Protein 3CG0 (pdb70)

B-factor: mean 53.63, std 16.53, range [14.66, 115.58]

InterPro domains:
  IPR000014 PAS domain [PF13188] (138-175)
  IPR000014 PAS domain [PS50112] (261-298)
  IPR000014 PAS domain [SM00091] (138-204)
  IPR000014 PAS domain [SM00091] (263-334)
  IPR000014 PAS domain [TIGR00229] (259-383)
  IPR000014 PAS domain [cd00130] (272-376)
  IPR000160 GGDEF domain [PF00990] (391-546)
  IPR000160 GGDEF domain [PS50887] (420-554)
  IPR000160 GGDEF domain [SM00267] (379-552)
  IPR000160 GGDEF domain [TIGR00254] (388-550)
  IPR000160 GGDEF domain [cd01949] (391-550)
  IPR000700 PAS-associated, C-terminal [PS50113] (336-388)
  IPR001789 Signal transduction response regulator, receiver domain [PF00072] (10-120)
  IPR001789 Signal transduction response regulator, receiver domain [PS50110] (9-124)
  IPR001789 Signal transduction response regulator, receiver domain [SM00448] (8-120)
  IPR011006 CheY-like superfamily [SSF52172] (10-144)
  IPR013767 PAS fold [PF00989] (264-376)
  IPR029787 Nucleotide cyclase [SSF55073] (395-551)
  IPR035965 PAS domain superfamily [SSF55785] (127-249)
  IPR035965 PAS domain superfamily [SSF55785] (248-377)

Solvent-accessible surface area: 24316 Å² total; per-residue (Å²): 192,111,49,4,0,0,0,0,4,12,5,88,93,14,11,51,58,4,94,104,19,0,100,44,7,40,14,54,16,42,12,44,20,47,20,0,62,87,0,35,196,42,0,75,119,50,184,14,64,0,0,0,0,4,14,38,7,16,46,89,25,51,0,8,65,0,0,33,111,0,34,84,64,26,87,7,19,4,1,0,0,9,19,50,47,83,108,130,28,61,92,88,0,109,198,22,120,24,79,18,89,22,46,23,105,15,48,25,89,50,0,60,122,11,0,75,110,1,15,106,102,58,131,160,104,189,161,55,3,0,0,0,0,2,24,5,122,45,3,7,26,48,6,86,95,41,0,89,90,62,41,13,67,23,57,12,62,21,60,45,1,49,62,0,38,146,40,0,61,120,64,186,14,61,0,0,0,0,6,4,47,2,77,28,29,9,42,0,7,58,0,0,29,66,0,28,91,58,36,80,5,20,3,2,0,0,12,14,46,46,72,114,99,28,56,90,78,0,118,196,24,112,14,66,20,94,13,55,56,131,14,60,9,72,66,0,18,73,18,0,72,109,2,24,102,84,50,144,126,129,138,192,104,35,6,0,0,0,0,5,14,5,142,113,22,7,45,67,8,101,118,35,0,106,93,56,42,6,82,14,52,9,49,18,36,31,0,90,64,0,37,161,37,0,85,125,56,199,14,66,0,0,0,0,7,5,32,8,26,13,31,20,36,0,10,62,0,0,20,68,0,22,13,31,36,80,7,13,3,0,0,2,10,39,23,151,63,110,129,22,56,86,80,0,132,161,19,107,15,73,20,91,18,69,40,129,16,55,38,105,64,0,43,143,14,0,74,104,2,18,84,85,56,136,134,126,157,198,100,21,8,0,0,0,0,2,18,10,161,47,23,13,10,20,4,73,15,26,0,63,96,55,41,7,86,16,50,12,58,13,100,45,1,87,58,0,38,152,43,0,75,127,57,187,11,70,0,0,0,0,4,2,19,4,26,31,76,24,26,0,4,57,0,0,26,118,1,22,95,59,30,108,6,12,2,0,0,2,10,58,15,104,23,91,104,17,37,106,93,0,148,199,21,110,16,67,16,88,14,69,58,137,19,61,38,87,72,0,33,118,10,0,76,112,2,21,104,88,66,143,132,129,173

Foldseek 3Di:
DAAEEEEADQDPVVQVVVVVVQVVVRHHDQYYHLALVVSLVCDQVSLHAAYEFEQAHDDDDGRVSSVVSCCPVRVHDYDYDYDDDDVVVVVVVVVVVDLDDADPPHDPVRVVVSVVVRVVVVVVPD/DAEEEEAAQDDVVLVVVCVVCVVVPYHYQYYHNAQPVSLVCCQVRLGQAYEFAQQADDPARGVRSQVSCCVPSVHDYDYDYDPPDVVVVVVVVVVPALDDADPPGDPVNVVVSVVVRVVVVVVVD/DAFEEEEAAQDPVLQVLVVVLCVVVPYHYQYYHDDLPVSLVCCVVSPGQAYEFALQRDDPAHRLRSLLSCCPVSVHAYEYEYEDDPVVSVVSNVVSPHQYYAYPVGDSVCVVVSSVVRSVVSVVVD/DAWEEEEEDQPVVQQVVVVVLQVVVPYHHQYYHLDLVVCLVCCLVSLGAAYEFELAHDDPDGRLRSLLSCCVPSVHAYEYEYADDDPVSVVSSVVSVHLYYAYPPGDSVNVVVSSVVRNVVSVVVD

Structure (mmCIF, N/CA/C/O backbone):
data_3CG0
#
_entry.id   3CG0
#
_cell.length_a   163.021
_cell.length_b   51.631
_cell.length_c   67.687
_cell.angle_alpha   90.00
_cell.angle_beta   90.00
_cell.angle_gamma   90.00
#
_symmetry.space_group_name_H-M   'P 21 21 2'
#
loop_
_entity.id
_entity.type
_entity.pdbx_description
1 polymer 'Response regulator receiver modulated diguanylate cyclase with PAS/PAC sensor'
2 water water
#
loop_
_atom_site.group_PDB
_atom_site.id
_atom_site.type_symbol
_atom_site.label_atom_id
_atom_site.label_alt_id
_atom_site.label_comp_id
_atom_site.label_asym_id
_atom_site.label_entity_id
_atom_site.label_seq_id
_atom_site.pdbx_PDB_ins_code
_atom_site.Cartn_x
_atom_site.Cartn_y
_atom_site.Cartn_z
_atom_site.occupancy
_atom_site.B_iso_or_equiv
_atom_site.auth_seq_id
_atom_site.auth_comp_id
_atom_site.auth_asym_id
_atom_site.auth_atom_id
_atom_site.pdbx_PDB_model_num
ATOM 1 N N . ASP A 1 8 ? 4.747 13.454 4.269 1.00 90.62 6 ASP A N 1
ATOM 2 C CA . ASP A 1 8 ? 5.076 12.196 5.006 1.00 90.50 6 ASP A CA 1
ATOM 3 C C . ASP A 1 8 ? 6.075 12.485 6.131 1.00 87.36 6 ASP A C 1
ATOM 4 O O . ASP A 1 8 ? 7.124 11.835 6.240 1.00 87.74 6 ASP A O 1
ATOM 9 N N . LEU A 1 9 ? 5.737 13.473 6.958 1.00 81.88 7 LEU A N 1
ATOM 10 C CA . LEU A 1 9 ? 6.575 13.878 8.092 1.00 76.36 7 LEU A CA 1
ATOM 11 C C . LEU A 1 9 ? 6.345 12.938 9.279 1.00 68.61 7 LEU A C 1
ATOM 12 O O . LEU A 1 9 ? 5.189 12.666 9.630 1.00 68.03 7 LEU A O 1
ATOM 17 N N . PRO A 1 10 ? 7.438 12.432 9.896 1.00 61.89 8 PRO A N 1
ATOM 18 C CA . PRO A 1 10 ? 7.285 11.702 11.155 1.00 58.69 8 PRO A CA 1
ATOM 19 C C . PRO A 1 10 ? 6.838 12.683 12.242 1.00 55.38 8 PRO A C 1
ATOM 20 O O . PRO A 1 10 ? 7.345 13.809 12.317 1.00 58.55 8 PRO A O 1
ATOM 24 N N . GLY A 1 11 ? 5.857 12.267 13.034 1.00 49.63 9 GLY A N 1
ATOM 25 C CA . GLY A 1 11 ? 5.215 13.149 13.992 1.00 44.26 9 GLY A CA 1
ATOM 26 C C . GLY A 1 11 ? 5.752 12.988 15.395 1.00 44.78 9 GLY A C 1
ATOM 27 O O . GLY A 1 11 ? 5.747 11.886 15.949 1.00 49.77 9 GLY A O 1
ATOM 28 N N . VAL A 1 12 ? 6.215 14.094 15.968 1.00 38.09 10 VAL A N 1
ATOM 29 C CA . VAL A 1 12 ? 6.844 14.081 17.285 1.00 37.78 10 VAL A CA 1
ATOM 30 C C . VAL A 1 12 ? 5.970 14.766 18.333 1.00 33.53 10 VAL A C 1
ATOM 31 O O . VAL A 1 12 ? 5.456 15.858 18.107 1.00 39.34 10 VAL A O 1
ATOM 35 N N . LEU A 1 13 ? 5.814 14.107 19.477 1.00 34.05 11 LEU A N 1
ATOM 36 C CA . LEU A 1 13 ? 5.194 14.698 20.638 1.00 28.41 11 LEU A CA 1
ATOM 37 C C . LEU A 1 13 ? 6.296 15.035 21.639 1.00 37.35 11 LEU A C 1
ATOM 38 O O . LEU A 1 13 ? 7.216 14.237 21.849 1.00 35.47 11 LEU A O 1
ATOM 43 N N . ILE A 1 14 ? 6.245 16.241 22.215 1.00 37.34 12 ILE A N 1
ATOM 44 C CA . ILE A 1 14 ? 7.261 16.639 23.198 1.00 35.81 12 ILE A CA 1
ATOM 45 C C . ILE A 1 14 ? 6.662 16.995 24.551 1.00 35.60 12 ILE A C 1
ATOM 46 O O . ILE A 1 14 ? 5.779 17.844 24.637 1.00 35.42 12 ILE A O 1
ATOM 51 N N . VAL A 1 15 ? 7.166 16.353 25.604 1.00 28.81 13 VAL A N 1
ATOM 52 C CA . VAL A 1 15 ? 6.793 16.685 26.976 1.00 27.23 13 VAL A CA 1
ATOM 53 C C . VAL A 1 15 ? 8.013 17.335 27.652 1.00 35.25 13 VAL A C 1
ATOM 54 O O . VAL A 1 15 ? 8.984 16.671 28.019 1.00 27.46 13 VAL A O 1
ATOM 58 N N . GLU A 1 16 ? 7.974 18.664 27.753 1.00 32.20 14 GLU A N 1
ATOM 59 C CA . GLU A 1 16 ? 9.121 19.437 28.219 1.00 30.47 14 GLU A CA 1
ATOM 60 C C . GLU A 1 16 ? 8.586 20.706 28.866 1.00 36.67 14 GLU A C 1
ATOM 61 O O . GLU A 1 16 ? 7.860 21.462 28.219 1.00 39.54 14 GLU A O 1
ATOM 67 N N . ASP A 1 17 ? 8.926 20.923 30.137 1.00 38.07 15 ASP A N 1
ATOM 68 C CA . ASP A 1 17 ? 8.496 22.117 30.874 1.00 40.38 15 ASP A CA 1
ATOM 69 C C . ASP A 1 17 ? 9.366 23.367 30.614 1.00 34.56 15 ASP A C 1
ATOM 70 O O . ASP A 1 17 ? 8.887 24.506 30.721 1.00 47.02 15 ASP A O 1
ATOM 75 N N . GLY A 1 18 ? 10.633 23.144 30.269 1.00 41.37 16 GLY A N 1
ATOM 76 C CA . GLY A 1 18 ? 11.597 24.225 30.028 1.00 37.02 16 GLY A CA 1
ATOM 77 C C . GLY A 1 18 ? 11.269 25.058 28.807 1.00 36.34 16 GLY A C 1
ATOM 78 O O . GLY A 1 18 ? 11.157 24.523 27.711 1.00 39.17 16 GLY A O 1
ATOM 79 N N . ARG A 1 19 ? 11.110 26.367 28.992 1.00 38.66 17 ARG A N 1
ATOM 80 C CA . ARG A 1 19 ? 10.723 27.264 27.897 1.00 34.57 17 ARG A CA 1
ATOM 81 C C . ARG A 1 19 ? 11.760 27.323 26.775 1.00 35.20 17 ARG A C 1
ATOM 82 O O . ARG A 1 19 ? 11.408 27.322 25.605 1.00 44.61 17 ARG A O 1
ATOM 90 N N . LEU A 1 20 ? 13.036 27.358 27.134 1.00 40.57 18 LEU A N 1
ATOM 91 C CA . LEU A 1 20 ? 14.105 27.425 26.146 1.00 41.73 18 LEU A CA 1
ATOM 92 C C . LEU A 1 20 ? 14.322 26.104 25.424 1.00 42.91 18 LEU A C 1
ATOM 93 O O . LEU A 1 20 ? 14.507 26.093 24.212 1.00 44.68 18 LEU A O 1
ATOM 98 N N . ALA A 1 21 ? 14.307 25.001 26.169 1.00 40.02 19 ALA A N 1
ATOM 99 C CA . ALA A 1 21 ? 14.434 23.679 25.576 1.00 37.92 19 ALA A CA 1
ATOM 100 C C . ALA A 1 21 ? 13.241 23.362 24.689 1.00 38.89 19 ALA A C 1
ATOM 101 O O . ALA A 1 21 ? 13.418 22.810 23.612 1.00 42.85 19 ALA A O 1
ATOM 103 N N . ALA A 1 22 ? 12.033 23.740 25.111 1.00 37.27 20 ALA A N 1
ATOM 104 C CA . ALA A 1 22 ? 10.853 23.438 24.309 1.00 39.11 20 ALA A CA 1
ATOM 105 C C . ALA A 1 22 ? 10.821 24.252 23.012 1.00 41.78 20 ALA A C 1
ATOM 106 O O . ALA A 1 22 ? 10.387 23.753 21.978 1.00 48.66 20 ALA A O 1
ATOM 108 N N . ALA A 1 23 ? 11.312 25.489 23.071 1.00 42.76 21 ALA A N 1
ATOM 109 C CA . ALA A 1 23 ? 11.402 26.351 21.900 1.00 36.36 21 ALA A CA 1
ATOM 110 C C . ALA A 1 23 ? 12.543 25.920 20.980 1.00 35.01 21 ALA A C 1
ATOM 111 O O . ALA A 1 23 ? 12.373 25.888 19.774 1.00 35.81 21 ALA A O 1
ATOM 113 N N . THR A 1 24 ? 13.692 25.567 21.553 1.00 34.04 22 THR A N 1
ATOM 114 C CA . THR A 1 24 ? 14.846 25.117 20.764 1.00 37.12 22 THR A CA 1
ATOM 115 C C . THR A 1 24 ? 14.535 23.825 20.033 1.00 39.79 22 THR A C 1
ATOM 116 O O . THR A 1 24 ? 14.868 23.679 18.854 1.00 41.71 22 THR A O 1
ATOM 120 N N . LEU A 1 25 ? 13.872 22.902 20.731 1.00 41.11 23 LEU A N 1
ATOM 121 C CA . LEU A 1 25 ? 13.544 21.600 20.160 1.00 36.21 23 LEU A CA 1
ATOM 122 C C . LEU A 1 25 ? 12.485 21.695 19.082 1.00 39.57 23 LEU A C 1
ATOM 123 O O . LEU A 1 25 ? 12.519 20.912 18.151 1.00 44.57 23 LEU A O 1
ATOM 128 N N . ARG A 1 26 ? 11.546 22.640 19.202 1.00 40.16 24 ARG A N 1
ATOM 129 C CA . ARG A 1 26 ? 10.592 22.893 18.129 1.00 37.60 24 ARG A CA 1
ATOM 130 C C . ARG A 1 26 ? 11.346 23.316 16.878 1.00 45.48 24 ARG A C 1
ATOM 131 O O . ARG A 1 26 ? 11.131 22.750 15.811 1.00 50.49 24 ARG A O 1
ATOM 139 N N . ILE A 1 27 ? 12.259 24.277 17.040 1.00 46.70 25 ILE A N 1
ATOM 140 C CA . ILE A 1 27 ? 13.019 24.867 15.940 1.00 45.01 25 ILE A CA 1
ATOM 141 C C . ILE A 1 27 ? 13.903 23.842 15.254 1.00 47.27 25 ILE A C 1
ATOM 142 O O . ILE A 1 27 ? 13.878 23.739 14.021 1.00 50.86 25 ILE A O 1
ATOM 147 N N . GLN A 1 28 ? 14.674 23.102 16.055 1.00 42.31 26 GLN A N 1
ATOM 148 C CA . GLN A 1 28 ? 15.492 21.994 15.577 1.00 41.81 26 GLN A CA 1
ATOM 149 C C . GLN A 1 28 ? 14.697 20.970 14.768 1.00 48.70 26 GLN A C 1
ATOM 150 O O . GLN A 1 28 ? 15.082 20.621 13.646 1.00 49.81 26 GLN A O 1
ATOM 156 N N . LEU A 1 29 ? 13.587 20.505 15.338 1.00 49.52 27 LEU A N 1
ATOM 157 C CA . LEU A 1 29 ? 12.778 19.456 14.723 1.00 46.01 27 LEU A CA 1
ATOM 158 C C . LEU A 1 29 ? 12.072 19.917 13.452 1.00 45.07 27 LEU A C 1
ATOM 159 O O . LEU A 1 29 ? 12.075 19.208 12.435 1.00 43.12 27 LEU A O 1
ATOM 164 N N . GLU A 1 30 ? 11.494 21.113 13.496 1.00 44.58 28 GLU A N 1
ATOM 165 C CA . GLU A 1 30 ? 10.862 21.684 12.308 1.00 45.22 28 GLU A CA 1
ATOM 166 C C . GLU A 1 30 ? 11.859 21.945 11.172 1.00 51.41 28 GLU A C 1
ATOM 167 O O . GLU A 1 30 ? 11.484 21.869 9.999 1.00 52.17 28 GLU A O 1
ATOM 173 N N . SER A 1 31 ? 13.116 22.237 11.513 1.00 47.96 29 SER A N 1
ATOM 174 C CA . SER A 1 31 ? 14.154 22.375 10.491 1.00 52.77 29 SER A CA 1
ATOM 175 C C . SER A 1 31 ? 14.498 21.027 9.876 1.00 53.93 29 SER A C 1
ATOM 176 O O . SER A 1 31 ? 14.548 20.899 8.654 1.00 54.66 29 SER A O 1
ATOM 179 N N . LEU A 1 32 ? 14.694 20.017 10.717 1.00 49.96 30 LEU A N 1
ATOM 180 C CA . LEU A 1 32 ? 15.155 18.706 10.245 1.00 50.90 30 LEU A CA 1
ATOM 181 C C . LEU A 1 32 ? 14.127 17.949 9.395 1.00 53.36 30 LEU A C 1
ATOM 182 O O . LEU A 1 32 ? 14.458 16.925 8.789 1.00 60.38 30 LEU A O 1
ATOM 187 N N . GLY A 1 33 ? 12.896 18.460 9.354 1.00 54.11 31 GLY A N 1
ATOM 188 C CA . GLY A 1 33 ? 11.800 17.853 8.600 1.00 58.05 31 GLY A CA 1
ATOM 189 C C . GLY A 1 33 ? 10.863 16.972 9.413 1.00 58.94 31 GLY A C 1
ATOM 190 O O . GLY A 1 33 ? 10.506 15.870 8.977 1.00 62.91 31 GLY A O 1
ATOM 191 N N . TYR A 1 34 ? 10.470 17.446 10.596 1.00 55.12 32 TYR A N 1
ATOM 192 C CA . TYR A 1 34 ? 9.550 16.706 11.461 1.00 45.89 32 TYR A CA 1
ATOM 193 C C . TYR A 1 34 ? 8.283 17.491 11.704 1.00 45.38 32 TYR A C 1
ATOM 194 O O . TYR A 1 34 ? 8.294 18.723 11.657 1.00 42.99 32 TYR A O 1
ATOM 203 N N . ASP A 1 35 ? 7.196 16.768 11.966 1.00 41.11 33 ASP A N 1
ATOM 204 C CA . ASP A 1 35 ? 5.931 17.376 12.346 1.00 44.42 33 ASP A CA 1
ATOM 205 C C . ASP A 1 35 ? 5.859 17.422 13.867 1.00 43.48 33 ASP A C 1
ATOM 206 O O . ASP A 1 35 ? 5.692 16.393 14.520 1.00 41.07 33 ASP A O 1
ATOM 211 N N . VAL A 1 36 ? 5.999 18.613 14.438 1.00 40.06 34 VAL A N 1
ATOM 212 C CA . VAL A 1 36 ? 5.843 18.745 15.882 1.00 36.81 34 VAL A CA 1
ATOM 213 C C . VAL A 1 36 ? 4.362 18.822 16.197 1.00 42.23 34 VAL A C 1
ATOM 214 O O . VAL A 1 36 ? 3.686 19.803 15.878 1.00 43.85 34 VAL A O 1
ATOM 218 N N . LEU A 1 37 ? 3.881 17.754 16.827 1.00 42.84 35 LEU A N 1
ATOM 219 C CA . LEU A 1 37 ? 2.465 17.500 17.009 1.00 44.02 35 LEU A CA 1
ATOM 220 C C . LEU A 1 37 ? 1.867 18.231 18.195 1.00 44.72 35 LEU A C 1
ATOM 221 O O . LEU A 1 37 ? 0.680 18.539 18.199 1.00 51.12 35 LEU A O 1
ATOM 226 N N . GLY A 1 38 ? 2.695 18.521 19.192 1.00 39.72 36 GLY A N 1
ATOM 227 C CA . GLY A 1 38 ? 2.245 19.191 20.398 1.00 41.93 36 GLY A CA 1
ATOM 228 C C . GLY A 1 38 ? 3.419 19.282 21.341 1.00 41.97 36 GLY A C 1
ATOM 229 O O . GLY A 1 38 ? 4.273 18.418 21.325 1.00 32.14 36 GLY A O 1
ATOM 230 N N . VAL A 1 39 ? 3.484 20.357 22.123 1.00 40.11 37 VAL A N 1
ATOM 231 C CA . VAL A 1 39 ? 4.478 20.474 23.183 1.00 41.25 37 VAL A CA 1
ATOM 232 C C . VAL A 1 39 ? 3.711 20.669 24.474 1.00 40.51 37 VAL A C 1
ATOM 233 O O . VAL A 1 39 ? 2.889 21.581 24.576 1.00 45.42 37 VAL A O 1
ATOM 237 N N . PHE A 1 40 ? 3.961 19.803 25.451 1.00 34.76 38 PHE A N 1
ATOM 238 C CA . PHE A 1 40 ? 3.201 19.805 26.689 1.00 29.17 38 PHE A CA 1
ATOM 239 C C . PHE A 1 40 ? 4.134 20.003 27.854 1.00 36.85 38 PHE A C 1
ATOM 240 O O . PHE A 1 40 ? 5.200 19.387 27.911 1.00 46.14 38 PHE A O 1
ATOM 248 N N . ASP A 1 41 ? 3.726 20.854 28.789 1.00 35.24 39 ASP A N 1
ATOM 249 C CA . ASP A 1 41 ? 4.529 21.167 29.977 1.00 44.06 39 ASP A CA 1
ATOM 250 C C . ASP A 1 41 ? 4.152 20.294 31.173 1.00 43.71 39 ASP A C 1
ATOM 251 O O . ASP A 1 41 ? 4.645 20.503 32.288 1.00 44.85 39 ASP A O 1
ATOM 256 N N . ASN A 1 42 ? 3.273 19.321 30.932 1.00 41.57 40 ASN A N 1
ATOM 257 C CA . ASN A 1 42 ? 2.878 18.356 31.941 1.00 37.49 40 ASN A CA 1
ATOM 258 C C . ASN A 1 42 ? 2.518 17.016 31.313 1.00 41.45 40 ASN A C 1
ATOM 259 O O . ASN A 1 42 ? 2.082 16.956 30.175 1.00 45.45 40 ASN A O 1
ATOM 264 N N . GLY A 1 43 ? 2.702 15.950 32.076 1.00 41.62 41 GLY A N 1
ATOM 265 C CA . GLY A 1 43 ? 2.481 14.611 31.579 1.00 48.33 41 GLY A CA 1
ATOM 266 C C . GLY A 1 43 ? 1.040 14.223 31.361 1.00 48.33 41 GLY A C 1
ATOM 267 O O . GLY A 1 43 ? 0.749 13.441 30.460 1.00 53.91 41 GLY A O 1
ATOM 268 N N . GLU A 1 44 ? 0.146 14.774 32.181 1.00 50.08 42 GLU A N 1
ATOM 269 C CA . GLU A 1 44 ? -1.286 14.452 32.149 1.00 47.02 42 GLU A CA 1
ATOM 270 C C . GLU A 1 44 ? -1.940 14.873 30.842 1.00 44.84 42 GLU A C 1
ATOM 271 O O . GLU A 1 44 ? -2.656 14.082 30.236 1.00 47.61 42 GLU A O 1
ATOM 277 N N . GLU A 1 45 ? -1.700 16.122 30.424 1.00 46.35 43 GLU A N 1
ATOM 278 C CA A GLU A 1 45 ? -2.182 16.644 29.147 0.50 45.70 43 GLU A CA 1
ATOM 279 C CA B GLU A 1 45 ? -2.219 16.614 29.150 0.50 48.45 43 GLU A CA 1
ATOM 280 C C . GLU A 1 45 ? -1.616 15.858 27.970 1.00 48.13 43 GLU A C 1
ATOM 281 O O . GLU A 1 45 ? -2.318 15.579 26.991 1.00 50.43 43 GLU A O 1
ATOM 292 N N . ALA A 1 46 ? -0.330 15.523 28.077 1.00 43.34 44 ALA A N 1
ATOM 293 C CA . ALA A 1 46 ? 0.379 14.785 27.046 1.00 42.40 44 ALA A CA 1
ATOM 294 C C . ALA A 1 46 ? -0.280 13.443 26.831 1.00 39.53 44 ALA A C 1
ATOM 295 O O . ALA A 1 46 ? -0.550 13.075 25.692 1.00 44.39 44 ALA A O 1
ATOM 297 N N . VAL A 1 47 ? -0.571 12.740 27.926 1.00 41.61 45 VAL A N 1
ATOM 298 C CA . VAL A 1 47 ? -1.134 11.387 27.862 1.00 48.54 45 VAL A CA 1
ATOM 299 C C . VAL A 1 47 ? -2.554 11.409 27.275 1.00 56.24 45 VAL A C 1
ATOM 300 O O . VAL A 1 47 ? -2.940 10.516 26.508 1.00 58.63 45 VAL A O 1
ATOM 304 N N . ARG A 1 48 ? -3.291 12.468 27.600 1.00 57.84 46 ARG A N 1
ATOM 305 C CA . ARG A 1 48 ? -4.658 12.649 27.148 1.00 62.24 46 ARG A CA 1
ATOM 306 C C . ARG A 1 48 ? -4.755 13.037 25.664 1.00 61.62 46 ARG A C 1
ATOM 307 O O . ARG A 1 48 ? -5.597 12.512 24.935 1.00 57.40 46 ARG A O 1
ATOM 315 N N . CYS A 1 49 ? -3.898 13.951 25.219 1.00 60.48 47 CYS A N 1
ATOM 316 C CA . CYS A 1 49 ? -3.959 14.437 23.837 1.00 59.35 47 CYS A CA 1
ATOM 317 C C . CYS A 1 49 ? -3.345 13.501 22.799 1.00 57.59 47 CYS A C 1
ATOM 318 O O . CYS A 1 49 ? -3.627 13.638 21.608 1.00 53.24 47 CYS A O 1
ATOM 321 N N . ALA A 1 50 ? -2.512 12.562 23.248 1.00 59.32 48 ALA A N 1
ATOM 322 C CA . ALA A 1 50 ? -1.686 11.747 22.343 1.00 55.65 48 ALA A CA 1
ATOM 323 C C . ALA A 1 50 ? -2.408 10.786 21.384 1.00 56.77 48 ALA A C 1
ATOM 324 O O . ALA A 1 50 ? -2.009 10.705 20.224 1.00 53.19 48 ALA A O 1
ATOM 326 N N . PRO A 1 51 ? -3.447 10.040 21.846 1.00 59.58 49 PRO A N 1
ATOM 327 C CA . PRO A 1 51 ? -4.140 9.188 20.861 1.00 57.08 49 PRO A CA 1
ATOM 328 C C . PRO A 1 51 ? -4.781 9.947 19.691 1.00 55.20 49 PRO A C 1
ATOM 329 O O . PRO A 1 51 ? -4.824 9.418 18.581 1.00 56.11 49 PRO A O 1
ATOM 333 N N . ASP A 1 52 ? -5.247 11.171 19.938 1.00 51.44 50 ASP A N 1
ATOM 334 C CA . ASP A 1 52 ? -5.812 12.031 18.894 1.00 52.45 50 ASP A CA 1
ATOM 335 C C . ASP A 1 52 ? -4.755 12.656 17.986 1.00 55.11 50 ASP A C 1
ATOM 336 O O . ASP A 1 52 ? -5.039 13.012 16.833 1.00 49.51 50 ASP A O 1
ATOM 341 N N . LEU A 1 53 ? -3.543 12.814 18.516 1.00 55.63 51 LEU A N 1
ATOM 342 C CA . LEU A 1 53 ? -2.454 13.404 17.759 1.00 51.88 51 LEU A CA 1
ATOM 343 C C . LEU A 1 53 ? -1.735 12.362 16.919 1.00 50.83 51 LEU A C 1
ATOM 344 O O . LEU A 1 53 ? -1.135 12.702 15.903 1.00 51.84 51 LEU A O 1
ATOM 349 N N . ARG A 1 54 ? -1.808 11.103 17.355 1.00 53.89 52 ARG A N 1
ATOM 350 C CA . ARG A 1 54 ? -1.169 9.949 16.690 1.00 55.67 52 ARG A CA 1
ATOM 351 C C . ARG A 1 54 ? 0.332 10.142 16.397 1.00 54.77 52 ARG A C 1
ATOM 352 O O . ARG A 1 54 ? 0.736 10.203 15.221 1.00 54.57 52 ARG A O 1
ATOM 360 N N . PRO A 1 55 ? 1.165 10.242 17.459 1.00 50.02 53 PRO A N 1
ATOM 361 C CA . PRO A 1 55 ? 2.564 10.516 17.200 1.00 49.17 53 PRO A CA 1
ATOM 362 C C . PRO A 1 55 ? 3.327 9.257 16.820 1.00 47.83 53 PRO A C 1
ATOM 363 O O . PRO A 1 55 ? 2.835 8.141 17.005 1.00 51.30 53 PRO A O 1
ATOM 367 N N . ASP A 1 56 ? 4.519 9.446 16.276 1.00 44.44 54 ASP A N 1
ATOM 368 C CA . ASP A 1 56 ? 5.377 8.323 15.957 1.00 45.47 54 ASP A CA 1
ATOM 369 C C . ASP A 1 56 ? 6.420 8.138 17.039 1.00 45.09 54 ASP A C 1
ATOM 370 O O . ASP A 1 56 ? 6.978 7.056 17.166 1.00 46.85 54 ASP A O 1
ATOM 375 N N . ILE A 1 57 ? 6.629 9.186 17.846 1.00 42.57 55 ILE A N 1
ATOM 376 C CA . ILE A 1 57 ? 7.649 9.209 18.900 1.00 36.74 55 ILE A CA 1
ATOM 377 C C . ILE A 1 57 ? 7.325 10.278 19.967 1.00 39.84 55 ILE A C 1
ATOM 378 O O . ILE A 1 57 ? 6.742 11.329 19.666 1.00 39.28 55 ILE A O 1
ATOM 383 N N . ALA A 1 58 ? 7.674 9.989 21.221 1.00 39.32 56 ALA A N 1
ATOM 384 C CA . ALA A 1 58 ? 7.596 10.978 22.294 1.00 38.45 56 ALA A CA 1
ATOM 385 C C . ALA A 1 58 ? 8.972 11.332 22.864 1.00 36.31 56 ALA A C 1
ATOM 386 O O . ALA A 1 58 ? 9.764 10.445 23.178 1.00 21.95 56 ALA A O 1
ATOM 388 N N . LEU A 1 59 ? 9.238 12.636 22.993 1.00 33.59 57 LEU A N 1
ATOM 389 C CA . LEU A 1 59 ? 10.419 13.149 23.701 1.00 28.15 57 LEU A CA 1
ATOM 390 C C . LEU A 1 59 ? 9.960 13.683 25.040 1.00 34.15 57 LEU A C 1
ATOM 391 O O . LEU A 1 59 ? 9.212 14.647 25.085 1.00 34.68 57 LEU A O 1
ATOM 396 N N . VAL A 1 60 ? 10.415 13.076 26.133 1.00 30.66 58 VAL A N 1
ATOM 397 C CA . VAL A 1 60 ? 9.831 13.327 27.443 1.00 28.28 58 VAL A CA 1
ATOM 398 C C . VAL A 1 60 ? 10.907 13.709 28.424 1.00 37.01 58 VAL A C 1
ATOM 399 O O . VAL A 1 60 ? 11.825 12.927 28.661 1.00 37.20 58 VAL A O 1
ATOM 403 N N . ASP A 1 61 ? 10.812 14.905 29.002 1.00 34.72 59 ASP A N 1
ATOM 404 C CA . ASP A 1 61 ? 11.791 15.266 30.000 1.00 38.51 59 ASP A CA 1
ATOM 405 C C . ASP A 1 61 ? 11.596 14.427 31.244 1.00 29.96 59 ASP A C 1
ATOM 406 O O . ASP A 1 61 ? 10.473 14.240 31.700 1.00 30.20 59 ASP A O 1
ATOM 411 N N . ILE A 1 62 ? 12.708 13.957 31.801 1.00 36.16 60 ILE A N 1
ATOM 412 C CA . ILE A 1 62 ? 12.673 13.057 32.947 1.00 34.64 60 ILE A CA 1
ATOM 413 C C . ILE A 1 62 ? 12.311 13.804 34.251 1.00 43.57 60 ILE A C 1
ATOM 414 O O . ILE A 1 62 ? 11.981 13.181 35.268 1.00 44.03 60 ILE A O 1
ATOM 419 N N . MET A 1 63 ? 12.379 15.136 34.199 1.00 40.38 61 MET A N 1
ATOM 420 C CA . MET A 1 63 ? 12.098 16.027 35.332 1.00 49.69 61 MET A CA 1
ATOM 421 C C . MET A 1 63 ? 10.828 16.803 35.018 1.00 51.42 61 MET A C 1
ATOM 422 O O . MET A 1 63 ? 10.838 17.757 34.236 1.00 52.64 61 MET A O 1
ATOM 427 N N . LEU A 1 64 ? 9.726 16.392 35.630 1.00 52.49 62 LEU A N 1
ATOM 428 C CA . LEU A 1 64 ? 8.440 16.921 35.242 1.00 48.52 62 LEU A CA 1
ATOM 429 C C . LEU A 1 64 ? 7.565 17.272 36.449 1.00 51.50 62 LEU A C 1
ATOM 430 O O . LEU A 1 64 ? 7.223 16.405 37.253 1.00 49.92 62 LEU A O 1
ATOM 435 N N . CYS A 1 65 ? 7.219 18.552 36.563 1.00 55.60 63 CYS A N 1
ATOM 436 C CA . CYS A 1 65 ? 6.238 19.025 37.538 1.00 59.48 63 CYS A CA 1
ATOM 437 C C . CYS A 1 65 ? 4.828 18.667 37.066 1.00 61.42 63 CYS A C 1
ATOM 438 O O . CYS A 1 65 ? 4.556 18.619 35.862 1.00 66.19 63 CYS A O 1
ATOM 441 N N . GLY A 1 66 ? 3.935 18.426 38.018 1.00 54.88 64 GLY A N 1
ATOM 442 C CA . GLY A 1 66 ? 2.575 18.015 37.706 1.00 50.30 64 GLY A CA 1
ATOM 443 C C . GLY A 1 66 ? 2.238 16.765 38.481 1.00 43.75 64 GLY A C 1
ATOM 444 O O . GLY A 1 66 ? 3.011 16.346 39.350 1.00 47.96 64 GLY A O 1
ATOM 445 N N . ALA A 1 67 ? 1.093 16.169 38.159 1.00 45.79 65 ALA A N 1
ATOM 446 C CA . ALA A 1 67 ? 0.643 14.913 38.774 1.00 42.97 65 ALA A CA 1
ATOM 447 C C . ALA A 1 67 ? 1.583 13.754 38.467 1.00 45.18 65 ALA A C 1
ATOM 448 O O . ALA A 1 67 ? 2.085 13.090 39.382 1.00 49.69 65 ALA A O 1
ATOM 450 N N . LEU A 1 68 ? 1.814 13.519 37.176 1.00 48.50 66 LEU A N 1
ATOM 451 C CA . LEU A 1 68 ? 2.717 12.460 36.717 1.00 44.58 66 LEU A CA 1
ATOM 452 C C . LEU A 1 68 ? 4.120 13.003 36.586 1.00 41.62 66 LEU A C 1
ATOM 453 O O . LEU A 1 68 ? 4.325 14.053 35.976 1.00 47.98 66 LEU A O 1
ATOM 458 N N . ASP A 1 69 ? 5.097 12.293 37.137 1.00 37.89 67 ASP A N 1
ATOM 459 C CA . ASP A 1 69 ? 6.481 12.656 36.866 1.00 39.55 67 ASP A CA 1
ATOM 460 C C . ASP A 1 69 ? 6.883 12.166 35.454 1.00 38.69 67 ASP A C 1
ATOM 461 O O . ASP A 1 69 ? 6.093 11.470 34.798 1.00 41.15 67 ASP A O 1
ATOM 466 N N . GLY A 1 70 ? 8.076 12.543 34.987 1.00 34.29 68 GLY A N 1
ATOM 467 C CA . GLY A 1 70 ? 8.557 12.191 33.655 1.00 29.62 68 GLY A CA 1
ATOM 468 C C . GLY A 1 70 ? 8.501 10.707 33.314 1.00 34.13 68 GLY A C 1
ATOM 469 O O . GLY A 1 70 ? 8.098 10.340 32.211 1.00 33.71 68 GLY A O 1
ATOM 470 N N . VAL A 1 71 ? 8.891 9.870 34.277 1.00 37.14 69 VAL A N 1
ATOM 471 C CA . VAL A 1 71 ? 8.885 8.403 34.155 1.00 36.10 69 VAL A CA 1
ATOM 472 C C . VAL A 1 71 ? 7.477 7.810 34.060 1.00 41.50 69 VAL A C 1
ATOM 473 O O . VAL A 1 71 ? 7.217 6.982 33.177 1.00 49.86 69 VAL A O 1
ATOM 477 N N . GLU A 1 72 ? 6.581 8.237 34.955 1.00 42.14 70 GLU A N 1
ATOM 478 C CA A GLU A 1 72 ? 5.195 7.799 34.907 0.50 41.05 70 GLU A CA 1
ATOM 479 C CA B GLU A 1 72 ? 5.175 7.835 34.926 0.50 42.71 70 GLU A CA 1
ATOM 480 C C . GLU A 1 72 ? 4.530 8.271 33.612 1.00 42.03 70 GLU A C 1
ATOM 481 O O . GLU A 1 72 ? 3.757 7.531 33.011 1.00 44.74 70 GLU A O 1
ATOM 492 N N . THR A 1 73 ? 4.862 9.483 33.170 1.00 41.37 71 THR A N 1
ATOM 493 C CA . THR A 1 73 ? 4.365 10.015 31.893 1.00 37.59 71 THR A CA 1
ATOM 494 C C . THR A 1 73 ? 4.797 9.170 30.691 1.00 36.90 71 THR A C 1
ATOM 495 O O . THR A 1 73 ? 3.987 8.877 29.814 1.00 36.54 71 THR A O 1
ATOM 499 N N . ALA A 1 74 ? 6.081 8.817 30.638 1.00 31.77 72 ALA A N 1
ATOM 500 C CA . ALA A 1 74 ? 6.590 7.944 29.576 1.00 30.53 72 ALA A CA 1
ATOM 501 C C . ALA A 1 74 ? 6.010 6.530 29.635 1.00 37.31 72 ALA A C 1
ATOM 502 O O . ALA A 1 74 ? 5.726 5.939 28.590 1.00 46.22 72 ALA A O 1
ATOM 504 N N . ALA A 1 75 ? 5.836 5.988 30.840 1.00 37.74 73 ALA A N 1
ATOM 505 C CA . ALA A 1 75 ? 5.199 4.667 30.993 1.00 41.40 73 ALA A CA 1
ATOM 506 C C . ALA A 1 75 ? 3.798 4.636 30.396 1.00 40.95 73 ALA A C 1
ATOM 507 O O . ALA A 1 75 ? 3.439 3.690 29.705 1.00 51.85 73 ALA A O 1
ATOM 509 N N . ARG A 1 76 ? 3.028 5.693 30.614 1.00 46.02 74 ARG A N 1
ATOM 510 C CA . ARG A 1 76 ? 1.680 5.775 30.057 1.00 48.51 74 ARG A CA 1
ATOM 511 C C . ARG A 1 76 ? 1.669 6.043 28.553 1.00 50.93 74 ARG A C 1
ATOM 512 O O . ARG A 1 76 ? 0.789 5.556 27.838 1.00 49.31 74 ARG A O 1
ATOM 520 N N . LEU A 1 77 ? 2.637 6.826 28.079 1.00 49.84 75 LEU A N 1
ATOM 521 C CA . LEU A 1 77 ? 2.782 7.076 26.645 1.00 46.23 75 LEU A CA 1
ATOM 522 C C . LEU A 1 77 ? 3.277 5.849 25.878 1.00 46.68 75 LEU A C 1
ATOM 523 O O . LEU A 1 77 ? 2.922 5.663 24.715 1.00 47.17 75 LEU A O 1
ATOM 528 N N . ALA A 1 78 ? 4.093 5.018 26.529 1.00 46.60 76 ALA A N 1
ATOM 529 C CA . ALA A 1 78 ? 4.559 3.758 25.926 1.00 47.87 76 ALA A CA 1
ATOM 530 C C . ALA A 1 78 ? 3.474 2.673 25.865 1.00 54.21 76 ALA A C 1
ATOM 531 O O . ALA A 1 78 ? 3.587 1.722 25.086 1.00 61.87 76 ALA A O 1
ATOM 533 N N . ALA A 1 79 ? 2.429 2.822 26.677 1.00 59.97 77 ALA A N 1
ATOM 534 C CA . ALA A 1 79 ? 1.416 1.782 26.846 1.00 63.90 77 ALA A CA 1
ATOM 535 C C . ALA A 1 79 ? 0.093 2.126 26.167 1.00 67.96 77 ALA A C 1
ATOM 536 O O . ALA A 1 79 ? -0.412 1.359 25.345 1.00 72.28 77 ALA A O 1
ATOM 538 N N . GLY A 1 80 ? -0.465 3.282 26.511 1.00 67.63 78 GLY A N 1
ATOM 539 C CA . GLY A 1 80 ? -1.757 3.695 25.977 1.00 69.56 78 GLY A CA 1
ATOM 540 C C . GLY A 1 80 ? -1.698 4.190 24.546 1.00 69.13 78 GLY A C 1
ATOM 541 O O . GLY A 1 80 ? -2.724 4.241 23.858 1.00 70.91 78 GLY A O 1
ATOM 542 N N . CYS A 1 81 ? -0.499 4.565 24.101 1.00 68.00 79 CYS A N 1
ATOM 543 C CA . CYS A 1 81 ? -0.322 5.182 22.783 1.00 65.47 79 CYS A CA 1
ATOM 544 C C . CYS A 1 81 ? 0.693 4.443 21.899 1.00 60.98 79 CYS A C 1
ATOM 545 O O . CYS A 1 81 ? 0.846 4.790 20.718 1.00 55.66 79 CYS A O 1
ATOM 548 N N . ASN A 1 82 ? 1.363 3.434 22.471 1.00 52.74 80 ASN A N 1
ATOM 549 C CA . ASN A 1 82 ? 2.312 2.562 21.743 1.00 54.63 80 ASN A CA 1
ATOM 550 C C . ASN A 1 82 ? 3.488 3.328 21.108 1.00 50.57 80 ASN A C 1
ATOM 551 O O . ASN A 1 82 ? 3.794 3.179 19.925 1.00 55.15 80 ASN A O 1
ATOM 556 N N . LEU A 1 83 ? 4.142 4.139 21.932 1.00 52.43 81 LEU A N 1
ATOM 557 C CA . LEU A 1 83 ? 5.191 5.052 21.503 1.00 43.56 81 LEU A CA 1
ATOM 558 C C . LEU A 1 83 ? 6.576 4.606 21.928 1.00 39.80 81 LEU A C 1
ATOM 559 O O . LEU A 1 83 ? 6.737 4.098 23.038 1.00 42.68 81 LEU A O 1
ATOM 564 N N . PRO A 1 84 ? 7.583 4.784 21.044 1.00 35.00 82 PRO A N 1
ATOM 565 C CA . PRO A 1 84 ? 8.960 4.780 21.515 1.00 35.82 82 PRO A CA 1
ATOM 566 C C . PRO A 1 84 ? 9.262 6.057 22.313 1.00 40.79 82 PRO A C 1
ATOM 567 O O . PRO A 1 84 ? 8.746 7.137 21.976 1.00 42.10 82 PRO A O 1
ATOM 571 N N . ILE A 1 85 ? 10.078 5.926 23.362 1.00 36.92 83 ILE A N 1
ATOM 572 C CA . ILE A 1 85 ? 10.361 7.040 24.271 1.00 39.35 83 ILE A CA 1
ATOM 573 C C . ILE A 1 85 ? 11.827 7.425 24.208 1.00 38.23 83 ILE A C 1
ATOM 574 O O . ILE A 1 85 ? 12.702 6.573 24.316 1.00 27.41 83 ILE A O 1
ATOM 579 N N . ILE A 1 86 ? 12.102 8.713 24.043 1.00 33.05 84 ILE A N 1
ATOM 580 C CA . ILE A 1 86 ? 13.433 9.210 24.350 1.00 28.62 84 ILE A CA 1
ATOM 581 C C . ILE A 1 86 ? 13.277 10.215 25.488 1.00 33.08 84 ILE A C 1
ATOM 582 O O . ILE A 1 86 ? 12.492 11.164 25.391 1.00 27.37 84 ILE A O 1
ATOM 587 N N . PHE A 1 87 ? 14.005 9.992 26.572 1.00 34.09 85 PHE A N 1
ATOM 588 C CA . PHE A 1 87 ? 13.992 10.906 27.704 1.00 28.40 85 PHE A CA 1
ATOM 589 C C . PHE A 1 87 ? 14.931 12.096 27.447 1.00 31.75 85 PHE A C 1
ATOM 590 O O . PHE A 1 87 ? 16.043 11.912 26.974 1.00 31.37 85 PHE A O 1
ATOM 598 N N . ILE A 1 88 ? 14.487 13.305 27.774 1.00 30.59 86 ILE A N 1
ATOM 599 C CA . ILE A 1 88 ? 15.373 14.475 27.785 1.00 31.72 86 ILE A CA 1
ATOM 600 C C . ILE A 1 88 ? 15.879 14.639 29.210 1.00 34.68 86 ILE A C 1
ATOM 601 O O . ILE A 1 88 ? 15.083 14.650 30.148 1.00 36.12 86 ILE A O 1
ATOM 606 N N . THR A 1 89 ? 17.197 14.741 29.381 1.00 35.87 87 THR A N 1
ATOM 607 C CA . THR A 1 89 ? 17.775 14.832 30.718 1.00 42.95 87 THR A CA 1
ATOM 608 C C . THR A 1 89 ? 18.552 16.116 30.954 1.00 50.34 87 THR A C 1
ATOM 609 O O . THR A 1 89 ? 18.854 16.856 30.016 1.00 49.31 87 THR A O 1
ATOM 613 N N . SER A 1 90 ? 18.853 16.376 32.224 1.00 59.32 88 SER A N 1
ATOM 614 C CA . SER A 1 90 ? 19.564 17.572 32.650 1.00 66.90 88 SER A CA 1
ATOM 615 C C . SER A 1 90 ? 21.072 17.330 32.627 1.00 74.20 88 SER A C 1
ATOM 616 O O . SER A 1 90 ? 21.534 16.183 32.581 1.00 77.33 88 SER A O 1
ATOM 619 N N . SER A 1 91 ? 21.839 18.412 32.665 1.00 81.50 89 SER A N 1
ATOM 620 C CA . SER A 1 91 ? 23.288 18.313 32.559 1.00 85.89 89 SER A CA 1
ATOM 621 C C . SER A 1 91 ? 23.978 18.829 33.815 1.00 88.89 89 SER A C 1
ATOM 622 O O . SER A 1 91 ? 25.050 19.428 33.737 1.00 92.46 89 SER A O 1
ATOM 625 N N . GLN A 1 92 ? 23.366 18.598 34.973 1.00 89.17 90 GLN A N 1
ATOM 626 C CA . GLN A 1 92 ? 23.934 19.126 36.239 1.00 92.11 90 GLN A CA 1
ATOM 627 C C . GLN A 1 92 ? 25.207 18.459 36.777 1.00 91.09 90 GLN A C 1
ATOM 628 O O . GLN A 1 92 ? 25.176 17.624 37.692 1.00 90.62 90 GLN A O 1
ATOM 634 N N . ASP A 1 93 ? 26.325 18.868 36.184 1.00 90.23 91 ASP A N 1
ATOM 635 C CA A ASP A 1 93 ? 27.634 18.344 36.554 0.50 90.49 91 ASP A CA 1
ATOM 636 C CA B ASP A 1 93 ? 27.647 18.367 36.540 0.50 89.97 91 ASP A CA 1
ATOM 637 C C . ASP A 1 93 ? 28.144 18.983 37.848 1.00 90.25 91 ASP A C 1
ATOM 638 O O . ASP A 1 93 ? 27.513 19.894 38.396 1.00 88.91 91 ASP A O 1
ATOM 647 N N . VAL A 1 94 ? 29.279 18.481 38.336 1.00 89.31 92 VAL A N 1
ATOM 648 C CA . VAL A 1 94 ? 29.928 18.971 39.552 1.00 85.85 92 VAL A CA 1
ATOM 649 C C . VAL A 1 94 ? 30.441 20.396 39.321 1.00 81.66 92 VAL A C 1
ATOM 650 O O . VAL A 1 94 ? 30.463 21.218 40.241 1.00 81.55 92 VAL A O 1
ATOM 654 N N . GLU A 1 95 ? 30.806 20.680 38.071 1.00 76.71 93 GLU A N 1
ATOM 655 C CA . GLU A 1 95 ? 31.361 21.971 37.652 1.00 72.38 93 GLU A CA 1
ATOM 656 C C . GLU A 1 95 ? 30.385 23.150 37.782 1.00 66.42 93 GLU A C 1
ATOM 657 O O . GLU A 1 95 ? 30.807 24.293 37.969 1.00 61.59 93 GLU A O 1
ATOM 663 N N . THR A 1 96 ? 29.087 22.875 37.674 1.00 62.18 94 THR A N 1
ATOM 664 C CA . THR A 1 96 ? 28.076 23.900 37.936 1.00 59.80 94 THR A CA 1
ATOM 665 C C . THR A 1 96 ? 27.953 24.195 39.432 1.00 51.71 94 THR A C 1
ATOM 666 O O . THR A 1 96 ? 27.716 25.338 39.819 1.00 46.96 94 THR A O 1
ATOM 670 N N . PHE A 1 97 ? 28.143 23.173 40.262 1.00 47.97 95 PHE A N 1
ATOM 671 C CA . PHE A 1 97 ? 28.146 23.353 41.717 1.00 49.59 95 PHE A CA 1
ATOM 672 C C . PHE A 1 97 ? 29.436 23.954 42.277 1.00 51.77 95 PHE A C 1
ATOM 673 O O . PHE A 1 97 ? 29.442 24.456 43.403 1.00 54.44 95 PHE A O 1
ATOM 681 N N . GLN A 1 98 ? 30.514 23.920 41.494 1.00 55.33 96 GLN A N 1
ATOM 682 C CA . GLN A 1 98 ? 31.765 24.570 41.887 1.00 56.86 96 GLN A CA 1
ATOM 683 C C . GLN A 1 98 ? 31.690 26.067 41.620 1.00 58.75 96 GLN A C 1
ATOM 684 O O . GLN A 1 98 ? 32.182 26.874 42.420 1.00 62.17 96 GLN A O 1
ATOM 690 N N . ARG A 1 99 ? 31.072 26.430 40.497 1.00 55.95 97 ARG A N 1
ATOM 691 C CA . ARG A 1 99 ? 30.766 27.823 40.203 1.00 55.95 97 ARG A CA 1
ATOM 692 C C . ARG A 1 99 ? 29.774 28.386 41.218 1.00 52.95 97 ARG A C 1
ATOM 693 O O . ARG A 1 99 ? 29.943 29.517 41.676 1.00 46.15 97 ARG A O 1
ATOM 701 N N . ALA A 1 100 ? 28.760 27.583 41.570 1.00 51.24 98 ALA A N 1
ATOM 702 C CA . ALA A 1 100 ? 27.668 28.001 42.466 1.00 48.31 98 ALA A CA 1
ATOM 703 C C . ALA A 1 100 ? 28.145 28.286 43.875 1.00 49.43 98 ALA A C 1
ATOM 704 O O . ALA A 1 100 ? 27.580 29.136 44.555 1.00 49.10 98 ALA A O 1
ATOM 706 N N . LYS A 1 101 ? 29.182 27.559 44.298 1.00 55.18 99 LYS A N 1
ATOM 707 C CA . LYS A 1 101 ? 29.859 27.766 45.580 1.00 52.96 99 LYS A CA 1
ATOM 708 C C . LYS A 1 101 ? 30.316 29.224 45.760 1.00 51.63 99 LYS A C 1
ATOM 709 O O . LYS A 1 101 ? 30.170 29.795 46.838 1.00 48.16 99 LYS A O 1
ATOM 715 N N . ARG A 1 102 ? 30.842 29.810 44.685 1.00 53.04 100 ARG A N 1
ATOM 716 C CA . ARG A 1 102 ? 31.398 31.169 44.676 1.00 58.98 100 ARG A CA 1
ATOM 717 C C . ARG A 1 102 ? 30.366 32.269 44.883 1.00 60.07 100 ARG A C 1
ATOM 718 O O . ARG A 1 102 ? 30.716 33.389 45.264 1.00 64.46 100 ARG A O 1
ATOM 726 N N . VAL A 1 103 ? 29.100 31.946 44.625 1.00 56.31 101 VAL A N 1
ATOM 727 C CA . VAL A 1 103 ? 27.969 32.814 44.966 1.00 54.52 101 VAL A CA 1
ATOM 728 C C . VAL A 1 103 ? 27.753 32.805 46.478 1.00 52.71 101 VAL A C 1
ATOM 729 O O . VAL A 1 103 ? 27.261 33.779 47.054 1.00 53.18 101 VAL A O 1
ATOM 733 N N . ASN A 1 104 ? 28.156 31.702 47.109 1.00 55.67 102 ASN A N 1
ATOM 734 C CA . ASN A 1 104 ? 27.763 31.373 48.482 1.00 55.83 102 ASN A CA 1
ATOM 735 C C . ASN A 1 104 ? 26.255 31.549 48.711 1.00 54.09 102 ASN A C 1
ATOM 736 O O . ASN A 1 104 ? 25.826 32.506 49.375 1.00 57.98 102 ASN A O 1
ATOM 741 N N . PRO A 1 105 ? 25.445 30.631 48.137 1.00 47.06 103 PRO A N 1
ATOM 742 C CA . PRO A 1 105 ? 24.010 30.670 48.311 1.00 41.14 103 PRO A CA 1
ATOM 743 C C . PRO A 1 105 ? 23.655 30.168 49.705 1.00 43.02 103 PRO A C 1
ATOM 744 O O . PRO A 1 105 ? 24.505 29.578 50.380 1.00 41.33 103 PRO A O 1
ATOM 748 N N . PHE A 1 106 ? 22.420 30.391 50.141 1.00 37.46 104 PHE A N 1
ATOM 749 C CA . PHE A 1 106 ? 22.001 29.849 51.413 1.00 35.58 104 PHE A CA 1
ATOM 750 C C . PHE A 1 106 ? 21.966 28.319 51.351 1.00 40.69 104 PHE A C 1
ATOM 751 O O . PHE A 1 106 ? 22.328 27.641 52.311 1.00 47.61 104 PHE A O 1
ATOM 759 N N . GLY A 1 107 ? 21.538 27.778 50.216 1.00 40.29 105 GLY A N 1
ATOM 760 C CA . GLY A 1 107 ? 21.457 26.346 50.058 1.00 33.74 105 GLY A CA 1
ATOM 761 C C . GLY A 1 107 ? 20.781 25.968 48.766 1.00 37.28 105 GLY A C 1
ATOM 762 O O . GLY A 1 107 ? 20.619 26.799 47.876 1.00 24.17 105 GLY A O 1
ATOM 763 N N . TYR A 1 108 ? 20.392 24.694 48.675 1.00 33.07 106 TYR A N 1
ATOM 764 C CA . TYR A 1 108 ? 19.888 24.109 47.448 1.00 30.29 106 TYR A CA 1
ATOM 765 C C . TYR A 1 108 ? 18.678 23.243 47.761 1.00 38.12 106 TYR A C 1
ATOM 766 O O . TYR A 1 108 ? 18.711 22.434 48.695 1.00 40.51 106 TYR A O 1
ATOM 775 N N . LEU A 1 109 ? 17.621 23.410 46.973 1.00 35.41 107 LEU A N 1
ATOM 776 C CA . LEU A 1 109 ? 16.396 22.627 47.128 1.00 33.20 107 LEU A CA 1
ATOM 777 C C . LEU A 1 109 ? 16.094 21.927 45.824 1.00 32.32 107 LEU A C 1
ATOM 778 O O . LEU A 1 109 ? 16.002 22.560 44.783 1.00 40.22 107 LEU A O 1
ATOM 783 N N . ALA A 1 110 ? 15.957 20.606 45.890 1.00 40.57 108 ALA A N 1
ATOM 784 C CA . ALA A 1 110 ? 15.651 19.790 44.722 1.00 33.20 108 ALA A CA 1
ATOM 785 C C . ALA A 1 110 ? 14.182 19.888 44.333 1.00 37.02 108 ALA A C 1
ATOM 786 O O . ALA A 1 110 ? 13.308 19.830 45.203 1.00 40.77 108 ALA A O 1
ATOM 788 N N . LYS A 1 111 ? 13.917 20.040 43.033 1.00 38.45 109 LYS A N 1
ATOM 789 C CA . LYS A 1 111 ? 12.565 19.915 42.463 1.00 43.92 109 LYS A CA 1
ATOM 790 C C . LYS A 1 111 ? 12.165 18.449 42.446 1.00 48.29 109 LYS A C 1
ATOM 791 O O . LYS A 1 111 ? 12.969 17.617 42.038 1.00 50.62 109 LYS A O 1
ATOM 797 N N . PRO A 1 112 ? 10.922 18.118 42.852 1.00 52.96 110 PRO A N 1
ATOM 798 C CA . PRO A 1 112 ? 9.859 18.986 43.372 1.00 50.62 110 PRO A CA 1
ATOM 799 C C . PRO A 1 112 ? 10.065 19.346 44.838 1.00 49.76 110 PRO A C 1
ATOM 800 O O . PRO A 1 112 ? 10.475 18.502 45.633 1.00 51.28 110 PRO A O 1
ATOM 804 N N . VAL A 1 113 ? 9.814 20.607 45.178 1.00 48.65 111 VAL A N 1
ATOM 805 C CA . VAL A 1 113 ? 10.083 21.097 46.531 1.00 47.23 111 VAL A CA 1
ATOM 806 C C . VAL A 1 113 ? 8.794 20.977 47.321 1.00 49.99 111 VAL A C 1
ATOM 807 O O . VAL A 1 113 ? 7.736 21.365 46.839 1.00 53.85 111 VAL A O 1
ATOM 811 N N . ALA A 1 114 ? 8.874 20.417 48.521 1.00 53.25 112 ALA A N 1
ATOM 812 C CA . ALA A 1 114 ? 7.721 20.381 49.403 1.00 53.49 112 ALA A CA 1
ATOM 813 C C . ALA A 1 114 ? 7.572 21.761 50.024 1.00 55.52 112 ALA A C 1
ATOM 814 O O . ALA A 1 114 ? 8.553 22.333 50.507 1.00 57.35 112 ALA A O 1
ATOM 816 N N . ALA A 1 115 ? 6.346 22.285 50.009 1.00 55.86 113 ALA A N 1
ATOM 817 C CA . ALA A 1 115 ? 6.038 23.621 50.550 1.00 59.80 113 ALA A CA 1
ATOM 818 C C . ALA A 1 115 ? 6.454 23.787 52.006 1.00 56.21 113 ALA A C 1
ATOM 819 O O . ALA A 1 115 ? 6.692 24.906 52.456 1.00 55.79 113 ALA A O 1
ATOM 821 N N . ASP A 1 116 ? 6.544 22.666 52.723 1.00 54.38 114 ASP A N 1
ATOM 822 C CA . ASP A 1 116 ? 7.035 22.635 54.100 1.00 59.15 114 ASP A CA 1
ATOM 823 C C . ASP A 1 116 ? 8.506 23.055 54.144 1.00 57.35 114 ASP A C 1
ATOM 824 O O . ASP A 1 116 ? 8.870 23.952 54.897 1.00 59.30 114 ASP A O 1
ATOM 829 N N . THR A 1 117 ? 9.330 22.406 53.317 1.00 57.64 115 THR A N 1
ATOM 830 C CA . THR A 1 117 ? 10.778 22.665 53.224 1.00 56.05 115 THR A CA 1
ATOM 831 C C . THR A 1 117 ? 11.077 24.063 52.670 1.00 52.78 115 THR A C 1
ATOM 832 O O . THR A 1 117 ? 11.997 24.742 53.127 1.00 51.23 115 THR A O 1
ATOM 836 N N . LEU A 1 118 ? 10.288 24.470 51.679 1.00 48.08 116 LEU A N 1
ATOM 837 C CA . LEU A 1 118 ? 10.435 25.761 51.015 1.00 49.02 116 LEU A CA 1
ATOM 838 C C . LEU A 1 118 ? 10.283 26.915 52.004 1.00 46.87 116 LEU A C 1
ATOM 839 O O . LEU A 1 118 ? 11.118 27.814 52.049 1.00 53.00 116 LEU A O 1
ATOM 844 N N . HIS A 1 119 ? 9.214 26.863 52.789 1.00 48.26 117 HIS A N 1
ATOM 845 C CA . HIS A 1 119 ? 8.902 27.869 53.802 1.00 52.74 117 HIS A CA 1
ATOM 846 C C . HIS A 1 119 ? 9.958 27.951 54.915 1.00 52.04 117 HIS A C 1
ATOM 847 O O . HIS A 1 119 ? 10.364 29.055 55.307 1.00 52.87 117 HIS A O 1
ATOM 854 N N . ARG A 1 120 ? 10.402 26.790 55.406 1.00 48.44 118 ARG A N 1
ATOM 855 C CA . ARG A 1 120 ? 11.445 26.720 56.435 1.00 50.38 118 ARG A CA 1
ATOM 856 C C . ARG A 1 120 ? 12.764 27.359 56.006 1.00 44.48 118 ARG A C 1
ATOM 857 O O . ARG A 1 120 ? 13.371 28.106 56.772 1.00 50.19 118 ARG A O 1
ATOM 865 N N . SER A 1 121 ? 13.207 27.035 54.789 1.00 46.03 119 SER A N 1
ATOM 866 C CA . SER A 1 121 ? 14.477 27.525 54.230 1.00 44.21 119 SER A CA 1
ATOM 867 C C . SER A 1 121 ? 14.469 29.018 53.971 1.00 46.79 119 SER A C 1
ATOM 868 O O . SER A 1 121 ? 15.491 29.678 54.133 1.00 43.51 119 SER A O 1
ATOM 871 N N . ILE A 1 122 ? 13.324 29.546 53.550 1.00 46.77 120 ILE A N 1
ATOM 872 C CA . ILE A 1 122 ? 13.219 30.978 53.281 1.00 49.56 120 ILE A CA 1
ATOM 873 C C . ILE A 1 122 ? 13.323 31.774 54.579 1.00 49.28 120 ILE A C 1
ATOM 874 O O . ILE A 1 122 ? 14.158 32.675 54.679 1.00 52.50 120 ILE A O 1
ATOM 879 N N . GLU A 1 123 ? 12.512 31.419 55.576 1.00 49.56 121 GLU A N 1
ATOM 880 C CA . GLU A 1 123 ? 12.540 32.138 56.851 1.00 62.75 121 GLU A CA 1
ATOM 881 C C . GLU A 1 123 ? 13.900 32.076 57.550 1.00 58.55 121 GLU A C 1
ATOM 882 O O . GLU A 1 123 ? 14.328 33.079 58.125 1.00 65.66 121 GLU A O 1
ATOM 888 N N . MET A 1 124 ? 14.586 30.931 57.449 1.00 54.99 122 MET A N 1
ATOM 889 C CA A MET A 1 124 ? 15.955 30.755 57.961 0.50 49.79 122 MET A CA 1
ATOM 890 C CA B MET A 1 124 ? 15.929 30.826 58.014 0.50 49.64 122 MET A CA 1
ATOM 891 C C . MET A 1 124 ? 16.950 31.640 57.225 1.00 47.98 122 MET A C 1
ATOM 892 O O . MET A 1 124 ? 17.900 32.158 57.812 1.00 47.48 122 MET A O 1
ATOM 901 N N . ALA A 1 125 ? 16.740 31.781 55.916 1.00 48.03 123 ALA A N 1
ATOM 902 C CA . ALA A 1 125 ? 17.663 32.528 55.058 1.00 45.33 123 ALA A CA 1
ATOM 903 C C . ALA A 1 125 ? 17.577 34.043 55.238 1.00 45.81 123 ALA A C 1
ATOM 904 O O . ALA A 1 125 ? 18.603 34.732 55.194 1.00 44.76 123 ALA A O 1
ATOM 906 N N . ILE A 1 126 ? 16.356 34.550 55.411 1.00 49.06 124 ILE A N 1
ATOM 907 C CA . ILE A 1 126 ? 16.122 35.987 55.584 1.00 61.62 124 ILE A CA 1
ATOM 908 C C . ILE A 1 126 ? 16.684 36.430 56.930 1.00 64.70 124 ILE A C 1
ATOM 909 O O . ILE A 1 126 ? 17.468 37.384 56.996 1.00 70.68 124 ILE A O 1
ATOM 914 N N . HIS A 1 127 ? 16.298 35.691 57.973 1.00 66.22 125 HIS A N 1
ATOM 915 C CA A HIS A 1 127 ? 16.750 35.975 59.329 0.50 67.86 125 HIS A CA 1
ATOM 916 C CA B HIS A 1 127 ? 16.743 35.898 59.359 0.50 66.74 125 HIS A CA 1
ATOM 917 C C . HIS A 1 127 ? 18.264 35.877 59.481 1.00 66.36 125 HIS A C 1
ATOM 918 O O . HIS A 1 127 ? 18.846 36.630 60.255 1.00 70.48 125 HIS A O 1
ATOM 931 N N . LYS A 1 128 ? 18.896 34.996 58.710 1.00 61.74 126 LYS A N 1
ATOM 932 C CA . LYS A 1 128 ? 20.344 34.925 58.652 1.00 60.25 126 LYS A CA 1
ATOM 933 C C . LYS A 1 128 ? 20.917 36.229 58.107 1.00 62.85 126 LYS A C 1
ATOM 934 O O . LYS A 1 128 ? 21.807 36.812 58.712 1.00 65.58 126 LYS A O 1
ATOM 940 N N . LYS A 1 129 ? 20.369 36.681 56.979 1.00 67.59 127 LYS A N 1
ATOM 941 C CA . LYS A 1 129 ? 20.844 37.859 56.246 1.00 70.69 127 LYS A CA 1
ATOM 942 C C . LYS A 1 129 ? 20.705 39.147 57.060 1.00 69.20 127 LYS A C 1
ATOM 943 O O . LYS A 1 129 ? 21.525 40.064 56.927 1.00 69.67 127 LYS A O 1
ATOM 949 N N . LYS A 1 130 ? 19.668 39.192 57.897 1.00 66.53 128 LYS A N 1
ATOM 950 C CA . LYS A 1 130 ? 19.444 40.275 58.852 1.00 69.88 128 LYS A CA 1
ATOM 951 C C . LYS A 1 130 ? 20.648 40.482 59.779 1.00 72.60 128 LYS A C 1
ATOM 952 O O . LYS A 1 130 ? 21.178 41.596 59.889 1.00 76.15 128 LYS A O 1
ATOM 958 N N . LEU A 1 131 ? 21.076 39.396 60.419 1.00 71.01 129 LEU A N 1
ATOM 959 C CA . LEU A 1 131 ? 22.133 39.429 61.426 1.00 69.18 129 LEU A CA 1
ATOM 960 C C . LEU A 1 131 ? 23.494 39.788 60.838 1.00 71.67 129 LEU A C 1
ATOM 961 O O . LEU A 1 131 ? 24.271 40.504 61.466 1.00 75.28 129 LEU A O 1
ATOM 966 N N . GLU A 1 132 ? 23.760 39.326 59.621 1.00 70.99 130 GLU A N 1
ATOM 967 C CA . GLU A 1 132 ? 25.007 39.644 58.926 1.00 75.80 130 GLU A CA 1
ATOM 968 C C . GLU A 1 132 ? 24.888 41.002 58.206 1.00 81.71 130 GLU A C 1
ATOM 969 O O . GLU A 1 132 ? 24.015 41.811 58.552 1.00 78.96 130 GLU A O 1
ATOM 975 N N . GLU A 1 133 ? 25.764 41.255 57.227 1.00 86.91 131 GLU A N 1
ATOM 976 C CA . GLU A 1 133 ? 25.717 42.488 56.414 1.00 92.08 131 GLU A CA 1
ATOM 977 C C . GLU A 1 133 ? 24.423 42.615 55.606 1.00 91.23 131 GLU A C 1
ATOM 978 O O . GLU A 1 133 ? 24.046 43.708 55.183 1.00 90.05 131 GLU A O 1
ATOM 984 N N . LEU B 1 9 ? 4.402 41.329 54.270 1.00 66.34 7 LEU B N 1
ATOM 985 C CA . LEU B 1 9 ? 4.855 39.942 53.921 1.00 68.13 7 LEU B CA 1
ATOM 986 C C . LEU B 1 9 ? 6.290 39.959 53.367 1.00 65.98 7 LEU B C 1
ATOM 987 O O . LEU B 1 9 ? 6.684 40.954 52.740 1.00 64.98 7 LEU B O 1
ATOM 992 N N . PRO B 1 10 ? 7.083 38.878 53.614 1.00 62.34 8 PRO B N 1
ATOM 993 C CA . PRO B 1 10 ? 8.414 38.767 52.992 1.00 58.71 8 PRO B CA 1
ATOM 994 C C . PRO B 1 10 ? 8.285 38.573 51.482 1.00 56.17 8 PRO B C 1
ATOM 995 O O . PRO B 1 10 ? 7.506 37.722 51.031 1.00 56.75 8 PRO B O 1
ATOM 999 N N . GLY B 1 11 ? 9.024 39.377 50.723 1.00 50.24 9 GLY B N 1
ATOM 1000 C CA . GLY B 1 11 ? 8.935 39.389 49.265 1.00 47.32 9 GLY B CA 1
ATOM 1001 C C . GLY B 1 11 ? 9.905 38.442 48.580 1.00 44.31 9 GLY B C 1
ATOM 1002 O O . GLY B 1 11 ? 11.102 38.426 48.891 1.00 41.56 9 GLY B O 1
ATOM 1003 N N . VAL B 1 12 ? 9.377 37.656 47.640 1.00 41.37 10 VAL B N 1
ATOM 1004 C CA . VAL B 1 12 ? 10.149 36.637 46.930 1.00 33.85 10 VAL B CA 1
ATOM 1005 C C . VAL B 1 12 ? 10.233 36.897 45.426 1.00 36.32 10 VAL B C 1
ATOM 1006 O O . VAL B 1 12 ? 9.224 37.175 44.787 1.00 39.23 10 VAL B O 1
ATOM 1010 N N . LEU B 1 13 ? 11.447 36.803 44.882 1.00 38.81 11 LEU B N 1
ATOM 1011 C CA . LEU B 1 13 ? 11.697 36.795 43.440 1.00 38.21 11 LEU B CA 1
ATOM 1012 C C . LEU B 1 13 ? 12.014 35.372 42.967 1.00 37.82 11 LEU B C 1
ATOM 1013 O O . LEU B 1 13 ? 12.827 34.675 43.584 1.00 36.93 11 LEU B O 1
ATOM 1018 N N . ILE B 1 14 ? 11.365 34.943 41.885 1.00 40.74 12 ILE B N 1
ATOM 1019 C CA . ILE B 1 14 ? 11.593 33.606 41.299 1.00 28.67 12 ILE B CA 1
ATOM 1020 C C . ILE B 1 14 ? 12.171 33.700 39.889 1.00 31.50 12 ILE B C 1
ATOM 1021 O O . ILE B 1 14 ? 11.627 34.393 39.049 1.00 34.01 12 ILE B O 1
ATOM 1026 N N . VAL B 1 15 ? 13.296 33.026 39.648 1.00 33.12 13 VAL B N 1
ATOM 1027 C CA . VAL B 1 15 ? 13.849 32.893 38.295 1.00 29.51 13 VAL B CA 1
ATOM 1028 C C . VAL B 1 15 ? 13.879 31.408 37.906 1.00 35.54 13 VAL B C 1
ATOM 1029 O O . VAL B 1 15 ? 14.637 30.636 38.476 1.00 28.84 13 VAL B O 1
ATOM 1033 N N . GLU B 1 16 ? 13.062 31.014 36.935 1.00 29.78 14 GLU B N 1
ATOM 1034 C CA . GLU B 1 16 ? 12.861 29.591 36.672 1.00 42.40 14 GLU B CA 1
ATOM 1035 C C . GLU B 1 16 ? 12.521 29.398 35.203 1.00 40.83 14 GLU B C 1
ATOM 1036 O O . GLU B 1 16 ? 11.651 30.072 34.667 1.00 40.88 14 GLU B O 1
ATOM 1042 N N . ASP B 1 17 ? 13.240 28.482 34.565 1.00 40.43 15 ASP B N 1
ATOM 1043 C CA . ASP B 1 17 ? 13.094 28.211 33.139 1.00 41.84 15 ASP B CA 1
ATOM 1044 C C . ASP B 1 17 ? 11.810 27.452 32.825 1.00 39.50 15 ASP B C 1
ATOM 1045 O O . ASP B 1 17 ? 11.238 27.631 31.760 1.00 42.28 15 ASP B O 1
ATOM 1050 N N . GLY B 1 18 ? 11.381 26.608 33.759 1.00 41.06 16 GLY B N 1
ATOM 1051 C CA . GLY B 1 18 ? 10.234 25.727 33.582 1.00 41.37 16 GLY B CA 1
ATOM 1052 C C . GLY B 1 18 ? 8.943 26.473 33.799 1.00 36.50 16 GLY B C 1
ATOM 1053 O O . GLY B 1 18 ? 8.780 27.133 34.808 1.00 33.13 16 GLY B O 1
ATOM 1054 N N . ARG B 1 19 ? 8.028 26.335 32.843 1.00 39.15 17 ARG B N 1
ATOM 1055 C CA A ARG B 1 19 ? 6.772 27.089 32.832 0.50 38.99 17 ARG B CA 1
ATOM 1056 C CA B ARG B 1 19 ? 6.773 27.084 32.828 0.50 38.44 17 ARG B CA 1
ATOM 1057 C C . ARG B 1 19 ? 5.853 26.729 34.007 1.00 41.40 17 ARG B C 1
ATOM 1058 O O . ARG B 1 19 ? 5.371 27.616 34.726 1.00 45.84 17 ARG B O 1
ATOM 1073 N N . LEU B 1 20 ? 5.614 25.437 34.199 1.00 42.64 18 LEU B N 1
ATOM 1074 C CA . LEU B 1 20 ? 4.766 24.978 35.283 1.00 42.57 18 LEU B CA 1
ATOM 1075 C C . LEU B 1 20 ? 5.520 25.027 36.611 1.00 46.17 18 LEU B C 1
ATOM 1076 O O . LEU B 1 20 ? 4.914 25.275 37.656 1.00 48.03 18 LEU B O 1
ATOM 1081 N N . ALA B 1 21 ? 6.838 24.809 36.566 1.00 45.36 19 ALA B N 1
ATOM 1082 C CA . ALA B 1 21 ? 7.669 24.861 37.776 1.00 43.69 19 ALA B CA 1
ATOM 1083 C C . ALA B 1 21 ? 7.618 26.235 38.423 1.00 38.56 19 ALA B C 1
ATOM 1084 O O . ALA B 1 21 ? 7.479 26.340 39.633 1.00 41.40 19 ALA B O 1
ATOM 1086 N N . ALA B 1 22 ? 7.726 27.277 37.603 1.00 41.02 20 ALA B N 1
ATOM 1087 C CA . ALA B 1 22 ? 7.631 28.656 38.061 1.00 36.01 20 ALA B CA 1
ATOM 1088 C C . ALA B 1 22 ? 6.264 28.889 38.683 1.00 35.72 20 ALA B C 1
ATOM 1089 O O . ALA B 1 22 ? 6.166 29.426 39.785 1.00 38.93 20 ALA B O 1
ATOM 1091 N N . ALA B 1 23 ? 5.223 28.457 37.970 1.00 36.61 21 ALA B N 1
ATOM 1092 C CA . ALA B 1 23 ? 3.839 28.548 38.426 1.00 31.94 21 ALA B CA 1
ATOM 1093 C C . ALA B 1 23 ? 3.617 27.818 39.735 1.00 35.60 21 ALA B C 1
ATOM 1094 O O . ALA B 1 23 ? 3.065 28.393 40.670 1.00 40.64 21 ALA B O 1
ATOM 1096 N N . THR B 1 24 ? 4.061 26.559 39.809 1.00 34.41 22 THR B N 1
ATOM 1097 C CA . THR B 1 24 ? 3.943 25.759 41.035 1.00 31.62 22 THR B CA 1
ATOM 1098 C C . THR B 1 24 ? 4.571 26.439 42.242 1.00 34.44 22 THR B C 1
ATOM 1099 O O . THR B 1 24 ? 3.977 26.451 43.313 1.00 41.84 22 THR B O 1
ATOM 1103 N N . LEU B 1 25 ? 5.759 27.015 42.060 1.00 39.36 23 LEU B N 1
ATOM 1104 C CA . LEU B 1 25 ? 6.448 27.729 43.140 1.00 38.74 23 LEU B CA 1
ATOM 1105 C C . LEU B 1 25 ? 5.681 28.954 43.598 1.00 32.60 23 LEU B C 1
ATOM 1106 O O . LEU B 1 25 ? 5.574 29.199 44.793 1.00 36.74 23 LEU B O 1
ATOM 1111 N N . ARG B 1 26 ? 5.163 29.721 42.641 1.00 36.99 24 ARG B N 1
ATOM 1112 C CA . ARG B 1 26 ? 4.344 30.889 42.942 1.00 30.51 24 ARG B CA 1
ATOM 1113 C C . ARG B 1 26 ? 3.161 30.493 43.819 1.00 30.91 24 ARG B C 1
ATOM 1114 O O . ARG B 1 26 ? 3.019 30.964 44.936 1.00 32.60 24 ARG B O 1
ATOM 1122 N N . ILE B 1 27 ? 2.313 29.612 43.299 1.00 32.61 25 ILE B N 1
ATOM 1123 C CA . ILE B 1 27 ? 1.169 29.117 44.045 1.00 35.04 25 ILE B CA 1
ATOM 1124 C C . ILE B 1 27 ? 1.573 28.600 45.441 1.00 37.19 25 ILE B C 1
ATOM 1125 O O . ILE B 1 27 ? 0.933 28.964 46.430 1.00 43.51 25 ILE B O 1
ATOM 1130 N N . GLN B 1 28 ? 2.648 27.802 45.527 1.00 39.78 26 GLN B N 1
ATOM 1131 C CA . GLN B 1 28 ? 3.127 27.271 46.826 1.00 40.40 26 GLN B CA 1
ATOM 1132 C C . GLN B 1 28 ? 3.434 28.392 47.826 1.00 40.31 26 GLN B C 1
ATOM 1133 O O . GLN B 1 28 ? 2.867 28.434 48.909 1.00 43.50 26 GLN B O 1
ATOM 1139 N N . LEU B 1 29 ? 4.312 29.309 47.437 1.00 41.57 27 LEU B N 1
ATOM 1140 C CA . LEU B 1 29 ? 4.620 30.493 48.239 1.00 42.46 27 LEU B CA 1
ATOM 1141 C C . LEU B 1 29 ? 3.387 31.280 48.666 1.00 44.82 27 LEU B C 1
ATOM 1142 O O . LEU B 1 29 ? 3.262 31.641 49.833 1.00 49.47 27 LEU B O 1
ATOM 1147 N N . GLU B 1 30 ? 2.477 31.522 47.724 1.00 46.79 28 GLU B N 1
ATOM 1148 C CA . GLU B 1 30 ? 1.235 32.241 48.012 1.00 49.16 28 GLU B CA 1
ATOM 1149 C C . GLU B 1 30 ? 0.284 31.520 48.977 1.00 46.90 28 GLU B C 1
ATOM 1150 O O . GLU B 1 30 ? -0.451 32.173 49.709 1.00 41.93 28 GLU B O 1
ATOM 1156 N N . SER B 1 31 ? 0.326 30.184 48.990 1.00 55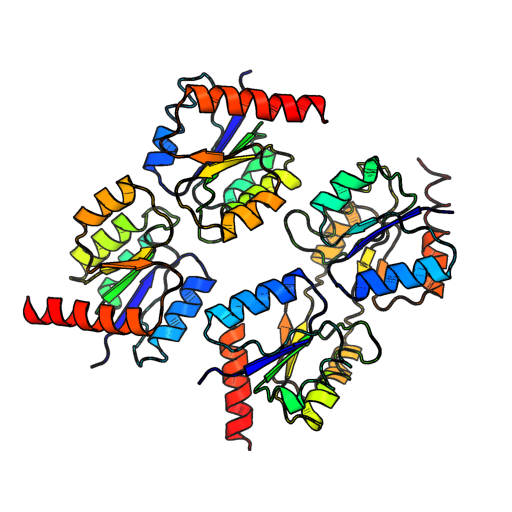.17 29 SER B N 1
ATOM 1157 C CA . SER B 1 31 ? -0.411 29.360 49.967 1.00 54.15 29 SER B CA 1
ATOM 1158 C C . SER B 1 31 ? 0.178 29.417 51.386 1.00 59.98 29 SER B C 1
ATOM 1159 O O . SER B 1 31 ? -0.461 28.962 52.341 1.00 64.69 29 SER B O 1
ATOM 1162 N N . LEU B 1 32 ? 1.392 29.955 51.512 1.00 57.82 30 LEU B N 1
ATOM 1163 C CA . LEU B 1 32 ? 2.103 30.022 52.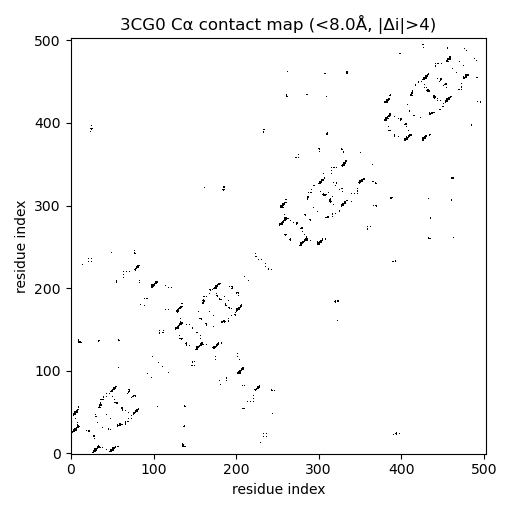787 1.00 60.34 30 LEU B CA 1
ATOM 1164 C C . LEU B 1 32 ? 2.309 31.462 53.261 1.00 60.80 30 LEU B C 1
ATOM 1165 O O . LEU B 1 32 ? 3.175 31.735 54.100 1.00 63.17 30 LEU B O 1
ATOM 1170 N N . GLY B 1 33 ? 1.523 32.383 52.714 1.00 60.01 31 GLY B N 1
ATOM 1171 C CA . GLY B 1 33 ? 1.544 33.774 53.165 1.00 59.86 31 GLY B CA 1
ATOM 1172 C C . GLY B 1 33 ? 2.681 34.641 52.650 1.00 57.68 31 GLY B C 1
ATOM 1173 O O . GLY B 1 33 ? 2.941 35.715 53.195 1.00 63.04 31 GLY B O 1
ATOM 1174 N N . TYR B 1 34 ? 3.356 34.188 51.596 1.00 55.67 32 TYR B N 1
ATOM 1175 C CA . TYR B 1 34 ? 4.378 35.002 50.944 1.00 46.26 32 TYR B CA 1
ATOM 1176 C C . TYR B 1 34 ? 3.798 35.875 49.823 1.00 50.60 32 TYR B C 1
ATOM 1177 O O . TYR B 1 34 ? 2.713 35.599 49.278 1.00 47.03 32 TYR B O 1
ATOM 1186 N N . ASP B 1 35 ? 4.540 36.932 49.501 1.00 43.51 33 ASP B N 1
ATOM 1187 C CA . ASP B 1 35 ? 4.222 37.842 48.420 1.00 49.86 33 ASP B CA 1
ATOM 1188 C C . ASP B 1 35 ? 5.268 37.637 47.340 1.00 46.43 33 ASP B C 1
ATOM 1189 O O . ASP B 1 35 ? 6.423 38.015 47.519 1.00 43.23 33 ASP B O 1
ATOM 1194 N N . VAL B 1 36 ? 4.893 36.996 46.239 1.00 51.37 34 VAL B N 1
ATOM 1195 C CA . VAL B 1 36 ? 5.849 36.849 45.146 1.00 44.74 34 VAL B CA 1
ATOM 1196 C C . VAL B 1 36 ? 5.763 38.049 44.215 1.00 42.63 34 VAL B C 1
ATOM 1197 O O . VAL B 1 36 ? 4.710 38.376 43.661 1.00 46.93 34 VAL B O 1
ATOM 1201 N N . LEU B 1 37 ? 6.903 38.707 44.090 1.00 45.10 35 LEU B N 1
ATOM 1202 C CA . LEU B 1 37 ? 7.004 40.045 43.536 1.00 43.79 35 LEU B CA 1
ATOM 1203 C C . LEU B 1 37 ? 7.253 40.030 42.031 1.00 48.29 35 LEU B C 1
ATOM 1204 O O . LEU B 1 37 ? 6.710 40.861 41.299 1.00 56.71 35 LEU B O 1
ATOM 1209 N N . GLY B 1 38 ? 8.086 39.098 41.582 1.00 47.11 36 GLY B N 1
ATOM 1210 C CA . GLY B 1 38 ? 8.304 38.851 40.161 1.00 44.69 36 GLY B CA 1
ATOM 1211 C C . GLY B 1 38 ? 8.657 37.406 39.878 1.00 44.74 36 GLY B C 1
ATOM 1212 O O . GLY B 1 38 ? 9.377 36.774 40.661 1.00 42.27 36 GLY B O 1
ATOM 1213 N N . VAL B 1 39 ? 8.133 36.880 38.767 1.00 41.64 37 VAL B N 1
ATOM 1214 C CA . VAL B 1 39 ? 8.506 35.558 38.265 1.00 33.91 37 VAL B CA 1
ATOM 1215 C C . VAL B 1 39 ? 9.109 35.686 36.869 1.00 40.17 37 VAL B C 1
ATOM 1216 O O . VAL B 1 39 ? 8.455 36.174 35.958 1.00 43.85 37 VAL B O 1
ATOM 1220 N N . PHE B 1 40 ? 10.355 35.242 36.705 1.00 39.98 38 PHE B N 1
ATOM 1221 C CA . PHE B 1 40 ? 11.102 35.459 35.462 1.00 34.38 38 PHE B CA 1
ATOM 1222 C C . PHE B 1 40 ? 11.577 34.143 34.894 1.00 43.90 38 PHE B C 1
ATOM 1223 O O . PHE B 1 40 ? 11.822 33.199 35.641 1.00 37.28 38 PHE B O 1
ATOM 1231 N N . ASP B 1 41 ? 11.693 34.086 33.568 1.00 46.61 39 ASP B N 1
ATOM 1232 C CA . ASP B 1 41 ? 12.175 32.890 32.883 1.00 42.79 39 ASP B CA 1
ATOM 1233 C C . ASP B 1 41 ? 13.568 33.090 32.326 1.00 41.23 39 ASP B C 1
ATOM 1234 O O . ASP B 1 41 ? 14.096 32.223 31.637 1.00 41.56 39 ASP B O 1
ATOM 1239 N N . ASN B 1 42 ? 14.152 34.246 32.618 1.00 35.52 40 ASN B N 1
ATOM 1240 C CA . ASN B 1 42 ? 15.501 34.546 32.184 1.00 42.74 40 ASN B CA 1
ATOM 1241 C C . ASN B 1 42 ? 16.204 35.483 33.149 1.00 42.14 40 ASN B C 1
ATOM 1242 O O . ASN B 1 42 ? 15.569 36.285 33.833 1.00 44.39 40 ASN B O 1
ATOM 1247 N N . GLY B 1 43 ? 17.522 35.357 33.196 1.00 43.60 41 GLY B N 1
ATOM 1248 C CA . GLY B 1 43 ? 18.331 36.064 34.160 1.00 46.16 41 GLY B CA 1
ATOM 1249 C C . GLY B 1 43 ? 18.518 37.552 33.939 1.00 47.33 41 GLY B C 1
ATOM 1250 O O . GLY B 1 43 ? 18.581 38.298 34.907 1.00 50.92 41 GLY B O 1
ATOM 1251 N N . GLU B 1 44 ? 18.625 37.992 32.686 1.00 47.81 42 GLU B N 1
ATOM 1252 C CA . GLU B 1 44 ? 18.913 39.408 32.433 1.00 50.12 42 GLU B CA 1
ATOM 1253 C C . GLU B 1 44 ? 17.796 40.326 32.937 1.00 47.03 42 GLU B C 1
ATOM 1254 O O . GLU B 1 44 ? 18.081 41.355 33.551 1.00 48.87 42 GLU B O 1
ATOM 1260 N N . GLU B 1 45 ? 16.539 39.952 32.699 1.00 42.31 43 GLU B N 1
ATOM 1261 C CA . GLU B 1 45 ? 15.442 40.830 33.081 1.00 46.95 43 GLU B CA 1
ATOM 1262 C C . GLU B 1 45 ? 15.078 40.691 34.561 1.00 51.48 43 GLU B C 1
ATOM 1263 O O . GLU B 1 45 ? 14.506 41.610 35.144 1.00 54.11 43 GLU B O 1
ATOM 1269 N N . ALA B 1 46 ? 15.428 39.547 35.157 1.00 49.20 44 ALA B N 1
ATOM 1270 C CA . ALA B 1 46 ? 15.339 39.344 36.600 1.00 44.21 44 ALA B CA 1
ATOM 1271 C C . ALA B 1 46 ? 16.259 40.317 37.325 1.00 43.85 44 ALA B C 1
ATOM 1272 O O . ALA B 1 46 ? 15.830 40.985 38.254 1.00 45.37 44 ALA B O 1
ATOM 1274 N N . VAL B 1 47 ? 17.517 40.379 36.882 1.00 44.00 45 VAL B N 1
ATOM 1275 C CA . VAL B 1 47 ? 18.552 41.237 37.464 1.00 46.12 45 VAL B CA 1
ATOM 1276 C C . VAL B 1 47 ? 18.248 42.725 37.210 1.00 49.68 45 VAL B C 1
ATOM 1277 O O . VAL B 1 47 ? 18.563 43.581 38.035 1.00 48.21 45 VAL B O 1
ATOM 1281 N N . ARG B 1 48 ? 17.611 43.008 36.077 1.00 53.51 46 ARG B N 1
ATOM 1282 C CA . ARG B 1 48 ? 17.220 44.365 35.697 1.00 56.15 46 ARG B CA 1
ATOM 1283 C C . ARG B 1 48 ? 16.035 44.896 36.509 1.00 56.98 46 ARG B C 1
ATOM 1284 O O . ARG B 1 48 ? 16.026 46.066 36.894 1.00 58.60 46 ARG B O 1
ATOM 1292 N N . CYS B 1 49 ? 15.042 44.045 36.764 1.00 55.81 47 CYS B N 1
ATOM 1293 C CA . CYS B 1 49 ? 13.814 44.475 37.440 1.00 53.26 47 CYS B CA 1
ATOM 1294 C C . CYS B 1 49 ? 13.847 44.331 38.949 1.00 53.25 47 CYS B C 1
ATOM 1295 O O . CYS B 1 49 ? 13.001 44.901 39.641 1.00 58.16 47 CYS B O 1
ATOM 1298 N N . ALA B 1 50 ? 14.802 43.553 39.450 1.00 50.48 48 ALA B N 1
ATOM 1299 C CA . ALA B 1 50 ? 14.917 43.295 40.888 1.00 52.07 48 ALA B CA 1
ATOM 1300 C C . ALA B 1 50 ? 15.137 44.507 41.814 1.00 54.56 48 ALA B C 1
ATOM 1301 O O . ALA B 1 50 ? 14.468 44.585 42.845 1.00 53.23 48 ALA B O 1
ATOM 1303 N N . PRO B 1 51 ? 16.057 45.448 41.465 1.00 57.76 49 PRO B N 1
ATOM 1304 C CA . PRO B 1 51 ? 16.235 46.619 42.334 1.00 62.70 49 PRO B CA 1
ATOM 1305 C C . PRO B 1 51 ? 14.966 47.441 42.581 1.00 66.04 49 PRO B C 1
ATOM 1306 O O . PRO B 1 51 ? 14.695 47.817 43.721 1.00 72.89 49 PRO B O 1
ATOM 1310 N N . ASP B 1 52 ? 14.182 47.690 41.537 1.00 68.73 50 ASP B N 1
ATOM 1311 C CA . ASP B 1 52 ? 12.952 48.474 41.677 1.00 70.69 50 ASP B CA 1
ATOM 1312 C C . ASP B 1 52 ? 11.743 47.603 42.062 1.00 68.62 50 ASP B C 1
ATOM 1313 O O . ASP B 1 52 ? 10.607 47.864 41.653 1.00 72.96 50 ASP B O 1
ATOM 1318 N N . LEU B 1 53 ? 12.013 46.584 42.880 1.00 63.55 51 LEU B N 1
ATOM 1319 C CA . LEU B 1 53 ? 11.029 45.608 43.333 1.00 58.33 51 LEU B CA 1
ATOM 1320 C C . LEU B 1 53 ? 11.360 45.269 44.789 1.00 58.93 51 LEU B C 1
ATOM 1321 O O . LEU B 1 53 ? 10.470 44.948 45.585 1.00 57.48 51 LEU B O 1
ATOM 1326 N N . ARG B 1 54 ? 12.653 45.358 45.109 1.00 56.79 52 ARG B N 1
ATOM 1327 C CA . ARG B 1 54 ? 13.193 45.191 46.464 1.00 59.79 52 ARG B CA 1
ATOM 1328 C C . ARG B 1 54 ? 12.752 43.897 47.173 1.00 58.49 52 ARG B C 1
ATOM 1329 O O . ARG B 1 54 ? 12.096 43.948 48.218 1.00 60.46 52 ARG B O 1
ATOM 1337 N N . PRO B 1 55 ? 13.105 42.731 46.606 1.00 54.32 53 PRO B N 1
ATOM 1338 C CA . PRO B 1 55 ? 12.692 41.500 47.268 1.00 51.49 53 PRO B CA 1
ATOM 1339 C C . PRO B 1 55 ? 13.541 41.149 48.505 1.00 49.39 53 PRO B C 1
ATOM 1340 O O . PRO B 1 55 ? 14.651 41.651 48.660 1.00 43.16 53 PRO B O 1
ATOM 1344 N N . ASP B 1 56 ? 13.005 40.310 49.385 1.00 48.21 54 ASP B N 1
ATOM 1345 C CA . ASP B 1 56 ? 13.752 39.837 50.549 1.00 51.08 54 ASP B CA 1
ATOM 1346 C C . ASP B 1 56 ? 14.609 38.607 50.234 1.00 52.82 54 ASP B C 1
ATOM 1347 O O . ASP B 1 56 ? 15.634 38.374 50.883 1.00 57.01 54 ASP B O 1
ATOM 1352 N N . ILE B 1 57 ? 14.188 37.824 49.237 1.00 50.49 55 ILE B N 1
ATOM 1353 C CA . ILE B 1 57 ? 14.912 36.620 48.841 1.00 35.86 55 ILE B CA 1
ATOM 1354 C C . ILE B 1 57 ? 14.727 36.286 47.347 1.00 36.62 55 ILE B C 1
ATOM 1355 O O . ILE B 1 57 ? 13.664 36.534 46.793 1.00 39.24 55 ILE B O 1
ATOM 1360 N N . ALA B 1 58 ? 15.775 35.759 46.700 1.00 32.93 56 ALA B N 1
ATOM 1361 C CA . ALA B 1 58 ? 15.670 35.230 45.342 1.00 36.93 56 ALA B CA 1
ATOM 1362 C C . ALA B 1 58 ? 15.814 33.711 45.260 1.00 37.27 56 ALA B C 1
ATOM 1363 O O . ALA B 1 58 ? 16.753 33.126 45.801 1.00 31.84 56 ALA B O 1
ATOM 1365 N N . LEU B 1 59 ? 14.849 33.092 44.588 1.00 39.59 57 LEU B N 1
ATOM 1366 C CA A LEU B 1 59 ? 14.867 31.665 44.304 0.50 34.94 57 LEU B CA 1
ATOM 1367 C CA B LEU B 1 59 ? 14.870 31.662 44.300 0.50 36.01 57 LEU B CA 1
ATOM 1368 C C . LEU B 1 59 ? 15.287 31.487 42.845 1.00 34.62 57 LEU B C 1
ATOM 1369 O O . LEU B 1 59 ? 14.593 31.928 41.935 1.00 33.18 57 LEU B O 1
ATOM 1378 N N . VAL B 1 60 ? 16.439 30.865 42.620 1.00 25.31 58 VAL B N 1
ATOM 1379 C CA . VAL B 1 60 ? 17.013 30.811 41.282 1.00 27.47 58 VAL B CA 1
ATOM 1380 C C . VAL B 1 60 ? 17.251 29.384 40.789 1.00 32.76 58 VAL B C 1
ATOM 1381 O O . VAL B 1 60 ? 17.832 28.580 41.498 1.00 39.13 58 VAL B O 1
ATOM 1385 N N . ASP B 1 61 ? 16.749 29.092 39.584 1.00 31.65 59 ASP B N 1
ATOM 1386 C CA . ASP B 1 61 ? 16.976 27.843 38.847 1.00 39.78 59 ASP B CA 1
ATOM 1387 C C . ASP B 1 61 ? 18.465 27.722 38.517 1.00 37.30 59 ASP B C 1
ATOM 1388 O O . ASP B 1 61 ? 18.976 28.494 37.704 1.00 36.99 59 ASP B O 1
ATOM 1393 N N . ILE B 1 62 ? 19.163 26.765 39.136 1.00 37.57 60 ILE B N 1
ATOM 1394 C CA . ILE B 1 62 ? 20.617 26.607 38.904 1.00 33.23 60 ILE B CA 1
ATOM 1395 C C . ILE B 1 62 ? 20.952 26.277 37.427 1.00 43.13 60 ILE B C 1
ATOM 1396 O O . ILE B 1 62 ? 22.033 26.602 36.935 1.00 50.98 60 ILE B O 1
ATOM 1401 N N . MET B 1 63 ? 19.990 25.683 36.726 1.00 49.35 61 MET B N 1
ATOM 1402 C CA . MET B 1 63 ? 20.175 25.185 35.367 1.00 50.35 61 MET B CA 1
ATOM 1403 C C . MET B 1 63 ? 19.653 26.129 34.272 1.00 53.63 61 MET B C 1
ATOM 1404 O O . MET B 1 63 ? 19.581 25.742 33.099 1.00 61.02 61 MET B O 1
ATOM 1409 N N . LEU B 1 64 ? 19.296 27.352 34.665 1.00 48.45 62 LEU B N 1
ATOM 1410 C CA . LEU B 1 64 ? 18.977 28.435 33.732 1.00 46.99 62 LEU B CA 1
ATOM 1411 C C . LEU B 1 64 ? 20.079 28.608 32.706 1.00 48.83 62 LEU B C 1
ATOM 1412 O O . LEU B 1 64 ? 21.252 28.684 33.072 1.00 42.92 62 LEU B O 1
ATOM 1417 N N . CYS B 1 65 ? 19.695 28.665 31.432 1.00 52.62 63 CYS B N 1
ATOM 1418 C CA . CYS B 1 65 ? 20.612 28.990 30.343 1.00 58.96 63 CYS B CA 1
ATOM 1419 C C . CYS B 1 65 ? 20.117 30.214 29.594 1.00 62.45 63 CYS B C 1
ATOM 1420 O O . CYS B 1 65 ? 18.934 30.562 29.659 1.00 69.33 63 CYS B O 1
ATOM 1423 N N . GLY B 1 66 ? 21.029 30.857 28.876 1.00 60.71 64 GLY B N 1
ATOM 1424 C CA . GLY B 1 66 ? 20.705 32.050 28.108 1.00 59.10 64 GLY B CA 1
ATOM 1425 C C . GLY B 1 66 ? 21.845 33.031 28.230 1.00 55.82 64 GLY B C 1
ATOM 1426 O O . GLY B 1 66 ? 22.978 32.635 28.525 1.00 57.54 64 GLY B O 1
ATOM 1427 N N . ALA B 1 67 ? 21.533 34.305 28.003 1.00 54.61 65 ALA B N 1
ATOM 1428 C CA . ALA B 1 67 ? 22.484 35.409 28.126 1.00 53.47 65 ALA B CA 1
ATOM 1429 C C . ALA B 1 67 ? 23.209 35.403 29.475 1.00 54.20 65 ALA B C 1
ATOM 1430 O O . ALA B 1 67 ? 24.432 35.529 29.524 1.00 57.99 65 ALA B O 1
ATOM 1432 N N . LEU B 1 68 ? 22.446 35.252 30.558 1.00 52.59 66 LEU B N 1
ATOM 1433 C CA . LEU B 1 68 ? 23.000 35.007 31.886 1.00 48.95 66 LEU B CA 1
ATOM 1434 C C . LEU B 1 68 ? 22.459 33.675 32.377 1.00 48.30 66 LEU B C 1
ATOM 1435 O O . LEU B 1 68 ? 21.229 33.504 32.446 1.00 37.37 66 LEU B O 1
ATOM 1440 N N . ASP B 1 69 ? 23.356 32.754 32.738 1.00 43.18 67 ASP B N 1
ATOM 1441 C CA . ASP B 1 69 ? 22.936 31.453 33.269 1.00 50.58 67 ASP B CA 1
ATOM 1442 C C . ASP B 1 69 ? 22.526 31.526 34.747 1.00 51.20 67 ASP B C 1
ATOM 1443 O O . ASP B 1 69 ? 22.488 32.609 35.322 1.00 54.28 67 ASP B O 1
ATOM 1448 N N . GLY B 1 70 ? 22.227 30.378 35.353 1.00 52.09 68 GLY B N 1
ATOM 1449 C CA . GLY B 1 70 ? 21.700 30.325 36.724 1.00 42.32 68 GLY B CA 1
ATOM 1450 C C . GLY B 1 70 ? 22.614 30.899 37.783 1.00 39.25 68 GLY B C 1
ATOM 1451 O O . GLY B 1 70 ? 22.183 31.683 38.633 1.00 39.15 68 GLY B O 1
ATOM 1452 N N . VAL B 1 71 ? 23.880 30.516 37.714 1.00 37.56 69 VAL B N 1
ATOM 1453 C CA . VAL B 1 71 ? 24.895 30.943 38.682 1.00 40.01 69 VAL B CA 1
ATOM 1454 C C . VAL B 1 71 ? 25.233 32.440 38.536 1.00 44.60 69 VAL B C 1
ATOM 1455 O O . VAL B 1 71 ? 25.297 33.164 39.538 1.00 48.73 69 VAL B O 1
ATOM 1459 N N . GLU B 1 72 ? 25.396 32.903 37.296 1.00 46.88 70 GLU B N 1
ATOM 1460 C CA A GLU B 1 72 ? 25.714 34.314 37.072 0.50 46.71 70 GLU B CA 1
ATOM 1461 C CA B GLU B 1 72 ? 25.682 34.307 36.967 0.50 48.19 70 GLU B CA 1
ATOM 1462 C C . GLU B 1 72 ? 24.529 35.248 37.350 1.00 48.61 70 GLU B C 1
ATOM 1463 O O . GLU B 1 72 ? 24.737 36.409 37.703 1.00 51.87 70 GLU B O 1
ATOM 1474 N N . THR B 1 73 ? 23.301 34.741 37.241 1.00 46.04 71 THR B N 1
ATOM 1475 C CA . THR B 1 73 ? 22.108 35.498 37.639 1.00 44.07 71 THR B CA 1
ATOM 1476 C C . THR B 1 73 ? 22.075 35.694 39.148 1.00 48.53 71 THR B C 1
ATOM 1477 O O . THR B 1 73 ? 21.831 36.812 39.635 1.00 47.42 71 THR B O 1
ATOM 1481 N N . ALA B 1 74 ? 22.344 34.604 39.871 1.00 43.26 72 ALA B N 1
ATOM 1482 C CA . ALA B 1 74 ? 22.360 34.613 41.324 1.00 42.08 72 ALA B CA 1
ATOM 1483 C C . ALA B 1 74 ? 23.450 35.515 41.837 1.00 43.03 72 ALA B C 1
ATOM 1484 O O . ALA B 1 74 ? 23.192 36.303 42.733 1.00 39.44 72 ALA B O 1
ATOM 1486 N N . ALA B 1 75 ? 24.645 35.393 41.250 1.00 43.27 73 ALA B N 1
ATOM 1487 C CA . ALA B 1 75 ? 25.814 36.230 41.567 1.00 46.20 73 ALA B CA 1
ATOM 1488 C C . ALA B 1 75 ? 25.492 37.711 41.479 1.00 46.06 73 ALA B C 1
ATOM 1489 O O . ALA B 1 75 ? 25.776 38.459 42.410 1.00 53.88 73 ALA B O 1
ATOM 1491 N N . ARG B 1 76 ? 24.860 38.104 40.375 1.00 44.72 74 ARG B N 1
ATOM 1492 C CA A ARG B 1 76 ? 24.483 39.497 40.160 0.50 48.76 74 ARG B CA 1
ATOM 1493 C CA B ARG B 1 76 ? 24.455 39.489 40.126 0.50 49.68 74 ARG B CA 1
ATOM 1494 C C . ARG B 1 76 ? 23.289 39.944 41.004 1.00 50.70 74 ARG B C 1
ATOM 1495 O O . ARG B 1 76 ? 23.146 41.128 41.291 1.00 56.97 74 ARG B O 1
ATOM 1510 N N . LEU B 1 77 ? 22.443 39.006 41.416 1.00 53.86 75 LEU B N 1
ATOM 1511 C CA . LEU B 1 77 ? 21.352 39.336 42.329 1.00 56.51 75 LEU B CA 1
ATOM 1512 C C . LEU B 1 77 ? 21.883 39.523 43.752 1.00 57.98 75 LEU B C 1
ATOM 1513 O O . LEU B 1 77 ? 21.439 40.411 44.481 1.00 58.97 75 LEU B O 1
ATOM 1518 N N . ALA B 1 78 ? 22.839 38.678 44.131 1.00 59.24 76 ALA B N 1
ATOM 1519 C CA . ALA B 1 78 ? 23.479 38.726 45.445 1.00 62.14 76 ALA B CA 1
ATOM 1520 C C . ALA B 1 78 ? 24.377 39.950 45.624 1.00 65.19 76 ALA B C 1
ATOM 1521 O O . ALA B 1 78 ? 24.484 40.483 46.723 1.00 69.71 76 ALA B O 1
ATOM 1523 N N . ALA B 1 79 ? 25.020 40.386 44.544 1.00 71.47 77 ALA B N 1
ATOM 1524 C CA . ALA B 1 79 ? 25.871 41.574 44.571 1.00 77.23 77 ALA B CA 1
ATOM 1525 C C . ALA B 1 79 ? 25.076 42.857 44.326 1.00 80.89 77 ALA B C 1
ATOM 1526 O O . ALA B 1 79 ? 25.401 43.908 44.879 1.00 81.94 77 ALA B O 1
ATOM 1528 N N . GLY B 1 80 ? 24.037 42.762 43.501 1.00 82.65 78 GLY B N 1
ATOM 1529 C CA . GLY B 1 80 ? 23.236 43.921 43.121 1.00 84.66 78 GLY B CA 1
ATOM 1530 C C . GLY B 1 80 ? 22.281 44.395 44.196 1.00 85.77 78 GLY B C 1
ATOM 1531 O O . GLY B 1 80 ? 22.460 45.478 44.755 1.00 89.78 78 GLY B O 1
ATOM 1532 N N . CYS B 1 81 ? 21.269 43.582 44.491 1.00 84.51 79 CYS B N 1
ATOM 1533 C CA . CYS B 1 81 ? 20.207 43.970 45.425 1.00 83.64 79 CYS B CA 1
ATOM 1534 C C . CYS B 1 81 ? 20.462 43.446 46.834 1.00 78.96 79 CYS B C 1
ATOM 1535 O O . CYS B 1 81 ? 19.566 43.508 47.693 1.00 77.25 79 CYS B O 1
ATOM 1538 N N . ASN B 1 82 ? 21.685 42.941 47.041 1.00 75.37 80 ASN B N 1
ATOM 1539 C CA A ASN B 1 82 ? 22.116 42.351 48.314 0.50 72.76 80 ASN B CA 1
ATOM 1540 C CA B ASN B 1 82 ? 22.120 42.344 48.309 0.50 71.89 80 ASN B CA 1
ATOM 1541 C C . ASN B 1 82 ? 21.128 41.290 48.820 1.00 70.20 80 ASN B C 1
ATOM 1542 O O . ASN B 1 82 ? 20.692 41.304 49.980 1.00 70.42 80 ASN B O 1
ATOM 1551 N N . LEU B 1 83 ? 20.777 40.377 47.920 1.00 63.90 81 LEU B N 1
ATOM 1552 C CA . LEU B 1 83 ? 19.823 39.322 48.183 1.00 56.15 81 LEU B CA 1
ATOM 1553 C C . LEU B 1 83 ? 20.526 38.048 48.618 1.00 47.80 81 LEU B C 1
ATOM 1554 O O . LEU B 1 83 ? 21.566 37.689 48.067 1.00 53.47 81 LEU B O 1
ATOM 1559 N N . PRO B 1 84 ? 19.956 37.356 49.611 1.00 45.74 82 PRO B N 1
ATOM 1560 C CA . PRO B 1 84 ? 20.314 35.955 49.787 1.00 46.43 82 PRO B CA 1
ATOM 1561 C C . PRO B 1 84 ? 19.659 35.118 48.671 1.00 48.89 82 PRO B C 1
ATOM 1562 O O . PRO B 1 84 ? 18.575 35.469 48.186 1.00 46.15 82 PRO B O 1
ATOM 1566 N N . ILE B 1 85 ? 20.332 34.045 48.256 1.00 44.58 83 ILE B N 1
ATOM 1567 C CA . ILE B 1 85 ? 19.887 33.224 47.143 1.00 40.58 83 ILE B CA 1
ATOM 1568 C C . ILE B 1 85 ? 19.658 31.778 47.622 1.00 42.29 83 ILE B C 1
ATOM 1569 O O . ILE B 1 85 ? 20.439 31.256 48.412 1.00 31.88 83 ILE B O 1
ATOM 1574 N N . ILE B 1 86 ? 18.551 31.174 47.194 1.00 33.59 84 ILE B N 1
ATOM 1575 C CA . ILE B 1 86 ? 18.366 29.734 47.299 1.00 33.81 84 ILE B CA 1
ATOM 1576 C C . ILE B 1 86 ? 18.316 29.177 45.881 1.00 38.27 84 ILE B C 1
ATOM 1577 O O . ILE B 1 86 ? 17.557 29.666 45.035 1.00 34.47 84 ILE B O 1
ATOM 1582 N N . PHE B 1 87 ? 19.169 28.191 45.617 1.00 36.71 85 PHE B N 1
ATOM 1583 C CA . PHE B 1 87 ? 19.206 27.539 44.321 1.00 28.72 85 PHE B CA 1
ATOM 1584 C C . PHE B 1 87 ? 18.228 26.386 44.262 1.00 34.66 85 PHE B C 1
ATOM 1585 O O . PHE B 1 87 ? 18.100 25.604 45.205 1.00 38.71 85 PHE B O 1
ATOM 1593 N N . ILE B 1 88 ? 17.567 26.289 43.115 1.00 37.26 86 ILE B N 1
ATOM 1594 C CA . ILE B 1 88 ? 16.585 25.277 42.828 1.00 34.53 86 ILE B CA 1
ATOM 1595 C C . ILE B 1 88 ? 17.192 24.303 41.810 1.00 37.22 86 ILE B C 1
ATOM 1596 O O . ILE B 1 88 ? 17.590 24.682 40.711 1.00 34.15 86 ILE B O 1
ATOM 1601 N N . THR B 1 89 ? 17.327 23.052 42.226 1.00 40.53 87 THR B N 1
ATOM 1602 C CA . THR B 1 89 ? 18.013 22.050 41.427 1.00 44.27 87 THR B CA 1
ATOM 1603 C C . THR B 1 89 ? 17.026 20.962 41.000 1.00 47.80 87 THR B C 1
ATOM 1604 O O . THR B 1 89 ? 15.858 20.990 41.387 1.00 48.60 87 THR B O 1
ATOM 1608 N N . SER B 1 90 ? 17.475 20.026 40.172 1.00 55.95 88 SER B N 1
ATOM 1609 C CA A SER B 1 90 ? 16.676 18.850 39.851 0.50 59.39 88 SER B CA 1
ATOM 1610 C CA B SER B 1 90 ? 16.669 18.850 39.856 0.50 59.31 88 SER B CA 1
ATOM 1611 C C . SER B 1 90 ? 17.034 17.722 40.819 1.00 64.93 88 SER B C 1
ATOM 1612 O O . SER B 1 90 ? 18.146 17.691 41.364 1.00 67.22 88 SER B O 1
ATOM 1617 N N . SER B 1 91 ? 16.096 16.803 41.047 1.00 70.49 89 SER B N 1
ATOM 1618 C CA . SER B 1 91 ? 16.366 15.650 41.912 1.00 77.46 89 SER B CA 1
ATOM 1619 C C . SER B 1 91 ? 16.746 14.418 41.087 1.00 80.49 89 SER B C 1
ATOM 1620 O O . SER B 1 91 ? 16.242 13.318 41.331 1.00 83.06 89 SER B O 1
ATOM 1623 N N . GLN B 1 92 ? 17.649 14.614 40.126 1.00 80.23 90 GLN B N 1
ATOM 1624 C CA . GLN B 1 92 ? 18.041 13.575 39.176 1.00 79.74 90 GLN B CA 1
ATOM 1625 C C . GLN B 1 92 ? 19.043 12.571 39.777 1.00 80.02 90 GLN B C 1
ATOM 1626 O O . GLN B 1 92 ? 20.229 12.563 39.434 1.00 78.68 90 GLN B O 1
ATOM 1632 N N . ASP B 1 93 ? 18.548 11.729 40.681 1.00 81.11 91 ASP B N 1
ATOM 1633 C CA . ASP B 1 93 ? 19.365 10.693 41.305 1.00 82.30 91 ASP B CA 1
ATOM 1634 C C . ASP B 1 93 ? 19.393 9.422 40.451 1.00 81.50 91 ASP B C 1
ATOM 1635 O O . ASP B 1 93 ? 18.667 9.317 39.464 1.00 80.37 91 ASP B O 1
ATOM 1640 N N . VAL B 1 94 ? 20.231 8.462 40.837 1.00 81.83 92 VAL B N 1
ATOM 1641 C CA . VAL B 1 94 ? 20.349 7.189 40.120 1.00 80.95 92 VAL B CA 1
ATOM 1642 C C . VAL B 1 94 ? 19.069 6.360 40.272 1.00 76.89 92 VAL B C 1
ATOM 1643 O O . VAL B 1 94 ? 18.728 5.572 39.388 1.00 78.11 92 VAL B O 1
ATOM 1647 N N . GLU B 1 95 ? 18.363 6.567 41.385 1.00 72.35 93 GLU B N 1
ATOM 1648 C CA . GLU B 1 95 ? 17.070 5.927 41.648 1.00 70.12 93 GLU B CA 1
ATOM 1649 C C . GLU B 1 95 ? 16.005 6.261 40.592 1.00 65.23 93 GLU B C 1
ATOM 1650 O O . GLU B 1 95 ? 15.242 5.375 40.189 1.00 62.20 93 GLU B O 1
ATOM 1656 N N . THR B 1 96 ? 15.966 7.513 40.124 1.00 59.21 94 THR B N 1
ATOM 1657 C CA . THR B 1 96 ? 15.023 7.872 39.055 1.00 56.62 94 THR B CA 1
ATOM 1658 C C . THR B 1 96 ? 15.372 7.155 37.749 1.00 47.33 94 THR B C 1
ATOM 1659 O O . THR B 1 96 ? 14.474 6.746 37.023 1.00 43.21 94 THR B O 1
ATOM 1663 N N . PHE B 1 97 ? 16.665 6.975 37.481 1.00 48.46 95 PHE B N 1
ATOM 1664 C CA . PHE B 1 97 ? 17.122 6.227 36.299 1.00 49.00 95 PHE B CA 1
ATOM 1665 C C . PHE B 1 97 ? 16.834 4.726 36.378 1.00 49.24 95 PHE B C 1
ATOM 1666 O O . PHE B 1 97 ? 16.740 4.054 35.341 1.00 43.12 95 PHE B O 1
ATOM 1674 N N . GLN B 1 98 ? 16.690 4.219 37.604 1.00 49.07 96 GLN B N 1
ATOM 1675 C CA . GLN B 1 98 ? 16.262 2.839 37.849 1.00 44.81 96 GLN B CA 1
ATOM 1676 C C . GLN B 1 98 ? 14.800 2.651 37.512 1.00 47.23 96 GLN B C 1
ATOM 1677 O O . GLN B 1 98 ? 14.413 1.601 36.987 1.00 52.10 96 GLN B O 1
ATOM 1683 N N . ARG B 1 99 ? 13.982 3.662 37.808 1.00 47.72 97 ARG B N 1
ATOM 1684 C CA . ARG B 1 99 ? 12.573 3.606 37.425 1.00 44.59 97 ARG B CA 1
ATOM 1685 C C . ARG B 1 99 ? 12.422 3.832 35.931 1.00 41.79 97 ARG B C 1
ATOM 1686 O O . ARG B 1 99 ? 11.586 3.195 35.300 1.00 45.11 97 ARG B O 1
ATOM 1694 N N . ALA B 1 100 ? 13.232 4.732 35.370 1.00 44.05 98 ALA B N 1
ATOM 1695 C CA . ALA B 1 100 ? 13.219 5.022 33.922 1.00 43.65 98 ALA B CA 1
ATOM 1696 C C . ALA B 1 100 ? 13.566 3.778 33.101 1.00 41.62 98 ALA B C 1
ATOM 1697 O O . ALA B 1 100 ? 12.907 3.485 32.108 1.00 51.44 98 ALA B O 1
ATOM 1699 N N . LYS B 1 101 ? 14.603 3.065 33.532 1.00 42.31 99 LYS B N 1
ATOM 1700 C CA . LYS B 1 101 ? 14.987 1.761 32.964 1.00 50.07 99 LYS B CA 1
ATOM 1701 C C . LYS B 1 101 ? 13.805 0.818 32.674 1.00 49.77 99 LYS B C 1
ATOM 1702 O O . LYS B 1 101 ? 13.767 0.182 31.618 1.00 55.93 99 LYS B O 1
ATOM 1708 N N . ARG B 1 102 ? 12.838 0.762 33.591 1.00 50.85 100 ARG B N 1
ATOM 1709 C CA . ARG B 1 102 ? 11.704 -0.159 33.501 1.00 59.27 100 ARG B CA 1
ATOM 1710 C C . ARG B 1 102 ? 10.730 0.140 32.356 1.00 54.24 100 ARG B C 1
ATOM 1711 O O . ARG B 1 102 ? 9.984 -0.743 31.932 1.00 57.36 100 ARG B O 1
ATOM 1719 N N . VAL B 1 103 ? 10.728 1.374 31.856 1.00 52.13 101 VAL B N 1
ATOM 1720 C CA . VAL B 1 103 ? 9.895 1.692 30.703 1.00 44.83 101 VAL B CA 1
ATOM 1721 C C . VAL B 1 103 ? 10.638 1.323 29.408 1.00 45.56 101 VAL B C 1
ATOM 1722 O O . VAL B 1 103 ? 10.047 1.303 28.333 1.00 41.10 101 VAL B O 1
ATOM 1726 N N . ASN B 1 104 ? 11.927 1.002 29.547 1.00 47.92 102 ASN B N 1
ATOM 1727 C CA . ASN B 1 104 ? 12.825 0.709 28.427 1.00 50.41 102 ASN B CA 1
ATOM 1728 C C . ASN B 1 104 ? 12.766 1.775 27.317 1.00 47.81 102 ASN B C 1
ATOM 1729 O O . ASN B 1 104 ? 12.240 1.516 26.232 1.00 47.23 102 ASN B O 1
ATOM 1734 N N . PRO B 1 105 ? 13.297 2.984 27.593 1.00 39.22 103 PRO B N 1
ATOM 1735 C CA . PRO B 1 105 ? 13.219 4.021 26.565 1.00 39.03 103 PRO B CA 1
ATOM 1736 C C . PRO B 1 105 ? 14.287 3.747 25.521 1.00 39.57 103 PRO B C 1
ATOM 1737 O O . PRO B 1 105 ? 15.177 2.925 25.770 1.00 46.90 103 PRO B O 1
ATOM 1741 N N . PHE B 1 106 ? 14.231 4.413 24.375 1.00 30.61 104 PHE B N 1
ATOM 1742 C CA . PHE B 1 106 ? 15.266 4.190 23.376 1.00 34.98 104 PHE B CA 1
ATOM 1743 C C . PHE B 1 106 ? 16.644 4.558 23.928 1.00 37.22 104 PHE B C 1
ATOM 1744 O O . PHE B 1 106 ? 17.634 3.839 23.719 1.00 30.53 104 PHE B O 1
ATOM 1752 N N . GLY B 1 107 ? 16.692 5.680 24.642 1.00 23.36 105 GLY B N 1
ATOM 1753 C CA . GLY B 1 107 ? 17.925 6.190 25.214 1.00 27.81 105 GLY B CA 1
ATOM 1754 C C . GLY B 1 107 ? 17.613 7.534 25.841 1.00 26.66 105 GLY B C 1
ATOM 1755 O O . GLY B 1 107 ? 16.437 7.847 26.062 1.00 25.53 105 GLY B O 1
ATOM 1756 N N . TYR B 1 108 ? 18.665 8.306 26.116 1.00 30.16 106 TYR B N 1
ATOM 1757 C CA . TYR B 1 108 ? 18.594 9.585 26.846 1.00 33.43 106 TYR B CA 1
ATOM 1758 C C . TYR B 1 108 ? 19.381 10.681 26.112 1.00 39.18 106 TYR B C 1
ATOM 1759 O O . TYR B 1 108 ? 20.514 10.466 25.706 1.00 43.22 106 TYR B O 1
ATOM 1768 N N . LEU B 1 109 ? 18.794 11.863 25.972 1.00 35.91 107 LEU B N 1
ATOM 1769 C CA . LEU B 1 109 ? 19.467 12.970 25.315 1.00 35.65 107 LEU B CA 1
ATOM 1770 C C . LEU B 1 109 ? 19.622 14.092 26.337 1.00 36.25 107 LEU B C 1
ATOM 1771 O O . LEU B 1 109 ? 18.632 14.585 26.859 1.00 30.93 107 LEU B O 1
ATOM 1776 N N . ALA B 1 110 ? 20.862 14.478 26.635 1.00 41.78 108 ALA B N 1
ATOM 1777 C CA . ALA B 1 110 ? 21.126 15.533 27.618 1.00 41.00 108 ALA B CA 1
ATOM 1778 C C . ALA B 1 110 ? 21.043 16.891 26.960 1.00 39.42 108 ALA B C 1
ATOM 1779 O O . ALA B 1 110 ? 21.441 17.046 25.815 1.00 42.57 108 ALA B O 1
ATOM 1781 N N . LYS B 1 111 ? 20.508 17.865 27.690 1.00 44.20 109 LYS B N 1
ATOM 1782 C CA . LYS B 1 111 ? 20.411 19.246 27.227 1.00 43.74 109 LYS B CA 1
ATOM 1783 C C . LYS B 1 111 ? 21.789 19.925 27.259 1.00 45.94 109 LYS B C 1
ATOM 1784 O O . LYS B 1 111 ? 22.595 19.607 28.125 1.00 44.71 109 LYS B O 1
ATOM 1790 N N . PRO B 1 112 ? 22.089 20.831 26.299 1.00 50.08 110 PRO B N 1
ATOM 1791 C CA . PRO B 1 112 ? 21.346 21.135 25.078 1.00 49.86 110 PRO B CA 1
ATOM 1792 C C . PRO B 1 112 ? 21.578 20.027 24.053 1.00 48.16 110 PRO B C 1
ATOM 1793 O O . PRO B 1 112 ? 22.675 19.476 23.963 1.00 48.95 110 PRO B O 1
ATOM 1797 N N . VAL B 1 113 ? 20.526 19.669 23.333 1.00 49.09 111 VAL B N 1
ATOM 1798 C CA . VAL B 1 113 ? 20.577 18.526 22.434 1.00 43.07 111 VAL B CA 1
ATOM 1799 C C . VAL B 1 113 ? 21.073 19.015 21.085 1.00 43.98 111 VAL B C 1
ATOM 1800 O O . VAL B 1 113 ? 20.571 20.008 20.569 1.00 40.91 111 VAL B O 1
ATOM 1804 N N . ALA B 1 114 ? 22.052 18.311 20.522 1.00 42.28 112 ALA B N 1
ATOM 1805 C CA . ALA B 1 114 ? 22.497 18.569 19.161 1.00 40.39 112 ALA B CA 1
ATOM 1806 C C . ALA B 1 114 ? 21.508 18.005 18.145 1.00 43.86 112 ALA B C 1
ATOM 1807 O O . ALA B 1 114 ? 20.954 16.904 18.337 1.00 37.11 112 ALA B O 1
ATOM 1809 N N . ALA B 1 115 ? 21.310 18.769 17.067 1.00 36.85 113 ALA B N 1
ATOM 1810 C CA . ALA B 1 115 ? 20.407 18.434 15.967 1.00 37.40 113 ALA B CA 1
ATOM 1811 C C . ALA B 1 115 ? 20.686 17.069 15.325 1.00 42.39 113 ALA B C 1
ATOM 1812 O O . ALA B 1 115 ? 19.755 16.278 15.119 1.00 42.94 113 ALA B O 1
ATOM 1814 N N . ASP B 1 116 ? 21.954 16.800 15.024 1.00 36.17 114 ASP B N 1
ATOM 1815 C CA A ASP B 1 116 ? 22.363 15.536 14.381 0.50 41.12 114 ASP B CA 1
ATOM 1816 C CA B ASP B 1 116 ? 22.330 15.547 14.371 0.50 40.28 114 ASP B CA 1
ATOM 1817 C C . ASP B 1 116 ? 21.982 14.336 15.233 1.00 36.25 114 ASP B C 1
ATOM 1818 O O . ASP B 1 116 ? 21.435 13.363 14.734 1.00 41.17 114 ASP B O 1
ATOM 1827 N N . THR B 1 117 ? 22.291 14.424 16.522 1.00 37.56 115 THR B N 1
ATOM 1828 C CA . THR B 1 117 ? 22.048 13.366 17.492 1.00 37.41 115 THR B CA 1
ATOM 1829 C C . THR B 1 117 ? 20.548 13.194 17.743 1.00 40.29 115 THR B C 1
ATOM 1830 O O . THR B 1 117 ? 20.071 12.075 17.953 1.00 39.35 115 THR B O 1
ATOM 1834 N N . LEU B 1 118 ? 19.825 14.312 17.721 1.00 31.32 116 LEU B N 1
ATOM 1835 C CA . LEU B 1 118 ? 18.376 14.340 17.847 1.00 37.17 116 LEU B CA 1
ATOM 1836 C C . LEU B 1 118 ? 17.675 13.635 16.692 1.00 41.42 116 LEU B C 1
ATOM 1837 O O . LEU B 1 118 ? 16.792 12.808 16.923 1.00 47.45 116 LEU B O 1
ATOM 1842 N N . HIS B 1 119 ? 18.067 13.961 15.457 1.00 40.25 117 HIS B N 1
ATOM 1843 C CA . HIS B 1 119 ? 17.512 13.312 14.275 1.00 37.44 117 HIS B CA 1
ATOM 1844 C C . HIS B 1 119 ? 17.825 11.821 14.241 1.00 39.71 117 HIS B C 1
ATOM 1845 O O . HIS B 1 119 ? 16.949 11.021 13.924 1.00 42.22 117 HIS B O 1
ATOM 1852 N N . ARG B 1 120 ? 19.082 11.475 14.520 1.00 37.91 118 ARG B N 1
ATOM 1853 C CA . ARG B 1 120 ? 19.560 10.094 14.447 1.00 43.17 118 ARG B CA 1
ATOM 1854 C C . ARG B 1 120 ? 18.945 9.222 15.519 1.00 40.40 118 ARG B C 1
ATOM 1855 O O . ARG B 1 120 ? 18.707 8.044 15.281 1.00 45.00 118 ARG B O 1
ATOM 1863 N N . SER B 1 121 ? 18.720 9.794 16.703 1.00 40.68 119 SER B N 1
ATOM 1864 C CA . SER B 1 121 ? 18.024 9.087 17.781 1.00 36.85 119 SER B CA 1
ATOM 1865 C C . SER B 1 121 ? 16.567 8.843 17.468 1.00 40.44 119 SER B C 1
ATOM 1866 O O . SER B 1 121 ? 16.078 7.723 17.650 1.00 40.04 119 SER B O 1
ATOM 1869 N N . ILE B 1 122 ? 15.885 9.873 16.963 1.00 37.26 120 ILE B N 1
ATOM 1870 C CA . ILE B 1 122 ? 14.499 9.726 16.533 1.00 38.76 120 ILE B CA 1
ATOM 1871 C C . ILE B 1 122 ? 14.337 8.653 15.453 1.00 41.12 120 ILE B C 1
ATOM 1872 O O . ILE B 1 122 ? 13.443 7.821 15.544 1.00 43.74 120 ILE B O 1
ATOM 1877 N N . GLU B 1 123 ? 15.220 8.652 14.456 1.00 44.66 121 GLU B N 1
ATOM 1878 C CA . GLU B 1 123 ? 15.085 7.709 13.350 1.00 44.29 121 GLU B CA 1
ATOM 1879 C C . GLU B 1 123 ? 15.481 6.265 13.690 1.00 41.21 121 GLU B C 1
ATOM 1880 O O . GLU B 1 123 ? 14.891 5.337 13.143 1.00 43.37 121 GLU B O 1
ATOM 1886 N N . MET B 1 124 ? 16.463 6.081 14.578 1.00 39.01 122 MET B N 1
ATOM 1887 C CA . MET B 1 124 ? 16.842 4.746 15.046 1.00 41.58 122 MET B CA 1
ATOM 1888 C C . MET B 1 124 ? 15.854 4.206 16.061 1.00 40.68 122 MET B C 1
ATOM 1889 O O . MET B 1 124 ? 15.713 2.990 16.198 1.00 40.81 122 MET B O 1
ATOM 1894 N N . ALA B 1 125 ? 15.190 5.110 16.784 1.00 33.43 123 ALA B N 1
ATOM 1895 C CA . ALA B 1 125 ? 14.115 4.743 17.694 1.00 33.72 123 ALA B CA 1
ATOM 1896 C C . ALA B 1 125 ? 12.909 4.232 16.926 1.00 39.61 123 ALA B C 1
ATOM 1897 O O . ALA B 1 125 ? 12.379 3.178 17.245 1.00 41.78 123 ALA B O 1
ATOM 1899 N N . ILE B 1 126 ? 12.487 4.979 15.912 1.00 43.99 124 ILE B N 1
ATOM 1900 C CA . ILE B 1 126 ? 11.331 4.593 15.106 1.00 44.74 124 ILE B CA 1
ATOM 1901 C C . ILE B 1 126 ? 11.630 3.296 14.327 1.00 48.60 124 ILE B C 1
ATOM 1902 O O . ILE B 1 126 ? 10.801 2.388 14.280 1.00 52.80 124 ILE B O 1
ATOM 1907 N N . HIS B 1 127 ? 12.835 3.202 13.772 1.00 52.08 125 HIS B N 1
ATOM 1908 C CA . HIS B 1 127 ? 13.283 2.019 13.037 1.00 49.03 125 HIS B CA 1
ATOM 1909 C C . HIS B 1 127 ? 13.375 0.768 13.910 1.00 50.79 125 HIS B C 1
ATOM 1910 O O . HIS B 1 127 ? 13.087 -0.328 13.433 1.00 55.12 125 HIS B O 1
ATOM 1917 N N . LYS B 1 128 ? 13.763 0.929 15.174 1.00 47.75 126 LYS B N 1
ATOM 1918 C CA . LYS B 1 128 ? 13.860 -0.198 16.100 1.00 46.53 126 LYS B CA 1
ATOM 1919 C C . LYS B 1 128 ? 12.473 -0.776 16.396 1.00 53.44 126 LYS B C 1
ATOM 1920 O O . LYS B 1 128 ? 12.288 -1.996 16.390 1.00 52.94 126 LYS B O 1
ATOM 1926 N N . LYS B 1 129 ? 11.520 0.118 16.652 1.00 51.88 127 LYS B N 1
ATOM 1927 C CA . LYS B 1 129 ? 10.114 -0.219 16.858 1.00 53.35 127 LYS B CA 1
ATOM 1928 C C . LYS B 1 129 ? 9.570 -1.004 15.664 1.00 53.20 127 LYS B C 1
ATOM 1929 O O . LYS B 1 129 ? 9.009 -2.082 15.838 1.00 55.15 127 LYS B O 1
ATOM 1935 N N . LYS B 1 130 ? 9.780 -0.469 14.464 1.00 54.60 128 LYS B N 1
ATOM 1936 C CA . LYS B 1 130 ? 9.292 -1.063 13.222 1.00 54.52 128 LYS B CA 1
ATOM 1937 C C . LYS B 1 130 ? 9.845 -2.465 12.981 1.00 55.02 128 LYS B C 1
ATOM 1938 O O . LYS B 1 130 ? 9.096 -3.371 12.607 1.00 55.16 128 LYS B O 1
ATOM 1944 N N . LEU B 1 131 ? 11.150 -2.625 13.195 1.00 52.69 129 LEU B N 1
ATOM 1945 C CA . LEU B 1 131 ? 11.827 -3.907 13.023 1.00 53.95 129 LEU B CA 1
ATOM 1946 C C . LEU B 1 131 ? 11.373 -4.935 14.037 1.00 54.60 129 LEU B C 1
ATOM 1947 O O . LEU B 1 131 ? 11.138 -6.092 13.689 1.00 55.87 129 LEU B O 1
ATOM 1952 N N . GLU B 1 132 ? 11.255 -4.508 15.291 1.00 59.75 130 GLU B N 1
ATOM 1953 C CA . GLU B 1 132 ? 10.901 -5.415 16.380 1.00 60.56 130 GLU B CA 1
ATOM 1954 C C . GLU B 1 132 ? 9.422 -5.813 16.385 1.00 67.90 130 GLU B C 1
ATOM 1955 O O . GLU B 1 132 ? 9.071 -6.881 16.897 1.00 70.59 130 GLU B O 1
ATOM 1961 N N . GLU B 1 133 ? 8.573 -4.972 15.793 1.00 72.68 131 GLU B N 1
ATOM 1962 C CA . GLU B 1 133 ? 7.144 -5.266 15.654 1.00 76.30 131 GLU B CA 1
ATOM 1963 C C . GLU B 1 133 ? 6.777 -5.637 14.218 1.00 77.70 131 GLU B C 1
ATOM 1964 O O . GLU B 1 133 ? 7.222 -6.659 13.692 1.00 79.41 131 GLU B O 1
ATOM 1970 N N . ASP C 1 8 ? 41.651 59.214 25.830 1.00 91.23 6 ASP C N 1
ATOM 1971 C CA . ASP C 1 8 ? 40.510 58.656 26.624 1.00 91.13 6 ASP C CA 1
ATOM 1972 C C . ASP C 1 8 ? 39.169 58.711 25.867 1.00 87.57 6 ASP C C 1
ATOM 1973 O O . ASP C 1 8 ? 38.114 58.995 26.446 1.00 87.42 6 ASP C O 1
ATOM 1978 N N . LEU C 1 9 ? 39.229 58.426 24.568 1.00 81.83 7 LEU C N 1
ATOM 1979 C CA . LEU C 1 9 ? 38.037 58.307 23.731 1.00 78.62 7 LEU C CA 1
ATOM 1980 C C . LEU C 1 9 ? 37.534 56.852 23.805 1.00 73.22 7 LEU C C 1
ATOM 1981 O O . LEU C 1 9 ? 38.340 55.949 24.059 1.00 75.29 7 LEU C O 1
ATOM 1986 N N . PRO C 1 10 ? 36.207 56.626 23.624 1.00 66.43 8 PRO C N 1
ATOM 1987 C CA . PRO C 1 10 ? 35.544 55.327 23.865 1.00 57.93 8 PRO C CA 1
ATOM 1988 C C . PRO C 1 10 ? 36.117 54.113 23.136 1.00 52.64 8 PRO C C 1
ATOM 1989 O O . PRO C 1 10 ? 36.611 54.236 22.016 1.00 46.63 8 PRO C O 1
ATOM 1993 N N . GLY C 1 11 ? 36.029 52.953 23.788 1.00 46.16 9 GLY C N 1
ATOM 1994 C CA . GLY C 1 11 ? 36.544 51.699 23.252 1.00 46.34 9 GLY C CA 1
ATOM 1995 C C . GLY C 1 11 ? 35.479 50.852 22.581 1.00 43.54 9 GLY C C 1
ATOM 1996 O O . GLY C 1 11 ? 34.566 50.355 23.233 1.00 42.63 9 GLY C O 1
ATOM 1997 N N . VAL C 1 12 ? 35.618 50.677 21.273 1.00 39.58 10 VAL C N 1
ATOM 1998 C CA . VAL C 1 12 ? 34.604 50.027 20.457 1.00 39.39 10 VAL C CA 1
ATOM 1999 C C . VAL C 1 12 ? 35.027 48.592 20.088 1.00 39.30 10 VAL C C 1
ATOM 2000 O O . VAL C 1 12 ? 36.156 48.355 19.683 1.00 40.88 10 VAL C O 1
ATOM 2004 N N . LEU C 1 13 ? 34.113 47.643 20.252 1.00 40.05 11 LEU C N 1
ATOM 2005 C CA . LEU C 1 13 ? 34.349 46.253 19.870 1.00 40.24 11 LEU C CA 1
ATOM 2006 C C . LEU C 1 13 ? 33.416 45.923 18.701 1.00 38.92 11 LEU C C 1
ATOM 2007 O O . LEU C 1 13 ? 32.227 46.215 18.773 1.00 36.92 11 LEU C O 1
ATOM 2012 N N . ILE C 1 14 ? 33.956 45.355 17.618 1.00 35.40 12 ILE C N 1
ATOM 2013 C CA . ILE C 1 14 ? 33.172 45.079 16.407 1.00 38.78 12 ILE C CA 1
ATOM 2014 C C . ILE C 1 14 ? 33.002 43.568 16.224 1.00 40.18 12 ILE C C 1
ATOM 2015 O O . ILE C 1 14 ? 33.960 42.811 16.335 1.00 43.89 12 ILE C O 1
ATOM 2020 N N . VAL C 1 15 ? 31.769 43.140 15.987 1.00 35.00 13 VAL C N 1
ATOM 2021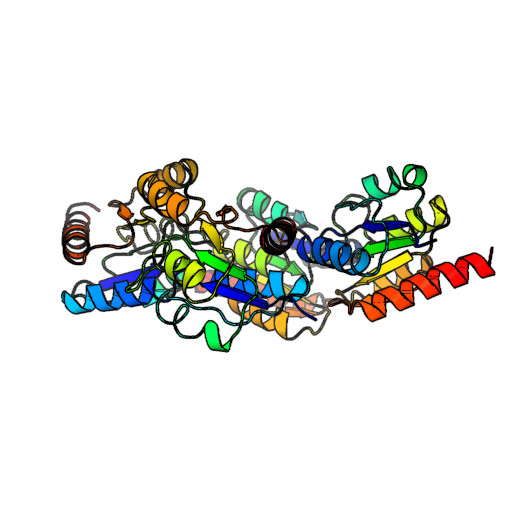 C CA . VAL C 1 15 ? 31.464 41.752 15.686 1.00 38.46 13 VAL C CA 1
ATOM 2022 C C . VAL C 1 15 ? 30.808 41.742 14.311 1.00 45.16 13 VAL C C 1
ATOM 2023 O O . VAL C 1 15 ? 29.668 42.179 14.161 1.00 48.19 13 VAL C O 1
ATOM 2027 N N . GLU C 1 16 ? 31.535 41.251 13.309 1.00 41.68 14 GLU C N 1
ATOM 2028 C CA . GLU C 1 16 ? 31.139 41.418 11.920 1.00 46.43 14 GLU C CA 1
ATOM 2029 C C . GLU C 1 16 ? 31.765 40.323 11.073 1.00 50.64 14 GLU C C 1
ATOM 2030 O O . GLU C 1 16 ? 32.984 40.125 11.124 1.00 57.23 14 GLU C O 1
ATOM 2036 N N . ASP C 1 17 ? 30.934 39.622 10.296 1.00 55.47 15 ASP C N 1
ATOM 2037 C CA A ASP C 1 17 ? 31.394 38.498 9.463 0.50 53.72 15 ASP C CA 1
ATOM 2038 C CA B ASP C 1 17 ? 31.398 38.507 9.460 0.50 54.85 15 ASP C CA 1
ATOM 2039 C C . ASP C 1 17 ? 32.071 38.973 8.168 1.00 55.34 15 ASP C C 1
ATOM 2040 O O . ASP C 1 17 ? 33.124 38.461 7.797 1.00 58.29 15 ASP C O 1
ATOM 2049 N N . GLY C 1 18 ? 31.464 39.947 7.490 1.00 54.94 16 GLY C N 1
ATOM 2050 C CA . GLY C 1 18 ? 32.025 40.522 6.256 1.00 59.50 16 GLY C CA 1
ATOM 2051 C C . GLY C 1 18 ? 33.281 41.346 6.493 1.00 58.34 16 GLY C C 1
ATOM 2052 O O . GLY C 1 18 ? 33.211 42.446 7.042 1.00 57.42 16 GLY C O 1
ATOM 2053 N N . ARG C 1 19 ? 34.428 40.809 6.064 1.00 61.07 17 ARG C N 1
ATOM 2054 C CA . ARG C 1 19 ? 35.757 41.396 6.336 1.00 57.09 17 ARG C CA 1
ATOM 2055 C C . ARG C 1 19 ? 35.991 42.797 5.770 1.00 51.23 17 ARG C C 1
ATOM 2056 O O . ARG C 1 19 ? 36.741 43.581 6.344 1.00 52.60 17 ARG C O 1
ATOM 2064 N N . LEU C 1 20 ? 35.348 43.098 4.650 1.00 50.86 18 LEU C N 1
ATOM 2065 C CA . LEU C 1 20 ? 35.426 44.420 4.050 1.00 53.06 18 LEU C CA 1
ATOM 2066 C C . LEU C 1 20 ? 34.564 45.433 4.800 1.00 52.62 18 LEU C C 1
ATOM 2067 O O . LEU C 1 20 ? 34.942 46.596 4.930 1.00 56.29 18 LEU C O 1
ATOM 2072 N N . ALA C 1 21 ? 33.404 44.984 5.279 1.00 55.83 19 ALA C N 1
ATOM 2073 C CA . ALA C 1 21 ? 32.496 45.817 6.069 1.00 45.54 19 ALA C CA 1
ATOM 2074 C C . ALA C 1 21 ? 33.120 46.167 7.411 1.00 41.82 19 ALA C C 1
ATOM 2075 O O . ALA C 1 21 ? 33.038 47.315 7.847 1.00 41.81 19 ALA C O 1
ATOM 2077 N N . ALA C 1 22 ? 33.762 45.181 8.043 1.00 38.03 20 ALA C N 1
ATOM 2078 C CA . ALA C 1 22 ? 34.532 45.381 9.269 1.00 40.33 20 ALA C CA 1
ATOM 2079 C C . ALA C 1 22 ? 35.615 46.430 9.108 1.00 44.65 20 ALA C C 1
ATOM 2080 O O . ALA C 1 22 ? 35.776 47.303 9.959 1.00 47.67 20 ALA C O 1
ATOM 2082 N N . ALA C 1 23 ? 36.358 46.323 8.009 1.00 44.89 21 ALA C N 1
ATOM 2083 C CA . ALA C 1 23 ? 37.425 47.249 7.678 1.00 41.88 21 ALA C CA 1
ATOM 2084 C C . ALA C 1 23 ? 36.880 48.641 7.447 1.00 37.28 21 ALA C C 1
ATOM 2085 O O . ALA C 1 23 ? 37.410 49.602 8.001 1.00 40.13 21 ALA C O 1
ATOM 2087 N N . THR C 1 24 ? 35.814 48.736 6.651 1.00 39.56 22 THR C N 1
ATOM 2088 C CA . THR C 1 24 ? 35.113 50.006 6.392 1.00 43.52 22 THR C CA 1
ATOM 2089 C C . THR C 1 24 ? 34.613 50.653 7.688 1.00 41.71 22 THR C C 1
ATOM 2090 O O . THR C 1 24 ? 34.794 51.860 7.902 1.00 48.06 22 THR C O 1
ATOM 2094 N N . LEU C 1 25 ? 34.000 49.843 8.555 1.00 40.90 23 LEU C N 1
ATOM 2095 C CA . LEU C 1 25 ? 33.636 50.268 9.904 1.00 35.09 23 LEU C CA 1
ATOM 2096 C C . LEU C 1 25 ? 34.825 50.752 10.719 1.00 37.11 23 LEU C C 1
ATOM 2097 O O . LEU C 1 25 ? 34.741 51.783 11.367 1.00 37.88 23 LEU C O 1
ATOM 2102 N N . ARG C 1 26 ? 35.919 49.993 10.707 1.00 42.03 24 ARG C N 1
ATOM 2103 C CA A ARG C 1 26 ? 37.130 50.363 11.444 0.50 40.80 24 ARG C CA 1
ATOM 2104 C CA B ARG C 1 26 ? 37.123 50.370 11.450 0.50 40.07 24 ARG C CA 1
ATOM 2105 C C . ARG C 1 26 ? 37.679 51.712 10.963 1.00 41.32 24 ARG C C 1
ATOM 2106 O O . ARG C 1 26 ? 38.088 52.540 11.775 1.00 37.65 24 ARG C O 1
ATOM 2121 N N . ILE C 1 27 ? 37.671 51.920 9.641 1.00 38.41 25 ILE C N 1
ATOM 2122 C CA . ILE C 1 27 ? 38.114 53.185 9.011 1.00 40.18 25 ILE C CA 1
ATOM 2123 C C . ILE C 1 27 ? 37.274 54.360 9.507 1.00 38.30 25 ILE C C 1
ATOM 2124 O O . ILE C 1 27 ? 37.821 55.348 9.989 1.00 44.49 25 ILE C O 1
ATOM 2129 N N . GLN C 1 28 ? 35.948 54.221 9.421 1.00 39.26 26 GLN C N 1
ATOM 2130 C CA . GLN C 1 28 ? 35.003 55.222 9.940 1.00 42.08 26 GLN C CA 1
ATOM 2131 C C . GLN C 1 28 ? 35.178 55.533 11.419 1.00 41.42 26 GLN C C 1
ATOM 2132 O O . GLN C 1 28 ? 35.130 56.690 11.796 1.00 40.54 26 GLN C O 1
ATOM 2138 N N . LEU C 1 29 ? 35.394 54.509 12.242 1.00 36.24 27 LEU C N 1
ATOM 2139 C CA . LEU C 1 29 ? 35.535 54.699 13.681 1.00 40.26 27 LEU C CA 1
ATOM 2140 C C . LEU C 1 29 ? 36.839 55.367 14.053 1.00 44.31 27 LEU C C 1
ATOM 2141 O O . LEU C 1 29 ? 36.867 56.221 14.935 1.00 43.48 27 LEU C O 1
ATOM 2146 N N . GLU C 1 30 ? 37.912 54.971 13.377 1.00 48.42 28 GLU C N 1
ATOM 2147 C CA . GLU C 1 30 ? 39.230 55.558 13.595 1.00 49.82 28 GLU C CA 1
ATOM 2148 C C . GLU C 1 30 ? 39.268 57.037 13.183 1.00 45.22 28 GLU C C 1
ATOM 2149 O O . GLU C 1 30 ? 39.918 57.841 13.847 1.00 52.20 28 GLU C O 1
ATOM 2155 N N . SER C 1 31 ? 38.550 57.380 12.109 1.00 45.31 29 SER C N 1
ATOM 2156 C CA A SER C 1 31 ? 38.437 58.758 11.617 0.50 50.88 29 SER C CA 1
ATOM 2157 C CA B SER C 1 31 ? 38.471 58.767 11.635 0.50 48.65 29 SER C CA 1
ATOM 2158 C C . SER C 1 31 ? 37.649 59.664 12.566 1.00 53.35 29 SER C C 1
ATOM 2159 O O . SER C 1 31 ? 37.807 60.890 12.556 1.00 54.21 29 SER C O 1
ATOM 2164 N N . LEU C 1 32 ? 36.778 59.054 13.367 1.00 55.77 30 LEU C N 1
ATOM 2165 C CA . LEU C 1 32 ? 35.976 59.788 14.336 1.00 53.74 30 LEU C CA 1
ATOM 2166 C C . LEU C 1 32 ? 36.764 60.019 15.627 1.00 59.29 30 LEU C C 1
ATOM 2167 O O . LEU C 1 32 ? 36.478 60.954 16.382 1.00 61.17 30 LEU C O 1
ATOM 2172 N N . GLY C 1 33 ? 37.759 59.169 15.866 1.00 56.61 31 GLY C N 1
ATOM 2173 C CA . GLY C 1 33 ? 38.630 59.306 17.027 1.00 60.13 31 GLY C CA 1
ATOM 2174 C C . GLY C 1 33 ? 38.600 58.115 17.972 1.00 62.12 31 GLY C C 1
ATOM 2175 O O . GLY C 1 33 ? 39.506 57.957 18.800 1.00 62.62 31 GLY C O 1
ATOM 2176 N N . TYR C 1 34 ? 37.567 57.280 17.838 1.00 56.87 32 TYR C N 1
ATOM 2177 C CA . TYR C 1 34 ? 37.356 56.125 18.711 1.00 53.80 32 TYR C CA 1
ATOM 2178 C C . TYR C 1 34 ? 38.490 55.118 18.632 1.00 50.12 32 TYR C C 1
ATOM 2179 O O . TYR C 1 34 ? 39.085 54.916 17.581 1.00 53.25 32 TYR C O 1
ATOM 2188 N N . ASP C 1 35 ? 38.784 54.487 19.757 1.00 50.48 33 ASP C N 1
ATOM 2189 C CA . ASP C 1 35 ? 39.735 53.393 19.780 1.00 52.25 33 ASP C CA 1
ATOM 2190 C C . ASP C 1 35 ? 38.966 52.104 19.493 1.00 49.22 33 ASP C C 1
ATOM 2191 O O . ASP C 1 35 ? 38.034 51.769 20.218 1.00 47.40 33 ASP C O 1
ATOM 2196 N N . VAL C 1 36 ? 39.323 51.394 18.424 1.00 48.58 34 VAL C N 1
ATOM 2197 C CA . VAL C 1 36 ? 38.749 50.056 18.220 1.00 42.81 34 VAL C CA 1
ATOM 2198 C C . VAL C 1 36 ? 39.632 48.959 18.801 1.00 42.55 34 VAL C C 1
ATOM 2199 O O . VAL C 1 36 ? 40.795 48.772 18.426 1.00 39.28 34 VAL C O 1
ATOM 2203 N N . LEU C 1 37 ? 39.048 48.271 19.769 1.00 43.28 35 LEU C N 1
ATOM 2204 C CA . LEU C 1 37 ? 39.756 47.369 20.655 1.00 40.56 35 LEU C CA 1
ATOM 2205 C C . LEU C 1 37 ? 39.877 45.963 20.077 1.00 46.52 35 LEU C C 1
ATOM 2206 O O . LEU C 1 37 ? 40.853 45.254 20.342 1.00 52.61 35 LEU C O 1
ATOM 2211 N N . GLY C 1 38 ? 38.875 45.550 19.311 1.00 44.39 36 GLY C N 1
ATOM 2212 C CA . GLY C 1 38 ? 38.893 44.234 18.692 1.00 39.22 36 GLY C CA 1
ATOM 2213 C C . GLY C 1 38 ? 37.893 44.118 17.576 1.00 42.99 36 GLY C C 1
ATOM 2214 O O . GLY C 1 38 ? 36.879 44.818 17.565 1.00 47.30 36 GLY C O 1
ATOM 2215 N N . VAL C 1 39 ? 38.199 43.247 16.615 1.00 39.09 37 VAL C N 1
ATOM 2216 C CA . VAL C 1 39 ? 37.282 42.930 15.524 1.00 34.09 37 VAL C CA 1
ATOM 2217 C C . VAL C 1 39 ? 37.159 41.403 15.442 1.00 45.56 37 VAL C C 1
ATOM 2218 O O . VAL C 1 39 ? 38.169 40.691 15.335 1.00 36.88 37 VAL C O 1
ATOM 2222 N N . PHE C 1 40 ? 35.919 40.912 15.521 1.00 40.58 38 PHE C N 1
ATOM 2223 C CA . PHE C 1 40 ? 35.660 39.481 15.593 1.00 43.88 38 PHE C CA 1
ATOM 2224 C C . PHE C 1 40 ? 34.681 39.075 14.507 1.00 47.75 38 PHE C C 1
ATOM 2225 O O . PHE C 1 40 ? 33.810 39.859 14.134 1.00 49.81 38 PHE C O 1
ATOM 2233 N N . ASP C 1 41 ? 34.832 37.857 13.990 1.00 52.56 39 ASP C N 1
ATOM 2234 C CA . ASP C 1 41 ? 33.955 37.365 12.921 1.00 55.75 39 ASP C CA 1
ATOM 2235 C C . ASP C 1 41 ? 33.010 36.266 13.392 1.00 52.23 39 ASP C C 1
ATOM 2236 O O . ASP C 1 41 ? 31.977 36.021 12.778 1.00 60.25 39 ASP C O 1
ATOM 2241 N N . ASN C 1 42 ? 33.390 35.594 14.468 1.00 57.75 40 ASN C N 1
ATOM 2242 C CA . ASN C 1 42 ? 32.495 34.686 15.161 1.00 60.79 40 ASN C CA 1
ATOM 2243 C C . ASN C 1 42 ? 32.214 35.223 16.562 1.00 59.59 40 ASN C C 1
ATOM 2244 O O . ASN C 1 42 ? 33.104 35.777 17.219 1.00 56.84 40 ASN C O 1
ATOM 2249 N N . GLY C 1 43 ? 30.971 35.066 17.003 1.00 58.94 41 GLY C N 1
ATOM 2250 C CA . GLY C 1 43 ? 30.521 35.639 18.263 1.00 59.68 41 GLY C CA 1
ATOM 2251 C C . GLY C 1 43 ? 31.088 35.068 19.550 1.00 62.59 41 GLY C C 1
ATOM 2252 O O . GLY C 1 43 ? 31.267 35.809 20.524 1.00 62.09 41 GLY C O 1
ATOM 2253 N N . GLU C 1 44 ? 31.369 33.762 19.558 1.00 61.47 42 GLU C N 1
ATOM 2254 C CA . GLU C 1 44 ? 31.878 33.070 20.751 1.00 65.51 42 GLU C CA 1
ATOM 2255 C C . GLU C 1 44 ? 33.187 33.643 21.296 1.00 64.06 42 GLU C C 1
ATOM 2256 O O . GLU C 1 44 ? 33.332 33.817 22.512 1.00 69.28 42 GLU C O 1
ATOM 2262 N N . GLU C 1 45 ? 34.121 33.954 20.401 1.00 59.11 43 GLU C N 1
ATOM 2263 C CA . GLU C 1 45 ? 35.417 34.465 20.827 1.00 58.46 43 GLU C CA 1
ATOM 2264 C C . GLU C 1 45 ? 35.396 35.954 21.194 1.00 53.92 43 GLU C C 1
ATOM 2265 O O . GLU C 1 45 ? 36.239 36.395 21.975 1.00 53.66 43 GLU C O 1
ATOM 2271 N N . ALA C 1 46 ? 34.420 36.699 20.660 1.00 48.42 44 ALA C N 1
ATOM 2272 C CA . ALA C 1 46 ? 34.155 38.093 21.073 1.00 52.98 44 ALA C CA 1
ATOM 2273 C C . ALA C 1 46 ? 33.732 38.188 22.533 1.00 54.85 44 ALA C C 1
ATOM 2274 O O . ALA C 1 46 ? 34.177 39.079 23.253 1.00 57.14 44 ALA C O 1
ATOM 2276 N N . VAL C 1 47 ? 32.864 37.262 22.945 1.00 60.66 45 VAL C N 1
ATOM 2277 C CA . VAL C 1 47 ? 32.396 37.141 24.332 1.00 62.03 45 VAL C CA 1
ATOM 2278 C C . VAL C 1 47 ? 33.542 36.732 25.275 1.00 63.78 45 VAL C C 1
ATOM 2279 O O . VAL C 1 47 ? 33.633 37.229 26.401 1.00 66.20 45 VAL C O 1
ATOM 2283 N N . ARG C 1 48 ? 34.418 35.845 24.797 1.00 63.64 46 ARG C N 1
ATOM 2284 C CA . ARG C 1 48 ? 35.621 35.444 25.532 1.00 65.99 46 ARG C CA 1
ATOM 2285 C C . ARG C 1 48 ? 36.572 36.612 25.831 1.00 65.22 46 ARG C C 1
ATOM 2286 O O . ARG C 1 48 ? 37.008 36.792 26.970 1.00 64.51 46 ARG C O 1
ATOM 2294 N N . CYS C 1 49 ? 36.888 37.400 24.807 1.00 63.62 47 CYS C N 1
ATOM 2295 C CA . CYS C 1 49 ? 37.842 38.500 24.955 1.00 63.91 47 CYS C CA 1
ATOM 2296 C C . CYS C 1 49 ? 37.253 39.732 25.628 1.00 62.30 47 CYS C C 1
ATOM 2297 O O . CYS C 1 49 ? 37.981 40.466 26.289 1.00 62.06 47 CYS C O 1
ATOM 2300 N N . ALA C 1 50 ? 35.944 39.940 25.472 1.00 60.64 48 ALA C N 1
ATOM 2301 C CA . ALA C 1 50 ? 35.267 41.136 25.992 1.00 63.71 48 ALA C CA 1
ATOM 2302 C C . ALA C 1 50 ? 35.635 41.621 27.415 1.00 66.39 48 ALA C C 1
ATOM 2303 O O . ALA C 1 50 ? 35.944 42.801 27.572 1.00 66.47 48 ALA C O 1
ATOM 2305 N N . PRO C 1 51 ? 35.637 40.725 28.440 1.00 70.88 49 PRO C N 1
ATOM 2306 C CA . PRO C 1 51 ? 35.961 41.262 29.771 1.00 70.97 49 PRO C CA 1
ATOM 2307 C C . PRO C 1 51 ? 37.412 41.735 29.913 1.00 73.44 49 PRO C C 1
ATOM 2308 O O . PRO C 1 51 ? 37.683 42.671 30.678 1.00 75.06 49 PRO C O 1
ATOM 2312 N N . ASP C 1 52 ? 38.322 41.107 29.168 1.00 71.47 50 ASP C N 1
ATOM 2313 C CA . ASP C 1 52 ? 39.741 41.463 29.204 1.00 74.99 50 ASP C CA 1
ATOM 2314 C C . ASP C 1 52 ? 40.053 42.851 28.641 1.00 74.79 50 ASP C C 1
ATOM 2315 O O . ASP C 1 52 ? 40.743 43.646 29.287 1.00 78.59 50 ASP C O 1
ATOM 2320 N N . LEU C 1 53 ? 39.541 43.147 27.450 1.00 73.56 51 LEU C N 1
ATOM 2321 C CA . LEU C 1 53 ? 39.874 44.411 26.791 1.00 71.34 51 LEU C CA 1
ATOM 2322 C C . LEU C 1 53 ? 38.935 45.579 27.132 1.00 68.25 51 LEU C C 1
ATOM 2323 O O . LEU C 1 53 ? 39.169 46.709 26.699 1.00 66.51 51 LEU C O 1
ATOM 2328 N N . ARG C 1 54 ? 37.905 45.289 27.931 1.00 66.46 52 ARG C N 1
ATOM 2329 C CA . ARG C 1 54 ? 37.019 46.292 28.561 1.00 64.88 52 ARG C CA 1
ATOM 2330 C C . ARG C 1 54 ? 36.436 47.377 27.635 1.00 57.91 52 ARG C C 1
ATOM 2331 O O . ARG C 1 54 ? 36.771 48.559 27.791 1.00 57.29 52 ARG C O 1
ATOM 2339 N N . PRO C 1 55 ? 35.561 46.990 26.679 1.00 52.85 53 PRO C N 1
ATOM 2340 C CA . PRO C 1 55 ? 35.010 48.009 25.782 1.00 48.70 53 PRO C CA 1
ATOM 2341 C C . PRO C 1 55 ? 33.871 48.824 26.394 1.00 49.21 53 PRO C C 1
ATOM 2342 O O . PRO C 1 55 ? 33.271 48.408 27.380 1.00 50.86 53 PRO C O 1
ATOM 2346 N N . ASP C 1 56 ? 33.599 49.986 25.805 1.00 47.08 54 ASP C N 1
ATOM 2347 C CA . ASP C 1 56 ? 32.504 50.847 26.226 1.00 44.33 54 ASP C CA 1
ATOM 2348 C C . ASP C 1 56 ? 31.221 50.516 25.465 1.00 40.51 54 ASP C C 1
ATOM 2349 O O . ASP C 1 56 ? 30.134 50.844 25.917 1.00 45.07 54 ASP C O 1
ATOM 2354 N N . ILE C 1 57 ? 31.358 49.874 24.308 1.00 39.10 55 ILE C N 1
ATOM 2355 C CA . ILE C 1 57 ? 30.234 49.586 23.416 1.00 30.83 55 ILE C CA 1
ATOM 2356 C C . ILE C 1 57 ? 30.609 48.472 22.423 1.00 34.88 55 ILE C C 1
ATOM 2357 O O . ILE C 1 57 ? 31.784 48.254 22.141 1.00 34.28 55 ILE C O 1
ATOM 2362 N N . ALA C 1 58 ? 29.606 47.762 21.918 1.00 33.56 56 ALA C N 1
ATOM 2363 C CA . ALA C 1 58 ? 29.821 46.700 20.948 1.00 35.67 56 ALA C CA 1
ATOM 2364 C C . ALA C 1 58 ? 28.938 46.935 19.737 1.00 33.22 56 ALA C C 1
ATOM 2365 O O . ALA C 1 58 ? 27.738 47.187 19.887 1.00 37.05 56 ALA C O 1
ATOM 2367 N N . LEU C 1 59 ? 29.535 46.877 18.543 1.00 36.23 57 LEU C N 1
ATOM 2368 C CA . LEU C 1 59 ? 28.776 46.939 17.296 1.00 35.61 57 LEU C CA 1
ATOM 2369 C C . LEU C 1 59 ? 28.649 45.533 16.761 1.00 37.17 57 LEU C C 1
ATOM 2370 O O . LEU C 1 59 ? 29.652 44.894 16.498 1.00 37.54 57 LEU C O 1
ATOM 2375 N N . VAL C 1 60 ? 27.419 45.040 16.632 1.00 39.30 58 VAL C N 1
ATOM 2376 C CA . VAL C 1 60 ? 27.176 43.629 16.295 1.00 33.15 58 VAL C CA 1
ATOM 2377 C C . VAL C 1 60 ? 26.413 43.530 14.982 1.00 41.79 58 VAL C C 1
ATOM 2378 O O . VAL C 1 60 ? 25.426 44.259 14.773 1.00 37.36 58 VAL C O 1
ATOM 2382 N N . ASP C 1 61 ? 26.859 42.650 14.082 1.00 36.23 59 ASP C N 1
ATOM 2383 C CA . ASP C 1 61 ? 26.063 42.416 12.883 1.00 44.38 59 ASP C CA 1
ATOM 2384 C C . ASP C 1 61 ? 24.925 41.496 13.242 1.00 46.03 59 ASP C C 1
ATOM 2385 O O . ASP C 1 61 ? 25.141 40.381 13.741 1.00 50.86 59 ASP C O 1
ATOM 2390 N N . ILE C 1 62 ? 23.709 41.974 12.989 1.00 45.98 60 ILE C N 1
ATOM 2391 C CA . ILE C 1 62 ? 22.501 41.256 13.367 1.00 42.21 60 ILE C CA 1
ATOM 2392 C C . ILE C 1 62 ? 22.405 39.922 12.630 1.00 46.90 60 ILE C C 1
ATOM 2393 O O . ILE C 1 62 ? 21.814 38.973 13.134 1.00 49.88 60 ILE C O 1
ATOM 2398 N N . MET C 1 63 ? 23.064 39.854 11.473 1.00 54.77 61 MET C N 1
ATOM 2399 C CA . MET C 1 63 ? 22.950 38.735 10.549 1.00 58.58 61 MET C CA 1
ATOM 2400 C C . MET C 1 63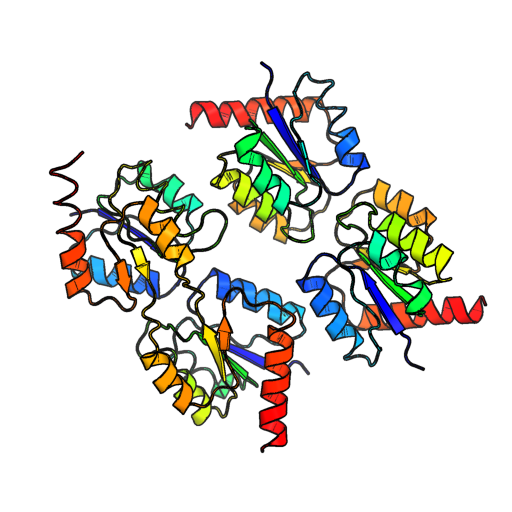 ? 24.076 37.702 10.643 1.00 58.25 61 MET C C 1
ATOM 2401 O O . MET C 1 63 ? 24.191 36.854 9.751 1.00 60.47 61 MET C O 1
ATOM 2406 N N . LEU C 1 64 ? 24.880 37.782 11.699 1.00 56.49 62 LEU C N 1
ATOM 2407 C CA . LEU C 1 64 ? 25.921 36.795 11.951 1.00 60.19 62 LEU C CA 1
ATOM 2408 C C . LEU C 1 64 ? 25.352 35.381 11.964 1.00 67.41 62 LEU C C 1
ATOM 2409 O O . LEU C 1 64 ? 24.227 35.157 12.412 1.00 68.73 62 LEU C O 1
ATOM 2414 N N . CYS C 1 65 ? 26.138 34.432 11.470 1.00 74.88 63 CYS C N 1
ATOM 2415 C CA . CYS C 1 65 ? 25.789 33.016 11.558 1.00 80.14 63 CYS C CA 1
ATOM 2416 C C . CYS C 1 65 ? 26.984 32.219 12.078 1.00 80.06 63 CYS C C 1
ATOM 2417 O O . CYS C 1 65 ? 28.088 32.757 12.223 1.00 81.03 63 CYS C O 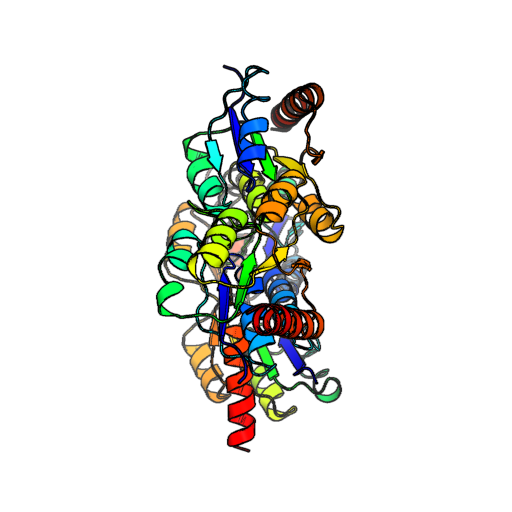1
ATOM 2420 N N . GLY C 1 66 ? 26.754 30.942 12.370 1.00 81.28 64 GLY C N 1
ATOM 2421 C CA . GLY C 1 66 ? 27.799 30.076 12.902 1.00 79.72 64 GLY C CA 1
ATOM 2422 C C . GLY C 1 66 ? 27.513 29.621 14.318 1.00 77.60 64 GLY C C 1
ATOM 2423 O O . GLY C 1 66 ? 26.392 29.212 14.631 1.00 79.10 64 GLY C O 1
ATOM 2424 N N . ALA C 1 67 ? 28.536 29.707 15.167 1.00 74.17 65 ALA C N 1
ATOM 2425 C CA . ALA C 1 67 ? 28.489 29.221 16.544 1.00 73.40 65 ALA C CA 1
ATOM 2426 C C . ALA C 1 67 ? 27.434 29.928 17.402 1.00 73.53 65 ALA C C 1
ATOM 2427 O O . ALA C 1 67 ? 26.584 29.273 18.017 1.00 75.10 65 ALA C O 1
ATOM 2429 N N . LEU C 1 68 ? 27.513 31.258 17.446 1.00 68.68 66 LEU C N 1
ATOM 2430 C CA . LEU C 1 68 ? 26.482 32.108 18.039 1.00 61.46 66 LEU C CA 1
ATOM 2431 C C . LEU C 1 68 ? 26.039 33.046 16.941 1.00 56.00 66 LEU C C 1
ATOM 2432 O O . LEU C 1 68 ? 26.871 33.508 16.166 1.00 57.95 66 LEU C O 1
ATOM 2437 N N . ASP C 1 69 ? 24.745 33.330 16.856 1.00 47.45 67 ASP C N 1
ATOM 2438 C CA . ASP C 1 69 ? 24.284 34.331 15.897 1.00 49.77 67 ASP C CA 1
ATOM 2439 C C . ASP C 1 69 ? 24.484 35.742 16.462 1.00 44.61 67 ASP C C 1
ATOM 2440 O O . ASP C 1 69 ? 24.990 35.896 17.577 1.00 50.74 67 ASP C O 1
ATOM 2445 N N . GLY C 1 70 ? 24.097 36.757 15.693 1.00 40.27 68 GLY C N 1
ATOM 2446 C CA . GLY C 1 70 ? 24.285 38.153 16.088 1.00 41.98 68 GLY C CA 1
ATOM 2447 C C . GLY C 1 70 ? 23.503 38.503 17.333 1.00 39.27 68 GLY C C 1
ATOM 2448 O O . GLY C 1 70 ? 23.988 39.213 18.209 1.00 44.59 68 GLY C O 1
ATOM 2449 N N . VAL C 1 71 ? 22.298 37.956 17.419 1.00 43.39 69 VAL C N 1
ATOM 2450 C CA . VAL C 1 71 ? 21.399 38.249 18.522 1.00 41.20 69 VAL C CA 1
ATOM 2451 C C . VAL C 1 71 ? 21.904 37.647 19.836 1.00 37.89 69 VAL C C 1
ATOM 2452 O O . VAL C 1 71 ? 21.910 38.326 20.866 1.00 40.55 69 VAL C O 1
ATOM 2456 N N . GLU C 1 72 ? 22.367 36.400 19.778 1.00 38.69 70 GLU C N 1
ATOM 2457 C CA . GLU C 1 72 ? 22.898 35.695 20.941 1.00 42.82 70 GLU C CA 1
ATOM 2458 C C . GLU C 1 72 ? 24.240 36.240 21.395 1.00 38.97 70 GLU C C 1
ATOM 2459 O O . GLU C 1 72 ? 24.554 36.220 22.580 1.00 42.19 70 GLU C O 1
ATOM 2465 N N . THR C 1 73 ? 25.054 36.670 20.436 1.00 40.93 71 THR C N 1
ATOM 2466 C CA . THR C 1 73 ? 26.315 37.332 20.736 1.00 36.28 71 THR C CA 1
ATOM 2467 C C . THR C 1 73 ? 26.018 38.648 21.464 1.00 28.65 71 THR C C 1
ATOM 2468 O O . THR C 1 73 ? 26.562 38.895 22.524 1.00 34.76 71 THR C O 1
ATOM 2472 N N . ALA C 1 74 ? 25.118 39.455 20.916 1.00 35.81 72 ALA C N 1
ATOM 2473 C CA . ALA C 1 74 ? 24.712 40.704 21.586 1.00 36.28 72 ALA C CA 1
ATOM 2474 C C . ALA C 1 74 ? 24.038 40.473 22.951 1.00 37.46 72 ALA C C 1
ATOM 2475 O O . ALA C 1 74 ? 24.365 41.152 23.913 1.00 43.06 72 ALA C O 1
ATOM 2477 N N . ALA C 1 75 ? 23.122 39.502 23.039 1.00 42.91 73 ALA C N 1
ATOM 2478 C CA . ALA C 1 75 ? 22.508 39.109 24.325 1.00 36.22 73 ALA C CA 1
ATOM 2479 C C . ALA C 1 75 ? 23.540 38.836 25.401 1.00 41.59 73 ALA C C 1
ATOM 2480 O O . ALA C 1 75 ? 23.392 39.297 26.533 1.00 46.39 73 ALA C O 1
ATOM 2482 N N . ARG C 1 76 ? 24.609 38.130 25.044 1.00 43.27 74 ARG C N 1
ATOM 2483 C CA . ARG C 1 76 ? 25.653 37.830 26.011 1.00 47.39 74 ARG C CA 1
ATOM 2484 C C . ARG C 1 76 ? 26.552 39.006 26.355 1.00 47.32 74 ARG C C 1
ATOM 2485 O O . ARG C 1 76 ? 26.897 39.197 27.521 1.00 53.79 74 ARG C O 1
ATOM 2493 N N . LEU C 1 77 ? 26.926 39.792 25.354 1.00 48.53 75 LEU C N 1
ATOM 2494 C CA . LEU C 1 77 ? 27.708 41.010 25.589 1.00 43.75 75 LEU C CA 1
ATOM 2495 C C . LEU C 1 77 ? 26.935 42.023 26.443 1.00 40.72 75 LEU C C 1
ATOM 2496 O O . LEU C 1 77 ? 27.506 42.637 27.347 1.00 48.12 75 LEU C O 1
ATOM 2501 N N . ALA C 1 78 ? 25.641 42.180 26.160 1.00 39.34 76 ALA C N 1
ATOM 2502 C CA . ALA C 1 78 ? 24.770 43.130 26.881 1.00 47.01 76 ALA C CA 1
ATOM 2503 C C . ALA C 1 78 ? 24.488 42.765 28.328 1.00 51.17 76 ALA C C 1
ATOM 2504 O O . ALA C 1 78 ? 24.308 43.649 29.167 1.00 59.25 76 ALA C O 1
ATOM 2506 N N . ALA C 1 79 ? 24.435 41.467 28.611 1.00 56.54 77 ALA C N 1
ATOM 2507 C CA . ALA C 1 79 ? 24.071 40.982 29.937 1.00 54.51 77 ALA C CA 1
ATOM 2508 C C . ALA C 1 79 ? 25.286 40.651 30.784 1.00 55.18 77 ALA C C 1
ATOM 2509 O O . ALA C 1 79 ? 25.313 40.963 31.970 1.00 59.83 77 ALA C O 1
ATOM 2511 N N . GLY C 1 80 ? 26.291 40.034 30.169 1.00 56.93 78 GLY C N 1
ATOM 2512 C CA . GLY C 1 80 ? 27.464 39.547 30.891 1.00 56.45 78 GLY C CA 1
ATOM 2513 C C . GLY C 1 80 ? 28.603 40.537 31.026 1.00 60.31 78 GLY C C 1
ATOM 2514 O O . GLY C 1 80 ? 29.424 40.415 31.938 1.00 65.21 78 GLY C O 1
ATOM 2515 N N . CYS C 1 81 ? 28.667 41.510 30.118 1.00 61.09 79 CYS C N 1
ATOM 2516 C CA . CYS C 1 81 ? 29.737 42.517 30.127 1.00 58.69 79 CYS C CA 1
ATOM 2517 C C . CYS C 1 81 ? 29.164 43.907 30.312 1.00 57.03 79 CYS C C 1
ATOM 2518 O O . CYS C 1 81 ? 29.910 44.892 30.335 1.00 59.05 79 CYS C O 1
ATOM 2521 N N . ASN C 1 82 ? 27.837 43.964 30.431 1.00 54.42 80 ASN C N 1
ATOM 2522 C CA . ASN C 1 82 ? 27.053 45.204 30.536 1.00 58.50 80 ASN C CA 1
ATOM 2523 C C . ASN C 1 82 ? 27.354 46.265 29.460 1.00 56.11 80 ASN C C 1
ATOM 2524 O O . ASN C 1 82 ? 27.360 47.473 29.726 1.00 56.03 80 ASN C O 1
ATOM 2529 N N . LEU C 1 83 ? 27.614 45.778 28.249 1.00 51.58 81 LEU C N 1
ATOM 2530 C CA . LEU C 1 83 ? 27.876 46.611 27.095 1.00 41.47 81 LEU C CA 1
ATOM 2531 C C . LEU C 1 83 ? 26.562 47.058 26.500 1.00 41.58 81 LEU C C 1
ATOM 2532 O O . LEU C 1 83 ? 25.627 46.260 26.374 1.00 42.77 81 LEU C O 1
ATOM 2537 N N . PRO C 1 84 ? 26.476 48.345 26.141 1.00 39.38 82 PRO C N 1
ATOM 2538 C CA . PRO C 1 84 ? 25.452 48.803 25.224 1.00 36.77 82 PRO C CA 1
ATOM 2539 C C . PRO C 1 84 ? 25.694 48.225 23.829 1.00 34.62 82 PRO C C 1
ATOM 2540 O O . PRO C 1 84 ? 26.836 48.037 23.424 1.00 32.74 82 PRO C O 1
ATOM 2544 N N . ILE C 1 85 ? 24.609 48.005 23.099 1.00 31.41 83 ILE C N 1
ATOM 2545 C CA . ILE C 1 85 ? 24.630 47.331 21.826 1.00 37.27 83 ILE C CA 1
ATOM 2546 C C . ILE C 1 85 ? 24.004 48.193 20.754 1.00 38.76 83 ILE C C 1
ATOM 2547 O O . ILE C 1 85 ? 22.881 48.672 20.918 1.00 37.72 83 ILE C O 1
ATOM 2552 N N . ILE C 1 86 ? 24.728 48.370 19.656 1.00 31.92 84 ILE C N 1
ATOM 2553 C CA . ILE C 1 86 ? 24.118 48.852 18.429 1.00 40.29 84 ILE C CA 1
ATOM 2554 C C . ILE C 1 86 ? 24.214 47.726 17.424 1.00 42.00 84 ILE C C 1
ATOM 2555 O O . ILE C 1 86 ? 25.289 47.147 17.242 1.00 46.13 84 ILE C O 1
ATOM 2560 N N . PHE C 1 87 ? 23.086 47.371 16.809 1.00 44.59 85 PHE C N 1
ATOM 2561 C CA . PHE C 1 87 ? 23.110 46.336 15.785 1.00 39.21 85 PHE C CA 1
ATOM 2562 C C . PHE C 1 87 ? 23.432 46.941 14.445 1.00 37.27 85 PHE C C 1
ATOM 2563 O O . PHE C 1 87 ? 22.923 47.997 14.097 1.00 35.94 85 PHE C O 1
ATOM 2571 N N . ILE C 1 88 ? 24.285 46.257 13.700 1.00 38.74 86 ILE C N 1
ATOM 2572 C CA . ILE C 1 88 ? 24.571 46.597 12.310 1.00 44.15 86 ILE C CA 1
ATOM 2573 C C . ILE C 1 88 ? 23.678 45.727 11.432 1.00 48.90 86 ILE C C 1
ATOM 2574 O O . ILE C 1 88 ? 23.698 44.497 11.541 1.00 56.15 86 ILE C O 1
ATOM 2579 N N . THR C 1 89 ? 22.874 46.359 10.584 1.00 52.51 87 THR C N 1
ATOM 2580 C CA . THR C 1 89 ? 21.850 45.629 9.839 1.00 62.74 87 THR C CA 1
ATOM 2581 C C . THR C 1 89 ? 22.040 45.686 8.326 1.00 68.70 87 THR C C 1
ATOM 2582 O O . THR C 1 89 ? 22.666 46.606 7.796 1.00 67.72 87 THR C O 1
ATOM 2586 N N . SER C 1 90 ? 21.498 44.687 7.637 1.00 77.70 88 SER C N 1
ATOM 2587 C CA . SER C 1 90 ? 21.326 44.752 6.191 1.00 85.85 88 SER C CA 1
ATOM 2588 C C . SER C 1 90 ? 19.975 44.181 5.772 1.00 89.82 88 SER C C 1
ATOM 2589 O O . SER C 1 90 ? 19.207 44.836 5.067 1.00 89.35 88 SER C O 1
ATOM 2592 N N . SER C 1 91 ? 19.691 42.958 6.208 1.00 95.31 89 SER C N 1
ATOM 2593 C CA . SER C 1 91 ? 18.498 42.240 5.752 1.00 99.45 89 SER C CA 1
ATOM 2594 C C . SER C 1 91 ? 17.220 42.736 6.439 1.00 100.83 89 SER C C 1
ATOM 2595 O O . SER C 1 91 ? 17.255 43.691 7.221 1.00 101.04 89 SER C O 1
ATOM 2598 N N . GLN C 1 92 ? 16.101 42.081 6.132 1.00 102.88 90 GLN C N 1
ATOM 2599 C CA . GLN C 1 92 ? 14.777 42.507 6.590 1.00 103.63 90 GLN C CA 1
ATOM 2600 C C . GLN C 1 92 ? 13.957 41.387 7.249 1.00 101.23 90 GLN C C 1
ATOM 2601 O O . GLN C 1 92 ? 12.721 41.463 7.278 1.00 102.89 90 GLN C O 1
ATOM 2607 N N . ASP C 1 93 ? 14.634 40.363 7.777 1.00 95.63 91 ASP C N 1
ATOM 2608 C CA . ASP C 1 93 ? 13.944 39.243 8.425 1.00 90.34 91 ASP C CA 1
ATOM 2609 C C . ASP C 1 93 ? 13.298 39.673 9.737 1.00 85.58 91 ASP C C 1
ATOM 2610 O O . ASP C 1 93 ? 13.972 39.786 10.764 1.00 84.75 91 ASP C O 1
ATOM 2615 N N . VAL C 1 94 ? 11.986 39.905 9.669 1.00 80.43 92 VAL C N 1
ATOM 2616 C CA . VAL C 1 94 ? 11.158 40.361 10.793 1.00 77.01 92 VAL C CA 1
ATOM 2617 C C . VAL C 1 94 ? 11.421 39.534 12.051 1.00 75.81 92 VAL C C 1
ATOM 2618 O O . VAL C 1 94 ? 11.616 40.086 13.132 1.00 76.35 92 VAL C O 1
ATOM 2622 N N . GLU C 1 95 ? 11.470 38.216 11.873 1.00 71.51 93 GLU C N 1
ATOM 2623 C CA . GLU C 1 95 ? 11.729 37.254 12.933 1.00 70.36 93 GLU C CA 1
ATOM 2624 C C . GLU C 1 95 ? 13.000 37.530 13.743 1.00 69.34 93 GLU C C 1
ATOM 2625 O O . GLU C 1 95 ? 13.001 37.323 14.950 1.00 68.50 93 GLU C O 1
ATOM 2631 N N . THR C 1 96 ? 14.073 37.994 13.093 1.00 66.79 94 THR C N 1
ATOM 2632 C CA . THR C 1 96 ? 15.333 38.264 13.807 1.00 62.98 94 THR C CA 1
ATOM 2633 C C . THR C 1 96 ? 15.279 39.567 14.592 1.00 59.70 94 THR C C 1
ATOM 2634 O O . THR C 1 96 ? 15.863 39.658 15.671 1.00 54.66 94 THR C O 1
ATOM 2638 N N . PHE C 1 97 ? 14.566 40.558 14.054 1.00 58.53 95 PHE C N 1
ATOM 2639 C CA . PHE C 1 97 ? 14.287 41.808 14.770 1.00 60.15 95 PHE C CA 1
ATOM 2640 C C . PHE C 1 97 ? 13.380 41.621 15.987 1.00 63.91 95 PHE C C 1
ATOM 2641 O O . PHE C 1 97 ? 13.365 42.471 16.878 1.00 68.86 95 PHE C O 1
ATOM 2649 N N . GLN C 1 98 ? 12.623 40.521 16.014 1.00 65.07 96 GLN C N 1
ATOM 2650 C CA . GLN C 1 98 ? 11.828 40.147 17.187 1.00 66.55 96 GLN C CA 1
ATOM 2651 C C . GLN C 1 98 ? 12.750 39.677 18.301 1.00 63.81 96 GLN C C 1
ATOM 2652 O O . GLN C 1 98 ? 12.578 40.078 19.452 1.00 64.58 96 GLN C O 1
ATOM 2658 N N . ARG C 1 99 ? 13.720 38.825 17.960 1.00 60.71 97 ARG C N 1
ATOM 2659 C CA . ARG C 1 99 ? 14.670 38.312 18.951 1.00 61.10 97 ARG C CA 1
ATOM 2660 C C . ARG C 1 99 ? 15.669 39.383 19.365 1.00 58.55 97 ARG C C 1
ATOM 2661 O O . ARG C 1 99 ? 16.161 39.374 20.491 1.00 62.39 97 ARG C O 1
ATOM 2669 N N . ALA C 1 100 ? 15.965 40.302 18.448 1.00 58.78 98 ALA C N 1
ATOM 2670 C CA . ALA C 1 100 ? 16.881 41.406 18.725 1.00 55.07 98 ALA C CA 1
ATOM 2671 C C . ALA C 1 100 ? 16.268 42.394 19.714 1.00 52.09 98 ALA C C 1
ATOM 2672 O O . ALA C 1 100 ? 16.975 42.954 20.538 1.00 45.14 98 ALA C O 1
ATOM 2674 N N . LYS C 1 101 ? 14.949 42.579 19.637 1.00 54.50 99 LYS C N 1
ATOM 2675 C CA . LYS C 1 101 ? 14.199 43.379 20.612 1.00 51.98 99 LYS C CA 1
ATOM 2676 C C . LYS C 1 101 ? 14.512 42.978 22.063 1.00 52.97 99 LYS C C 1
ATOM 2677 O O . LYS C 1 101 ? 14.714 43.840 22.914 1.00 51.58 99 LYS C O 1
ATOM 2683 N N . ARG C 1 102 ? 14.584 41.672 22.318 1.00 51.97 100 ARG C N 1
ATOM 2684 C CA . ARG C 1 102 ? 14.779 41.128 23.670 1.00 54.80 100 ARG C CA 1
ATOM 2685 C C . ARG C 1 102 ? 16.136 41.388 24.324 1.00 57.07 100 ARG C C 1
ATOM 2686 O O . ARG C 1 102 ? 16.245 41.319 25.552 1.00 62.87 100 ARG C O 1
ATOM 2694 N N . VAL C 1 103 ? 17.169 41.681 23.531 1.00 54.93 101 VAL C N 1
ATOM 2695 C CA . VAL C 1 103 ? 18.470 42.061 24.107 1.00 48.84 101 VAL C CA 1
ATOM 2696 C C . VAL C 1 103 ? 18.457 43.560 24.449 1.00 48.55 101 VAL C C 1
ATOM 2697 O O . VAL C 1 103 ? 19.364 44.068 25.113 1.00 51.07 101 VAL C O 1
ATOM 2701 N N . ASN C 1 104 ? 17.384 44.226 24.028 1.00 50.35 102 ASN C N 1
ATOM 2702 C CA . ASN C 1 104 ? 17.220 45.683 24.086 1.00 49.03 102 ASN C CA 1
ATOM 2703 C C . ASN C 1 104 ? 18.455 46.468 23.646 1.00 51.42 102 ASN C C 1
ATOM 2704 O O . ASN C 1 104 ? 19.182 47.006 24.491 1.00 56.54 102 ASN C O 1
ATOM 2709 N N . PRO C 1 105 ? 18.706 46.527 22.320 1.00 50.16 103 PRO C N 1
ATOM 2710 C CA . PRO C 1 105 ? 19.833 47.314 21.854 1.00 46.66 103 PRO C CA 1
ATOM 2711 C C . PRO C 1 105 ? 19.466 48.783 21.881 1.00 47.61 103 PRO C C 1
ATOM 2712 O O . PRO C 1 105 ? 18.302 49.137 22.046 1.00 52.86 103 PRO C O 1
ATOM 2716 N N . PHE C 1 106 ? 20.461 49.629 21.695 1.00 45.92 104 PHE C N 1
ATOM 2717 C CA . PHE C 1 106 ? 20.238 51.042 21.651 1.00 38.28 104 PHE C CA 1
ATOM 2718 C C . PHE C 1 106 ? 19.533 51.463 20.359 1.00 43.14 104 PHE C C 1
ATOM 2719 O O . PHE C 1 106 ? 18.628 52.300 20.366 1.00 41.57 104 PHE C O 1
ATOM 2727 N N . GLY C 1 107 ? 19.970 50.886 19.246 1.00 45.33 105 GLY C N 1
ATOM 2728 C CA . GLY C 1 107 ? 19.394 51.176 17.943 1.00 38.75 105 GLY C CA 1
ATOM 2729 C C . GLY C 1 107 ? 19.905 50.187 16.915 1.00 42.11 105 GLY C C 1
ATOM 2730 O O . GLY C 1 107 ? 20.506 49.169 17.275 1.00 34.21 105 GLY C O 1
ATOM 2731 N N . TYR C 1 108 ? 19.653 50.506 15.643 1.00 40.85 106 TYR C N 1
ATOM 2732 C CA . TYR C 1 108 ? 20.043 49.692 14.502 1.00 42.19 106 TYR C CA 1
ATOM 2733 C C . TYR C 1 108 ? 20.647 50.602 13.444 1.00 44.23 106 TYR C C 1
ATOM 2734 O O . TYR C 1 108 ? 20.081 51.641 13.103 1.00 40.15 106 TYR C O 1
ATOM 2743 N N . LEU C 1 109 ? 21.817 50.224 12.949 1.00 46.62 107 LEU C N 1
ATOM 2744 C CA . LEU C 1 109 ? 22.511 50.978 11.901 1.00 51.04 107 LEU C CA 1
ATOM 2745 C C . LEU C 1 109 ? 22.591 50.160 10.621 1.00 53.17 107 LEU C C 1
ATOM 2746 O O . LEU C 1 109 ? 23.203 49.091 10.606 1.00 55.37 107 LEU C O 1
ATOM 2751 N N . ALA C 1 110 ? 21.960 50.658 9.559 1.00 56.59 108 ALA C N 1
ATOM 2752 C CA . ALA C 1 110 ? 21.942 49.964 8.277 1.00 60.73 108 ALA C CA 1
ATOM 2753 C C . ALA C 1 110 ? 23.191 50.270 7.464 1.00 65.06 108 ALA C C 1
ATOM 2754 O O . ALA C 1 110 ? 23.552 51.433 7.290 1.00 70.94 108 ALA C O 1
ATOM 2756 N N . LYS C 1 111 ? 23.854 49.223 6.977 1.00 69.14 109 LYS C N 1
ATOM 2757 C CA . LYS C 1 111 ? 25.058 49.391 6.162 1.00 74.83 109 LYS C CA 1
ATOM 2758 C C . LYS C 1 111 ? 24.697 49.711 4.701 1.00 79.09 109 LYS C C 1
ATOM 2759 O O . LYS C 1 111 ? 23.722 49.158 4.178 1.00 80.54 109 LYS C O 1
ATOM 2765 N N . PRO C 1 112 ? 25.457 50.620 4.042 1.00 81.69 110 PRO C N 1
ATOM 2766 C CA . PRO C 1 112 ? 26.624 51.391 4.507 1.00 79.99 110 PRO C CA 1
ATOM 2767 C C . PRO C 1 112 ? 26.263 52.453 5.543 1.00 76.94 110 PRO C C 1
ATOM 2768 O O . PRO C 1 112 ? 25.358 53.267 5.326 1.00 77.03 110 PRO C O 1
ATOM 2772 N N . VAL C 1 113 ? 26.973 52.406 6.667 1.00 71.39 111 VAL C N 1
ATOM 2773 C CA . VAL C 1 113 ? 26.710 53.259 7.813 1.00 61.69 111 VAL C CA 1
ATOM 2774 C C . VAL C 1 113 ? 27.292 54.642 7.550 1.00 63.27 111 VAL C C 1
ATOM 2775 O O . VAL C 1 113 ? 28.465 54.763 7.192 1.00 61.68 111 VAL C O 1
ATOM 2779 N N . ALA C 1 114 ? 26.465 55.675 7.704 1.00 58.11 112 ALA C N 1
ATOM 2780 C CA . ALA C 1 114 ? 26.952 57.050 7.700 1.00 59.67 112 ALA C CA 1
ATOM 2781 C C . ALA C 1 114 ? 27.727 57.314 8.986 1.00 56.60 112 ALA C C 1
ATOM 2782 O O . ALA C 1 114 ? 27.279 56.947 10.075 1.00 61.48 112 ALA C O 1
ATOM 2784 N N . ALA C 1 115 ? 28.891 57.939 8.854 1.00 56.98 113 ALA C N 1
ATOM 2785 C CA . ALA C 1 115 ? 29.761 58.217 9.997 1.00 56.72 113 ALA C CA 1
ATOM 2786 C C . ALA C 1 115 ? 29.128 59.121 11.056 1.00 55.55 113 ALA C C 1
ATOM 2787 O O . ALA C 1 115 ? 29.328 58.903 12.247 1.00 55.78 113 ALA C O 1
ATOM 2789 N N . ASP C 1 116 ? 28.377 60.131 10.622 1.00 58.61 114 ASP C N 1
ATOM 2790 C CA . ASP C 1 116 ? 27.797 61.101 11.549 1.00 60.93 114 ASP C CA 1
ATOM 2791 C C . ASP C 1 116 ? 26.682 60.492 12.406 1.00 59.04 114 ASP C C 1
ATOM 2792 O O . ASP C 1 116 ? 26.530 60.854 13.570 1.00 57.28 114 ASP C O 1
ATOM 2797 N N . THR C 1 117 ? 25.940 59.543 11.832 1.00 56.57 115 THR C N 1
ATOM 2798 C CA . THR C 1 117 ? 24.944 58.770 12.571 1.00 58.12 115 THR C CA 1
ATOM 2799 C C . THR C 1 117 ? 25.642 57.817 13.536 1.00 53.58 115 THR C C 1
ATOM 2800 O O . THR C 1 117 ? 25.230 57.669 14.683 1.00 53.88 115 THR C O 1
ATOM 2804 N N . LEU C 1 118 ? 26.703 57.183 13.051 1.00 53.07 116 LEU C N 1
ATOM 2805 C CA . LEU C 1 118 ? 27.541 56.295 13.841 1.00 48.17 116 LEU C CA 1
ATOM 2806 C C . LEU C 1 118 ? 28.072 57.003 15.087 1.00 54.00 116 LEU C C 1
ATOM 2807 O O . LEU C 1 118 ? 27.990 56.468 16.191 1.00 54.73 116 LEU C O 1
ATOM 2812 N N . HIS C 1 119 ? 28.583 58.217 14.903 1.00 53.18 117 HIS C N 1
ATOM 2813 C CA . HIS C 1 119 ? 29.157 58.988 15.996 1.00 51.75 117 HIS C CA 1
ATOM 2814 C C . HIS C 1 119 ? 28.142 59.382 17.071 1.00 50.23 117 HIS C C 1
ATOM 2815 O O . HIS C 1 119 ? 28.421 59.257 18.263 1.00 57.38 117 HIS C O 1
ATOM 2822 N N . ARG C 1 120 ? 26.973 59.852 16.643 1.00 50.01 118 ARG C N 1
ATOM 2823 C CA . ARG C 1 120 ? 25.911 60.270 17.561 1.00 50.02 118 ARG C CA 1
ATOM 2824 C C . ARG C 1 120 ? 25.257 59.096 18.295 1.00 51.16 118 ARG C C 1
ATOM 2825 O O . ARG C 1 120 ? 24.904 59.222 19.468 1.00 55.68 118 ARG C O 1
ATOM 2833 N N . SER C 1 121 ? 25.097 57.967 17.603 1.00 43.07 119 SER C N 1
ATOM 2834 C CA . SER C 1 121 ? 24.560 56.746 18.206 1.00 40.73 119 SER C CA 1
ATOM 2835 C C . SER C 1 121 ? 25.414 56.254 19.349 1.00 37.24 119 SER C C 1
ATOM 2836 O O . SER C 1 121 ? 24.891 55.935 20.411 1.00 37.72 119 SER C O 1
ATOM 2839 N N . ILE C 1 122 ? 26.726 56.219 19.126 1.00 34.07 120 ILE C N 1
ATOM 2840 C CA . ILE C 1 122 ? 27.703 55.790 20.135 1.00 37.55 120 ILE C CA 1
ATOM 2841 C C . ILE C 1 122 ? 27.731 56.729 21.344 1.00 40.49 120 ILE C C 1
ATOM 2842 O O . ILE C 1 122 ? 27.725 56.268 22.492 1.00 39.02 120 ILE C O 1
ATOM 2847 N N . GLU C 1 123 ? 27.749 58.038 21.077 1.00 42.54 121 GLU C N 1
ATOM 2848 C CA . GLU C 1 123 ? 27.677 59.060 22.124 1.00 42.30 121 GLU C CA 1
ATOM 2849 C C . GLU C 1 123 ? 26.428 58.895 22.979 1.00 38.88 121 GLU C C 1
ATOM 2850 O O . GLU C 1 123 ? 26.514 58.838 24.208 1.00 41.88 121 GLU C O 1
ATOM 2856 N N . MET C 1 124 ? 25.283 58.785 22.316 1.00 39.38 122 MET C N 1
ATOM 2857 C CA . MET C 1 124 ? 23.995 58.637 22.994 1.00 43.13 122 MET C CA 1
ATOM 2858 C C . MET C 1 124 ? 23.849 57.310 23.737 1.00 35.77 122 MET C C 1
ATOM 2859 O O . MET C 1 124 ? 23.257 57.270 24.803 1.00 41.54 122 MET C O 1
ATOM 2864 N N . ALA C 1 125 ? 24.394 56.235 23.173 1.00 39.31 123 ALA C N 1
ATOM 2865 C CA . ALA C 1 125 ? 24.315 54.903 23.792 1.00 27.28 123 ALA C CA 1
ATOM 2866 C C . ALA C 1 125 ? 25.088 54.822 25.095 1.00 35.61 123 ALA C C 1
ATOM 2867 O O . ALA C 1 125 ? 24.574 54.328 26.093 1.00 42.60 123 ALA C O 1
ATOM 2869 N N . ILE C 1 126 ? 26.317 55.323 25.079 1.00 37.39 124 ILE C N 1
ATOM 2870 C CA . ILE C 1 126 ? 27.178 55.375 26.263 1.00 39.23 124 ILE C CA 1
ATOM 2871 C C . ILE C 1 126 ? 26.633 56.345 27.311 1.00 42.26 124 ILE C C 1
ATOM 2872 O O . ILE C 1 126 ? 26.679 56.062 28.508 1.00 42.94 124 ILE C O 1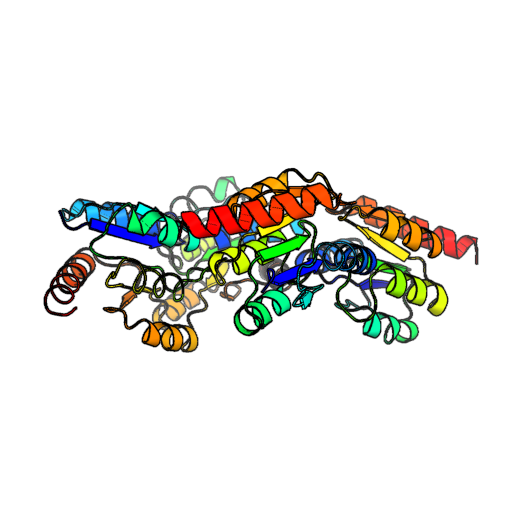
ATOM 2877 N N . HIS C 1 127 ? 26.115 57.486 26.854 1.00 44.16 125 HIS C N 1
ATOM 2878 C CA . HIS C 1 127 ? 25.500 58.460 27.754 1.00 40.45 125 HIS C CA 1
ATOM 2879 C C . HIS C 1 127 ? 24.277 57.884 28.466 1.00 32.49 125 HIS C C 1
ATOM 2880 O O . HIS C 1 127 ? 24.182 57.961 29.677 1.00 32.34 125 HIS C O 1
ATOM 2887 N N . LYS C 1 128 ? 23.352 57.305 27.709 1.00 37.94 126 LYS C N 1
ATOM 2888 C CA . LYS C 1 128 ? 22.213 56.594 28.284 1.00 41.53 126 LYS C CA 1
ATOM 2889 C C . LYS C 1 128 ? 22.665 55.591 29.342 1.00 40.59 126 LYS C C 1
ATOM 2890 O O . LYS C 1 128 ? 22.090 55.544 30.432 1.00 37.98 126 LYS C O 1
ATOM 2896 N N . LYS C 1 129 ? 23.709 54.826 29.027 1.00 44.69 127 LYS C N 1
ATOM 2897 C CA . LYS C 1 129 ? 24.274 53.834 29.951 1.00 49.10 127 LYS C CA 1
ATOM 2898 C C . LYS C 1 129 ? 24.828 54.470 31.230 1.00 51.22 127 LYS C C 1
ATOM 2899 O O . LYS C 1 129 ? 24.560 53.978 32.321 1.00 50.91 127 LYS C O 1
ATOM 2905 N N . LYS C 1 130 ? 25.567 55.572 31.086 1.00 55.73 128 LYS C N 1
ATOM 2906 C CA . LYS C 1 130 ? 26.096 56.330 32.231 1.00 59.75 128 LYS C CA 1
ATOM 2907 C C . LYS C 1 130 ? 25.022 56.756 33.243 1.00 58.44 128 LYS C C 1
ATOM 2908 O O . LYS C 1 130 ? 25.132 56.449 34.437 1.00 57.49 128 LYS C O 1
ATOM 2914 N N . LEU C 1 131 ? 23.992 57.449 32.758 1.00 52.60 129 LEU C N 1
ATOM 2915 C CA . LEU C 1 131 ? 22.921 57.973 33.608 1.00 54.15 129 LEU C CA 1
ATOM 2916 C C . LEU C 1 131 ? 22.125 56.872 34.298 1.00 55.84 129 LEU C C 1
ATOM 2917 O O . LEU C 1 131 ? 21.812 56.970 35.484 1.00 59.35 129 LEU C O 1
ATOM 2922 N N . GLU C 1 132 ? 21.808 55.824 33.548 1.00 53.99 130 GLU C N 1
ATOM 2923 C CA . GLU C 1 132 ? 20.978 54.743 34.060 1.00 53.82 130 GLU C CA 1
ATOM 2924 C C . GLU C 1 132 ? 21.692 53.825 35.063 1.00 58.45 130 GLU C C 1
ATOM 2925 O O . GLU C 1 132 ? 21.032 53.082 35.781 1.00 60.64 130 GLU C O 1
ATOM 2931 N N . GLU C 1 133 ? 23.023 53.886 35.121 1.00 63.95 131 GLU C N 1
ATOM 2932 C CA . GLU C 1 133 ? 23.794 53.071 36.067 1.00 71.80 131 GLU C CA 1
ATOM 2933 C C . GLU C 1 133 ? 23.686 53.592 37.497 1.00 71.97 131 GLU C C 1
ATOM 2934 O O . GLU C 1 133 ? 23.605 52.809 38.446 1.00 74.23 131 GLU C O 1
ATOM 2940 N N . ASP D 1 8 ? 24.176 7.754 -11.955 1.00 100.10 6 ASP D N 1
ATOM 2941 C CA . ASP D 1 8 ? 24.693 7.848 -10.556 1.00 100.37 6 ASP D CA 1
ATOM 2942 C C . ASP D 1 8 ? 24.176 9.081 -9.823 1.00 97.43 6 ASP D C 1
ATOM 2943 O O . ASP D 1 8 ? 24.084 10.167 -10.402 1.00 96.61 6 ASP D O 1
ATOM 2948 N N . LEU D 1 9 ? 23.837 8.896 -8.548 1.00 94.57 7 LEU D N 1
ATOM 2949 C CA . LEU D 1 9 ? 23.500 10.011 -7.666 1.00 89.16 7 LEU D CA 1
ATOM 2950 C C . LEU D 1 9 ? 24.781 10.631 -7.116 1.00 83.05 7 LEU D C 1
ATOM 2951 O O . LEU D 1 9 ? 25.551 9.960 -6.421 1.00 85.43 7 LEU D O 1
ATOM 2956 N N . PRO D 1 10 ? 25.009 11.918 -7.436 1.00 75.17 8 PRO D N 1
ATOM 2957 C CA . PRO D 1 10 ? 26.244 12.674 -7.205 1.00 71.19 8 PRO D CA 1
ATOM 2958 C C . PRO D 1 10 ? 26.725 12.716 -5.754 1.00 67.46 8 PRO D C 1
ATOM 2959 O O . PRO D 1 10 ? 25.936 12.528 -4.824 1.00 63.34 8 PRO D O 1
ATOM 2963 N N . GLY D 1 11 ? 28.026 12.947 -5.587 1.00 65.58 9 GLY D N 1
ATOM 2964 C CA . GLY D 1 11 ? 28.629 13.141 -4.275 1.00 58.93 9 GLY D CA 1
ATOM 2965 C C . GLY D 1 11 ? 28.659 14.618 -3.942 1.00 56.94 9 GLY D C 1
ATOM 2966 O O . GLY D 1 11 ? 29.189 15.417 -4.718 1.00 58.17 9 GLY D O 1
ATOM 2967 N N . VAL D 1 12 ? 28.079 14.976 -2.794 1.00 54.70 10 VAL D N 1
ATOM 2968 C CA . VAL D 1 12 ? 27.928 16.380 -2.384 1.00 49.65 10 VAL D CA 1
ATOM 2969 C C . VAL D 1 12 ? 28.830 16.736 -1.194 1.00 47.80 10 VAL D C 1
ATOM 2970 O O . VAL D 1 12 ? 28.831 16.047 -0.181 1.00 46.18 10 VAL D O 1
ATOM 2974 N N . LEU D 1 13 ? 29.581 17.826 -1.325 1.00 48.62 11 LEU D N 1
ATOM 2975 C CA . LEU D 1 13 ? 30.364 18.378 -0.228 1.00 51.59 11 LEU D CA 1
ATOM 2976 C C . LEU D 1 13 ? 29.646 19.566 0.409 1.00 54.54 11 LEU D C 1
ATOM 2977 O O . LEU D 1 13 ? 29.185 20.463 -0.295 1.00 52.68 11 LEU D O 1
ATOM 2982 N N . ILE D 1 14 ? 29.568 19.578 1.739 1.00 54.00 12 ILE D N 1
ATOM 2983 C CA . ILE D 1 14 ? 28.904 20.662 2.464 1.00 50.19 12 ILE D CA 1
ATOM 2984 C C . ILE D 1 14 ? 29.910 21.484 3.261 1.00 47.84 12 ILE D C 1
ATOM 2985 O O . ILE D 1 14 ? 30.653 20.951 4.062 1.00 44.68 12 ILE D O 1
ATOM 2990 N N . VAL D 1 15 ? 29.957 22.786 3.009 1.00 44.80 13 VAL D N 1
ATOM 2991 C CA . VAL D 1 15 ? 30.730 23.678 3.856 1.00 44.63 13 VAL D CA 1
ATOM 2992 C C . VAL D 1 15 ? 29.740 24.633 4.545 1.00 48.54 13 VAL D C 1
ATOM 2993 O O . VAL D 1 15 ? 29.235 25.578 3.930 1.00 41.83 13 VAL D O 1
ATOM 2997 N N . GLU D 1 16 ? 29.436 24.351 5.811 1.00 47.21 14 GLU D N 1
ATOM 2998 C CA . GLU D 1 16 ? 28.441 25.118 6.566 1.00 49.13 14 GLU D CA 1
ATOM 2999 C C . GLU D 1 16 ? 28.780 25.196 8.069 1.00 51.21 14 GLU D C 1
ATOM 3000 O O . GLU D 1 16 ? 28.847 24.167 8.744 1.00 47.50 14 GLU D O 1
ATOM 3006 N N . ASP D 1 17 ? 29.006 26.414 8.575 1.00 53.78 15 ASP D N 1
ATOM 3007 C CA . ASP D 1 17 ? 29.342 26.633 9.995 1.00 58.22 15 ASP D CA 1
ATOM 3008 C C . ASP D 1 17 ? 28.144 26.793 10.949 1.00 62.18 15 ASP D C 1
ATOM 3009 O O . ASP D 1 17 ? 28.322 26.773 12.169 1.00 63.66 15 ASP D O 1
ATOM 3014 N N . GLY D 1 18 ? 26.942 26.964 10.392 1.00 61.49 16 GLY D N 1
ATOM 3015 C CA . GLY D 1 18 ? 25.703 26.912 11.170 1.00 55.45 16 GLY D CA 1
ATOM 3016 C C . GLY D 1 18 ? 25.294 25.464 11.359 1.00 53.73 16 GLY D C 1
ATOM 3017 O O . GLY D 1 18 ? 24.922 24.792 10.399 1.00 54.35 16 GLY D O 1
ATOM 3018 N N . ARG D 1 19 ? 25.364 24.984 12.597 1.00 57.13 17 ARG D N 1
ATOM 3019 C CA . ARG D 1 19 ? 25.203 23.551 12.913 1.00 59.09 17 ARG D CA 1
ATOM 3020 C C . ARG D 1 19 ? 23.802 22.949 12.712 1.00 53.82 17 ARG D C 1
ATOM 3021 O O . ARG D 1 19 ? 23.665 21.737 12.571 1.00 54.70 17 ARG D O 1
ATOM 3029 N N . LEU D 1 20 ? 22.768 23.782 12.695 1.00 45.58 18 LEU D N 1
ATOM 3030 C CA . LEU D 1 20 ? 21.429 23.288 12.406 1.00 47.35 18 LEU D CA 1
ATOM 3031 C C . LEU D 1 20 ? 21.218 23.233 10.898 1.00 52.62 18 LEU D C 1
ATOM 3032 O O . LEU D 1 20 ? 20.581 22.303 10.375 1.00 50.76 18 LEU D O 1
ATOM 3037 N N . ALA D 1 21 ? 21.745 24.251 10.215 1.00 52.16 19 ALA D N 1
ATOM 3038 C CA . ALA D 1 21 ? 21.712 24.329 8.764 1.00 50.07 19 ALA D CA 1
ATOM 3039 C C . ALA D 1 21 ? 22.465 23.137 8.176 1.00 48.76 19 ALA D C 1
ATOM 3040 O O . ALA D 1 21 ? 21.915 22.416 7.352 1.00 56.54 19 ALA D O 1
ATOM 3042 N N . ALA D 1 22 ? 23.692 22.917 8.646 1.00 49.97 20 ALA D N 1
ATOM 3043 C CA . ALA D 1 22 ? 24.515 21.765 8.251 1.00 52.90 20 ALA D CA 1
ATOM 3044 C C . ALA D 1 22 ? 23.786 20.437 8.396 1.00 57.45 20 ALA D C 1
ATOM 3045 O O . ALA D 1 22 ? 23.763 19.628 7.458 1.00 60.86 20 ALA D O 1
ATOM 3047 N N . ALA D 1 23 ? 23.168 20.238 9.563 1.00 59.81 21 ALA D N 1
ATOM 3048 C CA . ALA D 1 23 ? 22.421 19.020 9.870 1.00 50.47 21 ALA D CA 1
ATOM 3049 C C . ALA D 1 23 ? 21.234 18.834 8.936 1.00 51.90 21 ALA D C 1
ATOM 3050 O O . ALA D 1 23 ? 21.083 17.760 8.355 1.00 50.97 21 ALA D O 1
ATOM 3052 N N . THR D 1 24 ? 20.414 19.878 8.786 1.00 50.16 22 THR D N 1
ATOM 3053 C CA . THR D 1 24 ? 19.249 19.854 7.889 1.00 51.31 22 THR D CA 1
ATOM 3054 C C . THR D 1 24 ? 19.642 19.495 6.448 1.00 53.51 22 THR D C 1
ATOM 3055 O O . THR D 1 24 ? 18.999 18.650 5.821 1.00 56.63 22 THR D O 1
ATOM 3059 N N . LEU D 1 25 ? 20.701 20.128 5.941 1.00 52.09 23 LEU D N 1
ATOM 3060 C CA . LEU D 1 25 ? 21.176 19.881 4.572 1.00 48.29 23 LEU D CA 1
ATOM 3061 C C . LEU D 1 25 ? 21.602 18.441 4.370 1.00 50.04 23 LEU D C 1
ATOM 3062 O O . LEU D 1 25 ? 21.202 17.821 3.390 1.00 56.81 23 LEU D O 1
ATOM 3067 N N . ARG D 1 26 ? 22.388 17.913 5.309 1.00 51.77 24 ARG D N 1
ATOM 3068 C CA . ARG D 1 26 ? 22.791 16.506 5.284 1.00 58.47 24 ARG D CA 1
ATOM 3069 C C . ARG D 1 26 ? 21.582 15.558 5.233 1.00 57.39 24 ARG D C 1
ATOM 3070 O O . ARG D 1 26 ? 21.620 14.533 4.551 1.00 62.46 24 ARG D O 1
ATOM 3078 N N . ILE D 1 27 ? 20.500 15.933 5.910 1.00 58.02 25 ILE D N 1
ATOM 3079 C CA . ILE D 1 27 ? 19.315 15.081 5.993 1.00 57.62 25 ILE D CA 1
ATOM 3080 C C . ILE D 1 27 ? 18.531 15.164 4.694 1.00 60.71 25 ILE D C 1
ATOM 3081 O O . ILE D 1 27 ? 18.110 14.130 4.147 1.00 64.88 25 ILE D O 1
ATOM 3086 N N . GLN D 1 28 ? 18.373 16.389 4.194 1.00 57.42 26 GLN D N 1
ATOM 3087 C CA . GLN D 1 28 ? 17.622 16.651 2.968 1.00 57.06 26 GLN D CA 1
ATOM 3088 C C . GLN D 1 28 ? 18.208 15.923 1.760 1.00 55.39 26 GLN D C 1
ATOM 3089 O O . GLN D 1 28 ? 17.465 15.374 0.947 1.00 59.89 26 GLN D O 1
ATOM 3095 N N . LEU D 1 29 ? 19.536 15.907 1.670 1.00 55.72 27 LEU D N 1
ATOM 3096 C CA . LEU D 1 29 ? 20.253 15.288 0.556 1.00 54.51 27 LEU D CA 1
ATOM 3097 C C . LEU D 1 29 ? 20.145 13.771 0.598 1.00 59.36 27 LEU D C 1
ATOM 3098 O O . LEU D 1 29 ? 19.874 13.137 -0.424 1.00 60.00 27 LEU D O 1
ATOM 3103 N N . GLU D 1 30 ? 20.344 13.206 1.788 1.00 65.59 28 GLU D N 1
ATOM 3104 C CA . GLU D 1 30 ? 20.275 11.756 2.001 1.00 67.70 28 GLU D CA 1
ATOM 3105 C C . GLU D 1 30 ? 18.878 11.169 1.797 1.00 69.31 28 GLU D C 1
ATOM 3106 O O . GLU D 1 30 ? 18.747 10.020 1.361 1.00 71.20 28 GLU D O 1
ATOM 3112 N N . SER D 1 31 ? 17.848 11.962 2.099 1.00 69.82 29 SER D N 1
ATOM 3113 C CA A SER D 1 31 ? 16.462 11.547 1.893 0.50 70.02 29 SER D CA 1
ATOM 3114 C CA B SER D 1 31 ? 16.457 11.553 1.893 0.50 70.06 29 SER D CA 1
ATOM 3115 C C . SER D 1 31 ? 16.071 11.623 0.417 1.00 70.72 29 SER D C 1
ATOM 3116 O O . SER D 1 31 ? 15.033 11.092 0.011 1.00 74.29 29 SER D O 1
ATOM 3121 N N . LEU D 1 32 ? 16.908 12.293 -0.376 1.00 72.64 30 LEU D N 1
ATOM 3122 C CA . LEU D 1 32 ? 16.718 12.415 -1.819 1.00 71.97 30 LEU D CA 1
ATOM 3123 C C . LEU D 1 32 ? 17.569 11.392 -2.559 1.00 72.09 30 LEU D C 1
ATOM 3124 O O . LEU D 1 32 ? 17.372 11.158 -3.751 1.00 74.61 30 LEU D O 1
ATOM 3129 N N . GLY D 1 33 ? 18.529 10.802 -1.851 1.00 70.08 31 GLY D N 1
ATOM 3130 C CA . GLY D 1 33 ? 19.322 9.708 -2.394 1.00 68.31 31 GLY D CA 1
ATOM 3131 C C . GLY D 1 33 ? 20.816 9.951 -2.376 1.00 69.43 31 GLY D C 1
ATOM 3132 O O . GLY D 1 33 ? 21.600 9.000 -2.307 1.00 71.94 31 GLY D O 1
ATOM 3133 N N . TYR D 1 34 ? 21.197 11.228 -2.428 1.00 63.16 32 TYR D N 1
ATOM 3134 C CA . TYR 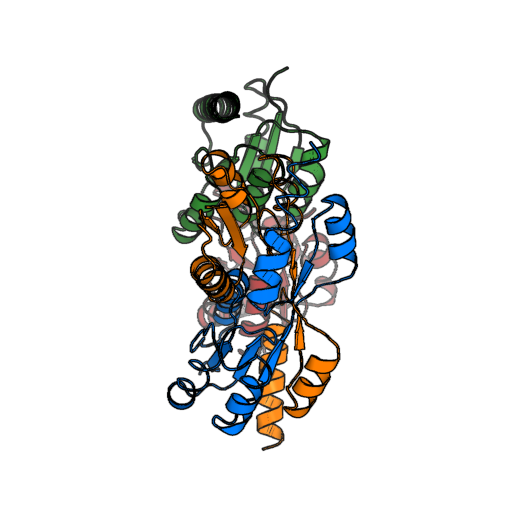D 1 34 ? 22.593 11.661 -2.548 1.00 58.29 32 TYR D CA 1
ATOM 3135 C C . TYR D 1 34 ? 23.545 11.151 -1.469 1.00 59.58 32 TYR D C 1
ATOM 3136 O O . TYR D 1 34 ? 23.177 11.019 -0.302 1.00 63.12 32 TYR D O 1
ATOM 3145 N N . ASP D 1 35 ? 24.777 10.887 -1.885 1.00 60.91 33 ASP D N 1
ATOM 3146 C CA . ASP D 1 35 ? 25.851 10.498 -0.990 1.00 66.23 33 ASP D CA 1
ATOM 3147 C C . ASP D 1 35 ? 26.576 11.763 -0.532 1.00 64.90 33 ASP D C 1
ATOM 3148 O O . ASP D 1 35 ? 27.138 12.494 -1.346 1.00 68.68 33 ASP D O 1
ATOM 3153 N N . VAL D 1 36 ? 26.548 12.022 0.772 1.00 62.48 34 VAL D N 1
ATOM 3154 C CA . VAL D 1 36 ? 27.255 13.165 1.334 1.00 55.91 34 VAL D CA 1
ATOM 3155 C C . VAL D 1 36 ? 28.683 12.744 1.699 1.00 53.54 34 VAL D C 1
ATOM 3156 O O . VAL D 1 36 ? 28.886 11.894 2.549 1.00 49.99 34 VAL D O 1
ATOM 3160 N N . LEU D 1 37 ? 29.658 13.378 1.048 1.00 55.21 35 LEU D N 1
ATOM 3161 C CA . LEU D 1 37 ? 31.077 13.008 1.101 1.00 53.11 35 LEU D CA 1
ATOM 3162 C C . LEU D 1 37 ? 31.872 13.620 2.267 1.00 53.16 35 LEU D C 1
ATOM 3163 O O . LEU D 1 37 ? 32.861 13.036 2.745 1.00 48.73 35 LEU D O 1
ATOM 3168 N N . GLY D 1 38 ? 31.458 14.812 2.691 1.00 51.20 36 GLY D N 1
ATOM 3169 C CA . GLY D 1 38 ? 32.139 15.539 3.753 1.00 52.35 36 GLY D CA 1
ATOM 3170 C C . GLY D 1 38 ? 31.391 16.793 4.151 1.00 53.42 36 GLY D C 1
ATOM 3171 O O . GLY D 1 38 ? 30.698 17.397 3.331 1.00 51.30 36 GLY D O 1
ATOM 3172 N N . VAL D 1 39 ? 31.532 17.170 5.423 1.00 55.68 37 VAL D N 1
ATOM 3173 C CA . VAL D 1 39 ? 30.907 18.366 6.007 1.00 51.30 37 VAL D CA 1
ATOM 3174 C C . VAL D 1 39 ? 31.995 19.179 6.731 1.00 54.72 37 VAL D C 1
ATOM 3175 O O . VAL D 1 39 ? 32.746 18.636 7.539 1.00 56.48 37 VAL D O 1
ATOM 3179 N N . PHE D 1 40 ? 32.083 20.473 6.429 1.00 52.11 38 PHE D N 1
ATOM 3180 C CA . PHE D 1 40 ? 33.178 21.304 6.904 1.00 49.48 38 PHE D CA 1
ATOM 3181 C C . PHE D 1 40 ? 32.703 22.582 7.595 1.00 51.64 38 PHE D C 1
ATOM 3182 O O . PHE D 1 40 ? 31.801 23.267 7.106 1.00 53.85 38 PHE D O 1
ATOM 3190 N N . ASP D 1 41 ? 33.343 22.893 8.720 1.00 46.18 39 ASP D N 1
ATOM 3191 C CA . ASP D 1 41 ? 33.092 24.102 9.497 1.00 54.91 39 ASP D CA 1
ATOM 3192 C C . ASP D 1 41 ? 33.827 25.256 8.872 1.00 52.61 39 ASP D C 1
ATOM 3193 O O . ASP D 1 41 ? 33.400 26.395 8.978 1.00 60.55 39 ASP D O 1
ATOM 3198 N N . ASN D 1 42 ? 34.947 24.942 8.233 1.00 56.12 40 ASN D N 1
ATOM 3199 C CA . ASN D 1 42 ? 35.886 25.944 7.756 1.00 58.66 40 ASN D CA 1
ATOM 3200 C C . ASN D 1 42 ? 36.407 25.631 6.364 1.00 57.85 40 ASN D C 1
ATOM 3201 O O . ASN D 1 42 ? 36.544 24.461 5.982 1.00 57.63 40 ASN D O 1
ATOM 3206 N N . GLY D 1 43 ? 36.710 26.703 5.635 1.00 61.40 41 GLY D N 1
ATOM 3207 C CA . GLY D 1 43 ? 37.071 26.654 4.225 1.00 62.45 41 GLY D CA 1
ATOM 3208 C C . GLY D 1 43 ? 38.468 26.170 3.899 1.00 63.38 41 GLY D C 1
ATOM 3209 O O . GLY D 1 43 ? 38.642 25.377 2.973 1.00 60.80 41 GLY D O 1
ATOM 3210 N N . GLU D 1 44 ? 39.458 26.651 4.652 1.00 59.82 42 GLU D N 1
ATOM 3211 C CA . GLU D 1 44 ? 40.841 26.177 4.551 1.00 62.56 42 GLU D CA 1
ATOM 3212 C C . GLU D 1 44 ? 40.933 24.643 4.515 1.00 59.36 42 GLU D C 1
ATOM 3213 O O . GLU D 1 44 ? 41.624 24.084 3.664 1.00 63.89 42 GLU D O 1
ATOM 3219 N N . GLU D 1 45 ? 40.212 23.966 5.410 1.00 58.18 43 GLU D N 1
ATOM 3220 C CA . GLU D 1 45 ? 40.255 22.504 5.440 1.00 56.29 43 GLU D CA 1
ATOM 3221 C C . GLU D 1 45 ? 39.335 21.836 4.406 1.00 53.43 43 GLU D C 1
ATOM 3222 O O . GLU D 1 45 ? 39.598 20.703 3.990 1.00 54.87 43 GLU D O 1
ATOM 3228 N N . ALA D 1 46 ? 38.274 22.537 3.988 1.00 46.89 44 ALA D N 1
ATOM 3229 C CA . ALA D 1 46 ? 37.448 22.088 2.865 1.00 40.29 44 ALA D CA 1
ATOM 3230 C C . ALA D 1 46 ? 38.261 22.034 1.573 1.00 43.97 44 ALA D C 1
ATOM 3231 O O . ALA D 1 46 ? 38.241 21.023 0.879 1.00 45.13 44 ALA D O 1
ATOM 3233 N N . VAL D 1 47 ? 38.979 23.121 1.279 1.00 40.84 45 VAL D N 1
ATOM 3234 C CA . VAL D 1 47 ? 39.848 23.232 0.114 1.00 47.11 45 VAL D CA 1
ATOM 3235 C C . VAL D 1 47 ? 40.964 22.180 0.161 1.00 48.97 45 VAL D C 1
ATOM 3236 O O . VAL D 1 47 ? 41.347 21.640 -0.870 1.00 54.51 45 VAL D O 1
ATOM 3240 N N . ARG D 1 48 ? 41.462 21.877 1.358 1.00 55.09 46 ARG D N 1
ATOM 3241 C CA . ARG D 1 48 ? 42.502 20.857 1.535 1.00 54.28 46 ARG D CA 1
ATOM 3242 C C . ARG D 1 48 ? 42.025 19.421 1.334 1.00 51.71 46 ARG D C 1
ATOM 3243 O O . ARG D 1 48 ? 42.768 18.590 0.802 1.00 48.65 46 ARG D O 1
ATOM 3251 N N . CYS D 1 49 ? 40.793 19.136 1.744 1.00 49.50 47 CYS D N 1
ATOM 3252 C CA A CYS D 1 49 ? 40.277 17.773 1.711 0.50 48.29 47 CYS D CA 1
ATOM 3253 C CA B CYS D 1 49 ? 40.281 17.772 1.722 0.50 49.95 47 CYS D CA 1
ATOM 3254 C C . CYS D 1 49 ? 39.475 17.430 0.464 1.00 47.74 47 CYS D C 1
ATOM 3255 O O . CYS D 1 49 ? 39.339 16.254 0.116 1.00 52.12 47 CYS D O 1
ATOM 3260 N N . ALA D 1 50 ? 38.952 18.451 -0.216 1.00 47.99 48 ALA D N 1
ATOM 3261 C CA . ALA D 1 50 ? 38.091 18.236 -1.398 1.00 48.70 48 ALA D CA 1
ATOM 3262 C C . ALA D 1 50 ? 38.702 17.557 -2.642 1.00 50.14 48 ALA D C 1
ATOM 3263 O O . ALA D 1 50 ? 38.013 16.747 -3.270 1.00 52.52 48 ALA D O 1
ATOM 3265 N N . PRO D 1 51 ? 39.962 17.904 -3.027 1.00 48.35 49 PRO D N 1
ATOM 3266 C CA . PRO D 1 51 ? 40.586 17.177 -4.150 1.00 50.44 49 PRO D CA 1
ATOM 3267 C C . PRO D 1 51 ? 40.631 15.660 -3.965 1.00 54.87 49 PRO D C 1
ATOM 3268 O O . PRO D 1 51 ? 40.493 14.932 -4.947 1.00 58.96 49 PRO D O 1
ATOM 3272 N N . ASP D 1 52 ? 40.772 15.201 -2.721 1.00 56.40 50 ASP D N 1
ATOM 3273 C CA . ASP D 1 52 ? 40.796 13.768 -2.420 1.00 54.37 50 ASP D CA 1
ATOM 3274 C C . ASP D 1 52 ? 39.428 13.112 -2.177 1.00 52.83 50 ASP D C 1
ATOM 3275 O O . ASP D 1 52 ? 39.284 11.910 -2.388 1.00 52.02 50 ASP D O 1
ATOM 3280 N N . LEU D 1 53 ? 38.433 13.895 -1.755 1.00 55.78 51 LEU D N 1
ATOM 3281 C CA . LEU D 1 53 ? 37.032 13.437 -1.735 1.00 54.85 51 LEU D CA 1
ATOM 3282 C C . LEU D 1 53 ? 36.463 13.235 -3.143 1.00 57.47 51 LEU D C 1
ATOM 3283 O O . LEU D 1 53 ? 35.600 12.366 -3.355 1.00 50.49 51 LEU D O 1
ATOM 3288 N N . ARG D 1 54 ? 36.951 14.057 -4.081 1.00 56.15 52 ARG D N 1
ATOM 3289 C CA . ARG D 1 54 ? 36.502 14.108 -5.483 1.00 57.20 52 ARG D CA 1
ATOM 3290 C C . ARG D 1 54 ? 34.996 14.381 -5.628 1.00 56.44 52 ARG D C 1
ATOM 3291 O O . ARG D 1 54 ? 34.271 13.542 -6.180 1.00 55.66 52 ARG D O 1
ATOM 3299 N N . PRO D 1 55 ? 34.526 15.567 -5.169 1.00 54.23 53 PRO D N 1
ATOM 3300 C CA . PRO D 1 55 ? 33.084 15.813 -5.120 1.00 50.76 53 PRO D CA 1
ATOM 3301 C C . PRO D 1 55 ? 32.523 16.103 -6.503 1.00 47.69 53 PRO D C 1
ATOM 3302 O O . PRO D 1 55 ? 33.277 16.424 -7.415 1.00 48.96 53 PRO D O 1
ATOM 3306 N N . ASP D 1 56 ? 31.217 15.939 -6.664 1.00 46.53 54 ASP D N 1
ATOM 3307 C CA . ASP D 1 56 ? 30.559 16.287 -7.916 1.00 46.51 54 ASP D CA 1
ATOM 3308 C C . ASP D 1 56 ? 29.981 17.712 -7.851 1.00 42.45 54 ASP D C 1
ATOM 3309 O O . ASP D 1 56 ? 29.785 18.338 -8.883 1.00 41.31 54 ASP D O 1
ATOM 3314 N N . ILE D 1 57 ? 29.738 18.204 -6.631 1.00 42.40 55 ILE D N 1
ATOM 3315 C CA . ILE D 1 57 ? 29.134 19.517 -6.360 1.00 40.60 55 ILE D CA 1
ATOM 3316 C C . ILE D 1 57 ? 29.396 19.924 -4.897 1.00 40.63 55 ILE D C 1
ATOM 3317 O O . ILE D 1 57 ? 29.482 19.067 -4.015 1.00 36.30 55 ILE D O 1
ATOM 3322 N N . ALA D 1 58 ? 29.547 21.226 -4.641 1.00 36.12 56 ALA D N 1
ATOM 3323 C CA . ALA D 1 58 ? 29.668 21.712 -3.271 1.00 31.06 56 ALA D CA 1
ATOM 3324 C C . ALA D 1 58 ? 28.577 22.700 -2.919 1.00 35.96 56 ALA D C 1
ATOM 3325 O O . ALA D 1 58 ? 28.316 23.626 -3.681 1.00 21.97 56 ALA D O 1
ATOM 3327 N N . LEU D 1 59 ? 27.951 22.483 -1.763 1.00 39.93 57 LEU D N 1
ATOM 3328 C CA . LEU D 1 59 ? 27.076 23.465 -1.129 1.00 37.72 57 LEU D CA 1
ATOM 3329 C C . LEU D 1 59 ? 27.902 24.201 -0.098 1.00 37.85 57 LEU D C 1
ATOM 3330 O O . LEU D 1 59 ? 28.373 23.600 0.860 1.00 38.06 57 LEU D O 1
ATOM 3335 N N . VAL D 1 60 ? 28.092 25.498 -0.310 1.00 30.31 58 VAL D N 1
ATOM 3336 C CA . VAL D 1 60 ? 28.964 26.298 0.553 1.00 29.70 58 VAL D CA 1
ATOM 3337 C C . VAL D 1 60 ? 28.154 27.470 1.077 1.00 33.25 58 VAL D C 1
ATOM 3338 O O . VAL D 1 60 ? 27.473 28.134 0.304 1.00 37.25 58 VAL D O 1
ATOM 3342 N N . ASP D 1 61 ? 28.214 27.710 2.385 1.00 38.44 59 ASP D N 1
ATOM 3343 C CA . ASP D 1 61 ? 27.608 28.894 2.960 1.00 39.37 59 ASP D CA 1
ATOM 3344 C C . ASP D 1 61 ? 28.429 30.098 2.530 1.00 39.44 59 ASP D C 1
ATOM 3345 O O . ASP D 1 61 ? 29.649 30.097 2.654 1.00 36.93 59 ASP D O 1
ATOM 3350 N N . ILE D 1 62 ? 27.743 31.127 2.046 1.00 41.56 60 ILE D N 1
ATOM 3351 C CA . ILE D 1 62 ? 28.390 32.351 1.579 1.00 46.61 60 ILE D CA 1
ATOM 3352 C C . ILE D 1 62 ? 29.153 33.083 2.703 1.00 51.91 60 ILE D C 1
ATOM 3353 O O . ILE D 1 62 ? 30.113 33.807 2.441 1.00 58.43 60 ILE D O 1
ATOM 3358 N N . MET D 1 63 ? 28.753 32.859 3.953 1.00 55.79 61 MET D N 1
ATOM 3359 C CA . MET D 1 63 ? 29.490 33.392 5.093 1.00 54.44 61 MET D CA 1
ATOM 3360 C C . MET D 1 63 ? 30.087 32.287 5.959 1.00 54.15 61 MET D C 1
ATOM 3361 O O . MET D 1 63 ? 29.375 31.428 6.468 1.00 59.74 61 MET D O 1
ATOM 3366 N N . LEU D 1 64 ? 31.405 32.305 6.101 1.00 55.36 62 LEU D N 1
ATOM 3367 C CA . LEU D 1 64 ? 32.111 31.340 6.931 1.00 58.29 62 LEU D CA 1
ATOM 3368 C C . LEU D 1 64 ? 33.108 32.042 7.843 1.00 63.61 62 LEU D C 1
ATOM 3369 O O . LEU D 1 64 ? 33.672 33.079 7.481 1.00 66.81 62 LEU D O 1
ATOM 3374 N N . CYS D 1 65 ? 33.325 31.456 9.018 1.00 70.00 63 CYS D N 1
ATOM 3375 C CA . CYS D 1 65 ? 34.379 31.894 9.927 1.00 73.72 63 CYS D CA 1
ATOM 3376 C C . CYS D 1 65 ? 35.676 31.197 9.553 1.00 72.88 63 CYS D C 1
ATOM 3377 O O . CYS D 1 65 ? 35.673 30.025 9.155 1.00 71.78 63 CYS D O 1
ATOM 3380 N N . GLY D 1 66 ? 36.781 31.916 9.705 1.00 70.09 64 GLY D N 1
ATOM 3381 C CA . GLY D 1 66 ? 38.098 31.342 9.491 1.00 70.61 64 GLY D CA 1
ATOM 3382 C C . GLY D 1 66 ? 38.936 32.155 8.530 1.00 70.58 64 GLY D C 1
ATOM 3383 O O . GLY D 1 66 ? 38.585 33.288 8.176 1.00 69.08 64 GLY D O 1
ATOM 3384 N N . ALA D 1 67 ? 40.043 31.553 8.107 1.00 69.58 65 ALA D N 1
ATOM 3385 C CA . ALA D 1 67 ? 40.997 32.189 7.214 1.00 69.09 65 ALA D CA 1
ATOM 3386 C C . ALA D 1 67 ? 40.359 32.493 5.868 1.00 65.43 65 ALA D C 1
ATOM 3387 O O . ALA D 1 67 ? 40.563 33.569 5.307 1.00 66.43 65 ALA D O 1
ATOM 3389 N N . LEU D 1 68 ? 39.582 31.537 5.372 1.00 61.07 66 LEU D N 1
ATOM 3390 C CA . LEU D 1 68 ? 38.869 31.675 4.115 1.00 58.78 66 LEU D CA 1
ATOM 3391 C C . LEU D 1 68 ? 37.388 31.896 4.370 1.00 53.61 66 LEU D C 1
ATOM 3392 O O . LEU D 1 68 ? 36.743 31.103 5.052 1.00 48.41 66 LEU D O 1
ATOM 3397 N N . ASP D 1 69 ? 36.847 32.971 3.804 1.00 51.24 67 ASP D N 1
ATOM 3398 C CA . ASP D 1 69 ? 35.407 33.181 3.833 1.00 53.88 67 ASP D CA 1
ATOM 3399 C C . ASP D 1 69 ? 34.682 32.210 2.885 1.00 53.90 67 ASP D C 1
ATOM 3400 O O . ASP D 1 69 ? 35.308 31.311 2.310 1.00 51.34 67 ASP D O 1
ATOM 3405 N N . GLY D 1 70 ? 33.371 32.383 2.744 1.00 45.46 68 GLY D N 1
ATOM 3406 C CA . GLY D 1 70 ? 32.581 31.543 1.867 1.00 39.89 68 GLY D CA 1
ATOM 3407 C C . GLY D 1 70 ? 32.964 31.715 0.411 1.00 38.19 68 GLY D C 1
ATOM 3408 O O . GLY D 1 70 ? 33.209 30.734 -0.281 1.00 40.22 68 GLY D O 1
ATOM 3409 N N . VAL D 1 71 ? 33.020 32.970 -0.034 1.00 36.86 69 VAL D N 1
ATOM 3410 C CA . VAL D 1 71 ? 33.318 33.333 -1.421 1.00 40.56 69 VAL D CA 1
ATOM 3411 C C . VAL D 1 71 ? 34.650 32.783 -1.902 1.00 38.67 69 VAL D C 1
ATOM 3412 O O . VAL D 1 71 ? 34.726 32.280 -3.016 1.00 45.04 69 VAL D O 1
ATOM 3416 N N . GLU D 1 72 ? 35.682 32.839 -1.059 1.00 41.51 70 GLU D N 1
ATOM 3417 C CA . GLU D 1 72 ? 37.016 32.358 -1.461 1.00 44.68 70 GLU D CA 1
ATOM 3418 C C . GLU D 1 72 ? 37.202 30.845 -1.277 1.00 42.19 70 GLU D C 1
ATOM 3419 O O . GLU D 1 72 ? 37.996 30.235 -1.992 1.00 41.43 70 GLU D O 1
ATOM 3425 N N . THR D 1 73 ? 36.473 30.242 -0.339 1.00 38.04 71 THR D N 1
ATOM 3426 C CA . THR D 1 73 ? 36.393 28.777 -0.276 1.00 38.08 71 THR D CA 1
ATOM 3427 C C . THR D 1 73 ? 35.799 28.238 -1.575 1.00 43.45 71 THR D C 1
ATOM 3428 O O . THR D 1 73 ? 36.412 27.414 -2.228 1.00 46.27 71 THR D O 1
ATOM 3432 N N . ALA D 1 74 ? 34.630 28.744 -1.961 1.00 43.39 72 ALA D N 1
ATOM 3433 C CA . ALA D 1 74 ? 33.948 28.314 -3.188 1.00 43.61 72 ALA D CA 1
ATOM 3434 C C . ALA D 1 74 ? 34.732 28.589 -4.468 1.00 48.13 72 ALA D C 1
ATOM 3435 O O . ALA D 1 74 ? 34.677 27.790 -5.394 1.00 54.18 72 ALA D O 1
ATOM 3437 N N . ALA D 1 75 ? 35.431 29.725 -4.521 1.00 46.75 73 ALA D N 1
ATOM 3438 C CA . ALA D 1 75 ? 36.301 30.066 -5.647 1.00 45.37 73 ALA D CA 1
ATOM 3439 C C . ALA D 1 75 ? 37.411 29.028 -5.822 1.00 45.17 73 ALA D C 1
ATOM 3440 O O . ALA D 1 75 ? 37.674 28.558 -6.936 1.00 45.75 73 ALA D O 1
ATOM 3442 N N . ARG D 1 76 ? 38.025 28.654 -4.706 1.00 41.17 74 ARG D N 1
ATOM 3443 C CA . ARG D 1 76 ? 39.055 27.629 -4.684 1.00 46.09 74 ARG D CA 1
ATOM 3444 C C . ARG D 1 76 ? 38.530 26.206 -4.902 1.00 38.95 74 ARG D C 1
ATOM 3445 O O . ARG D 1 76 ? 39.223 25.356 -5.459 1.00 39.91 74 ARG D O 1
ATOM 3453 N N . LEU D 1 77 ? 37.302 25.955 -4.486 1.00 40.52 75 LEU D N 1
ATOM 3454 C CA . LEU D 1 77 ? 36.669 24.663 -4.727 1.00 37.88 75 LEU D CA 1
ATOM 3455 C C . LEU D 1 77 ? 36.237 24.496 -6.181 1.00 41.64 75 LEU D C 1
ATOM 3456 O O . LEU D 1 77 ? 36.377 23.413 -6.767 1.00 38.93 75 LEU D O 1
ATOM 3461 N N . ALA D 1 78 ? 35.712 25.575 -6.757 1.00 31.78 76 ALA D N 1
ATOM 3462 C CA . ALA D 1 78 ? 35.283 25.585 -8.144 1.00 37.18 76 ALA D CA 1
ATOM 3463 C C . ALA D 1 78 ? 36.475 25.497 -9.078 1.00 41.45 76 ALA D C 1
ATOM 3464 O O . ALA D 1 78 ? 36.506 24.626 -9.955 1.00 43.90 76 ALA D O 1
ATOM 3466 N N . ALA D 1 79 ? 37.465 26.368 -8.870 1.00 37.92 77 ALA D N 1
ATOM 3467 C CA . ALA D 1 79 ? 38.648 26.385 -9.742 1.00 46.57 77 ALA D CA 1
ATOM 3468 C C . ALA D 1 79 ? 39.573 25.191 -9.527 1.00 47.47 77 ALA D C 1
ATOM 3469 O O . ALA D 1 79 ? 40.201 24.752 -10.469 1.00 52.73 77 ALA D O 1
ATOM 3471 N N . GLY D 1 80 ? 39.633 24.658 -8.307 1.00 48.31 78 GLY D N 1
ATOM 3472 C CA . GLY D 1 80 ? 40.483 23.504 -8.005 1.00 42.08 78 GLY D CA 1
ATOM 3473 C C . GLY D 1 80 ? 39.916 22.110 -8.210 1.00 46.47 78 GLY D C 1
ATOM 3474 O O . GLY D 1 80 ? 40.659 21.162 -8.497 1.00 45.97 78 GLY D O 1
ATOM 3475 N N . CYS D 1 81 ? 38.611 21.954 -8.045 1.00 49.95 79 CYS D N 1
ATOM 3476 C CA . CYS D 1 81 ? 38.011 20.627 -8.192 1.00 54.14 79 CYS D CA 1
ATOM 3477 C C . CYS D 1 81 ? 37.149 20.509 -9.437 1.00 50.85 79 CYS D C 1
ATOM 3478 O O . CYS D 1 81 ? 36.540 19.459 -9.664 1.00 47.40 79 CYS D O 1
ATOM 3481 N N . ASN D 1 82 ? 37.154 21.572 -10.253 1.00 47.61 80 ASN D N 1
ATOM 3482 C CA . ASN D 1 82 ? 36.312 21.707 -11.458 1.00 51.52 80 ASN D CA 1
ATOM 3483 C C . ASN D 1 82 ? 34.847 21.468 -11.106 1.00 49.61 80 ASN D C 1
ATOM 3484 O O . ASN D 1 82 ? 34.170 20.606 -11.679 1.00 44.25 80 ASN D O 1
ATOM 3489 N N . LEU D 1 83 ? 34.387 22.259 -10.144 1.00 47.98 81 LEU D N 1
ATOM 3490 C CA . LEU D 1 83 ? 33.205 21.936 -9.359 1.00 47.79 81 LEU D CA 1
ATOM 3491 C C . LEU D 1 83 ? 32.165 23.003 -9.532 1.00 43.83 81 LEU D C 1
ATOM 3492 O O . LEU D 1 83 ? 32.490 24.205 -9.497 1.00 44.85 81 LEU D O 1
ATOM 3497 N N . PRO D 1 84 ? 30.910 22.577 -9.740 1.00 43.25 82 PRO D N 1
ATOM 3498 C CA . PRO D 1 84 ? 29.792 23.503 -9.641 1.00 46.89 82 PRO D CA 1
ATOM 3499 C C . PRO D 1 84 ? 29.548 23.843 -8.163 1.00 43.17 82 PRO D C 1
ATOM 3500 O O . PRO D 1 84 ? 29.683 22.975 -7.285 1.00 23.13 82 PRO D O 1
ATOM 3504 N N . ILE D 1 85 ? 29.264 25.118 -7.900 1.00 44.60 83 ILE D N 1
ATOM 3505 C CA . ILE D 1 85 ? 29.069 25.615 -6.549 1.00 41.30 83 ILE D CA 1
ATOM 3506 C C . ILE D 1 85 ? 27.652 26.207 -6.419 1.00 46.10 83 ILE D C 1
ATOM 3507 O O . ILE D 1 85 ? 27.242 27.054 -7.227 1.00 42.32 83 ILE D O 1
ATOM 3512 N N . ILE D 1 86 ? 26.892 25.726 -5.435 1.00 40.62 84 ILE D N 1
ATOM 3513 C CA . ILE D 1 86 ? 25.669 26.413 -5.013 1.00 37.98 84 ILE D CA 1
ATOM 3514 C C . ILE D 1 86 ? 25.960 27.048 -3.656 1.00 33.20 84 ILE D C 1
ATOM 3515 O O . ILE D 1 86 ? 26.520 26.400 -2.780 1.00 29.25 84 ILE D O 1
ATOM 3520 N N . PHE D 1 87 ? 25.629 28.327 -3.513 1.00 40.30 85 PHE D N 1
ATOM 3521 C CA . PHE D 1 87 ? 25.758 29.034 -2.243 1.00 34.95 85 PHE D CA 1
ATOM 3522 C C . PHE D 1 87 ? 24.491 28.964 -1.412 1.00 27.63 85 PHE D C 1
ATOM 3523 O O . PHE D 1 87 ? 23.392 29.052 -1.947 1.00 25.30 85 PHE D O 1
ATOM 3531 N N . ILE D 1 88 ? 24.668 28.830 -0.104 1.00 31.06 86 ILE D N 1
ATOM 3532 C CA . ILE D 1 88 ? 23.589 28.877 0.865 1.00 39.67 86 ILE D CA 1
ATOM 3533 C C . ILE D 1 88 ? 23.663 30.266 1.485 1.00 39.74 86 ILE D C 1
ATOM 3534 O O . ILE D 1 88 ? 24.705 30.661 2.004 1.00 37.32 86 ILE D O 1
ATOM 3539 N N . THR D 1 89 ? 22.591 31.016 1.400 1.00 45.36 87 THR D N 1
ATOM 3540 C CA . THR D 1 89 ? 22.626 32.413 1.744 1.00 53.82 87 THR D CA 1
ATOM 3541 C C . THR D 1 89 ? 21.661 32.743 2.844 1.00 55.67 87 THR D C 1
ATOM 3542 O O . THR D 1 89 ? 20.793 31.990 3.155 1.00 54.61 87 THR D O 1
ATOM 3546 N N . SER D 1 90 ? 21.838 33.911 3.447 1.00 66.46 88 SER D N 1
ATOM 3547 C CA . SER D 1 90 ? 20.815 34.473 4.319 1.00 73.86 88 SER D CA 1
ATOM 3548 C C . SER D 1 90 ? 20.829 35.989 4.220 1.00 79.26 88 SER D C 1
ATOM 3549 O O . SER D 1 90 ? 19.821 36.651 4.467 1.00 77.18 88 SER D O 1
ATOM 3552 N N . SER D 1 91 ? 21.985 36.532 3.857 1.00 87.98 89 SER D N 1
ATOM 3553 C CA . SER D 1 91 ? 22.675 37.471 4.706 1.00 95.12 89 SER D CA 1
ATOM 3554 C C . SER D 1 91 ? 22.317 38.835 4.163 1.00 98.05 89 SER D C 1
ATOM 3555 O O . SER D 1 91 ? 21.835 39.711 4.864 1.00 96.05 89 SER D O 1
ATOM 3558 N N . GLN D 1 92 ? 22.550 38.941 2.867 1.00 102.16 90 GLN D N 1
ATOM 3559 C CA . GLN D 1 92 ? 22.257 40.089 1.982 1.00 105.70 90 GLN D CA 1
ATOM 3560 C C . GLN D 1 92 ? 23.247 41.260 2.158 1.00 106.41 90 GLN D C 1
ATOM 3561 O O . GLN D 1 92 ? 22.852 42.419 2.340 1.00 107.89 90 GLN D O 1
ATOM 3567 N N . ASP D 1 93 ? 24.539 40.942 2.102 1.00 105.78 91 ASP D N 1
ATOM 3568 C CA . ASP D 1 93 ? 25.589 41.960 2.071 1.00 105.78 91 ASP D CA 1
ATOM 3569 C C . ASP D 1 93 ? 25.950 42.226 0.613 1.00 103.14 91 ASP D C 1
ATOM 3570 O O . ASP D 1 93 ? 26.349 41.309 -0.106 1.00 103.73 91 ASP D O 1
ATOM 3575 N N . VAL D 1 94 ? 25.808 43.483 0.196 1.00 100.97 92 VAL D N 1
ATOM 3576 C CA . VAL D 1 94 ? 25.870 43.885 -1.217 1.00 99.54 92 VAL D CA 1
ATOM 3577 C C . VAL D 1 94 ? 27.139 43.438 -1.958 1.00 97.22 92 VAL D C 1
ATOM 3578 O O . VAL D 1 94 ? 27.056 42.808 -3.012 1.00 94.28 92 VAL D O 1
ATOM 3582 N N . GLU D 1 95 ? 28.302 43.748 -1.392 1.00 97.68 93 GLU D N 1
ATOM 3583 C CA . GLU D 1 95 ? 29.569 43.568 -2.106 1.00 98.13 93 GLU D CA 1
ATOM 3584 C C . GLU D 1 95 ? 30.255 42.215 -1.882 1.00 94.19 93 GLU D C 1
ATOM 3585 O O . GLU D 1 95 ? 31.249 41.907 -2.546 1.00 93.91 93 GLU D O 1
ATOM 3591 N N . THR D 1 96 ? 29.719 41.408 -0.967 1.00 90.47 94 THR D N 1
ATOM 3592 C CA . THR D 1 96 ? 30.129 40.006 -0.870 1.00 88.05 94 THR D CA 1
ATOM 3593 C C . THR D 1 96 ? 29.488 39.218 -2.006 1.00 86.65 94 THR D C 1
ATOM 3594 O O . THR D 1 96 ? 30.066 38.245 -2.490 1.00 89.21 94 THR D O 1
ATOM 3598 N N . PHE D 1 97 ? 28.295 39.649 -2.420 1.00 82.18 95 PHE D N 1
ATOM 3599 C CA . PHE D 1 97 ? 27.620 39.102 -3.599 1.00 80.14 95 PHE D CA 1
ATOM 3600 C C . PHE D 1 97 ? 28.284 39.524 -4.904 1.00 81.79 95 PHE D C 1
ATOM 3601 O O . PHE D 1 97 ? 28.299 38.758 -5.867 1.00 86.17 95 PHE D O 1
ATOM 3609 N N . GLN D 1 98 ? 28.827 40.740 -4.934 1.00 82.91 96 GLN D N 1
ATOM 3610 C CA . GLN D 1 98 ? 29.545 41.246 -6.108 1.00 83.61 96 GLN D CA 1
ATOM 3611 C C . GLN D 1 98 ? 30.889 40.544 -6.286 1.00 81.82 96 GLN D C 1
ATOM 3612 O O . GLN D 1 98 ? 31.425 40.486 -7.395 1.00 83.05 96 GLN D O 1
ATOM 3618 N N . ARG D 1 99 ? 31.428 40.025 -5.184 1.00 79.92 97 ARG D N 1
ATOM 3619 C CA . ARG D 1 99 ? 32.617 39.181 -5.217 1.00 77.64 97 ARG D CA 1
ATOM 3620 C C . ARG D 1 99 ? 32.249 37.746 -5.549 1.00 74.10 97 ARG D C 1
ATOM 3621 O O . ARG D 1 99 ? 33.044 37.024 -6.154 1.00 71.41 97 ARG D O 1
ATOM 3629 N N . ALA D 1 100 ? 31.046 37.344 -5.133 1.00 73.03 98 ALA D N 1
ATOM 3630 C CA . ALA D 1 100 ? 30.526 35.996 -5.380 1.00 70.77 98 ALA D CA 1
ATOM 3631 C C . ALA D 1 100 ? 30.225 35.767 -6.857 1.00 69.88 98 ALA D C 1
ATOM 3632 O O . ALA D 1 100 ? 30.387 34.654 -7.350 1.00 68.58 98 ALA D O 1
ATOM 3634 N N . LYS D 1 101 ? 29.804 36.831 -7.548 1.00 70.39 99 LYS D N 1
ATOM 3635 C CA . LYS D 1 101 ? 29.618 36.848 -9.008 1.00 70.53 99 LYS D CA 1
ATOM 3636 C C . LYS D 1 101 ? 30.851 36.315 -9.747 1.00 71.02 99 LYS D C 1
ATOM 3637 O O . LYS D 1 101 ? 30.730 35.543 -10.703 1.00 71.41 99 LYS D O 1
ATOM 3643 N N . ARG D 1 102 ? 32.030 36.701 -9.261 1.00 71.22 100 ARG D N 1
ATOM 3644 C CA . ARG D 1 102 ? 33.320 36.332 -9.855 1.00 71.05 100 ARG D CA 1
ATOM 3645 C C . ARG D 1 102 ? 33.689 34.845 -9.700 1.00 66.72 100 ARG D C 1
ATOM 3646 O O . ARG D 1 102 ? 34.692 34.389 -10.265 1.00 66.92 100 ARG D O 1
ATOM 3654 N N . VAL D 1 103 ? 32.885 34.108 -8.931 1.00 57.80 101 VAL D N 1
ATOM 3655 C CA . VAL D 1 103 ? 33.019 32.649 -8.758 1.00 57.10 101 VAL D CA 1
ATOM 3656 C C . VAL D 1 103 ? 32.116 31.939 -9.776 1.00 52.54 101 VAL D C 1
ATOM 3657 O O . VAL D 1 103 ? 32.289 30.750 -10.068 1.00 44.61 101 VAL D O 1
ATOM 3661 N N . ASN D 1 104 ? 31.187 32.714 -10.341 1.00 51.07 102 ASN D N 1
ATOM 3662 C CA . ASN D 1 104 ? 30.101 32.212 -11.184 1.00 55.30 102 ASN D CA 1
ATOM 3663 C C . ASN D 1 104 ? 29.481 30.925 -10.614 1.00 52.35 102 ASN D C 1
ATOM 3664 O O . ASN D 1 104 ? 29.674 29.840 -11.167 1.00 57.33 102 ASN D O 1
ATOM 3669 N N . PRO D 1 105 ? 28.777 31.035 -9.467 1.00 50.61 103 PRO D N 1
ATOM 3670 C CA . PRO D 1 105 ? 28.186 29.827 -8.909 1.00 46.82 103 PRO D CA 1
ATOM 3671 C C . PRO D 1 105 ? 26.975 29.449 -9.730 1.00 48.34 103 PRO D C 1
ATOM 3672 O O . PRO D 1 105 ? 26.447 30.300 -10.449 1.00 54.03 103 PRO D O 1
ATOM 3676 N N . PHE D 1 106 ? 26.526 28.202 -9.636 1.00 45.45 104 PHE D N 1
ATOM 3677 C CA . PHE D 1 106 ? 25.249 27.857 -10.245 1.00 47.81 104 PHE D CA 1
ATOM 3678 C C . PHE D 1 106 ? 24.141 28.773 -9.718 1.00 47.03 104 PHE D C 1
ATOM 3679 O O . PHE D 1 106 ? 23.326 29.295 -10.483 1.00 52.32 104 PHE D O 1
ATOM 3687 N N . GLY D 1 107 ? 24.122 28.982 -8.412 1.00 46.00 105 GLY D N 1
ATOM 3688 C CA . GLY D 1 107 ? 23.115 29.839 -7.845 1.00 38.18 105 GLY D CA 1
ATOM 3689 C C . GLY D 1 107 ? 23.221 29.938 -6.356 1.00 39.59 105 GLY D C 1
ATOM 3690 O O . GLY D 1 107 ? 24.173 29.430 -5.751 1.00 38.73 105 GLY D O 1
ATOM 3691 N N . TYR D 1 108 ? 22.202 30.575 -5.793 1.00 31.94 106 TYR D N 1
ATOM 3692 C CA . TYR D 1 108 ? 22.103 30.937 -4.389 1.00 39.45 106 TYR D CA 1
ATOM 3693 C C . TYR D 1 108 ? 20.798 30.395 -3.850 1.00 42.20 106 TYR D C 1
ATOM 3694 O O . TYR D 1 108 ? 19.733 30.642 -4.423 1.00 45.71 106 TYR D O 1
ATOM 3703 N N . LEU D 1 109 ? 20.883 29.661 -2.748 1.00 43.74 107 LEU D N 1
ATOM 3704 C CA . LEU D 1 109 ? 19.717 29.079 -2.110 1.00 42.61 107 LEU D CA 1
ATOM 3705 C C . LEU D 1 109 ? 19.528 29.775 -0.783 1.00 41.51 107 LEU D C 1
ATOM 3706 O O . LEU D 1 109 ? 20.333 29.605 0.120 1.00 37.00 107 LEU D O 1
ATOM 3711 N N . ALA D 1 110 ? 18.473 30.577 -0.681 1.00 47.78 108 ALA D N 1
ATOM 3712 C CA . ALA D 1 110 ? 18.134 31.248 0.562 1.00 46.90 108 ALA D CA 1
ATOM 3713 C C . ALA D 1 110 ? 17.566 30.270 1.577 1.00 47.90 108 ALA D C 1
ATOM 3714 O O . ALA D 1 110 ? 16.677 29.468 1.253 1.00 49.92 108 ALA D O 1
ATOM 3716 N N . LYS D 1 111 ? 18.105 30.336 2.793 1.00 49.56 109 LYS D N 1
ATOM 3717 C CA . LYS D 1 111 ? 17.554 29.640 3.955 1.00 55.28 109 LYS D CA 1
ATOM 3718 C C . LYS D 1 111 ? 16.186 30.242 4.293 1.00 56.65 109 LYS D C 1
ATOM 3719 O O . LYS D 1 111 ? 16.011 31.446 4.150 1.00 59.89 109 LYS D O 1
ATOM 3725 N N . PRO D 1 112 ? 15.205 29.412 4.718 1.00 62.25 110 PRO D N 1
ATOM 3726 C CA . PRO D 1 112 ? 15.213 27.945 4.791 1.00 60.28 110 PRO D CA 1
ATOM 3727 C C . PRO D 1 112 ? 15.099 27.349 3.403 1.00 58.77 110 PRO D C 1
ATOM 3728 O O . PRO D 1 112 ? 14.344 27.858 2.561 1.00 56.91 110 PRO D O 1
ATOM 3732 N N . VAL D 1 113 ? 15.866 26.291 3.167 1.00 55.52 111 VAL D N 1
ATOM 3733 C CA . VAL D 1 113 ? 15.978 25.723 1.835 1.00 51.00 111 VAL D CA 1
ATOM 3734 C C . VAL D 1 113 ? 14.968 24.591 1.656 1.00 50.74 111 VAL D C 1
ATOM 3735 O O . VAL D 1 113 ? 15.030 23.576 2.360 1.00 49.69 111 VAL D O 1
ATOM 3739 N N . ALA D 1 114 ? 14.043 24.775 0.718 1.00 53.17 112 ALA D N 1
ATOM 3740 C CA . ALA D 1 114 ? 13.082 23.737 0.368 1.00 60.98 112 ALA D CA 1
ATOM 3741 C C . ALA D 1 114 ? 13.806 22.579 -0.317 1.00 63.98 112 ALA D C 1
ATOM 3742 O O . ALA D 1 114 ? 14.546 22.790 -1.278 1.00 66.83 112 ALA D O 1
ATOM 3744 N N . ALA D 1 115 ? 13.589 21.362 0.181 1.00 67.98 113 ALA D N 1
ATOM 3745 C CA . ALA D 1 115 ? 14.318 20.169 -0.283 1.00 68.80 113 ALA D CA 1
ATOM 3746 C C . ALA D 1 115 ? 14.107 19.788 -1.755 1.00 69.41 113 ALA D C 1
ATOM 3747 O O . ALA D 1 115 ? 14.864 18.980 -2.303 1.00 70.43 113 ALA D O 1
ATOM 3749 N N . ASP D 1 116 ? 13.090 20.365 -2.390 1.00 67.45 114 ASP D N 1
ATOM 3750 C CA . ASP D 1 116 ? 12.876 20.153 -3.818 1.00 63.90 114 ASP D CA 1
ATOM 3751 C C . ASP D 1 116 ? 13.569 21.234 -4.646 1.00 59.04 114 ASP D C 1
ATOM 3752 O O . ASP D 1 116 ? 13.967 20.983 -5.781 1.00 58.44 114 ASP D O 1
ATOM 3757 N N . THR D 1 117 ? 13.719 22.426 -4.066 1.00 50.29 115 THR D N 1
ATOM 3758 C CA . THR D 1 117 ? 14.514 23.506 -4.667 1.00 52.00 115 THR D CA 1
ATOM 3759 C C . THR D 1 117 ? 15.982 23.079 -4.744 1.00 47.40 115 THR D C 1
ATOM 3760 O O . THR D 1 117 ? 16.666 23.352 -5.729 1.00 45.84 115 THR D O 1
ATOM 3764 N N . LEU D 1 118 ? 16.429 22.378 -3.705 1.00 41.95 116 LEU D N 1
ATOM 3765 C CA . LEU D 1 118 ? 17.779 21.860 -3.596 1.00 43.82 116 LEU D CA 1
ATOM 3766 C C . LEU D 1 118 ? 18.051 20.748 -4.615 1.00 44.51 116 LEU D C 1
ATOM 3767 O O . LEU D 1 118 ? 19.113 20.709 -5.234 1.00 45.48 116 LEU D O 1
ATOM 3772 N N . HIS D 1 119 ? 17.074 19.864 -4.786 1.00 48.28 117 HIS D N 1
ATOM 3773 C CA . HIS D 1 119 ? 17.157 18.747 -5.715 1.00 43.20 117 HIS D CA 1
ATOM 3774 C C . HIS D 1 119 ? 17.291 19.228 -7.151 1.00 43.66 117 HIS D C 1
ATOM 3775 O O . HIS D 1 119 ? 18.179 18.787 -7.874 1.00 46.47 117 HIS D O 1
ATOM 3782 N N . ARG D 1 120 ? 16.432 20.168 -7.536 1.00 42.49 118 ARG D N 1
ATOM 3783 C CA . ARG D 1 120 ? 16.413 20.687 -8.895 1.00 45.14 118 ARG D CA 1
ATOM 3784 C C . ARG D 1 120 ? 17.613 21.542 -9.221 1.00 44.68 118 ARG D C 1
ATOM 3785 O O . ARG D 1 120 ? 18.000 21.618 -10.379 1.00 48.85 118 ARG D O 1
ATOM 3793 N N . SER D 1 121 ? 18.177 22.199 -8.207 1.00 44.97 119 SER D N 1
ATOM 3794 C CA . SER D 1 121 ? 19.392 23.010 -8.365 1.00 41.60 119 SER D CA 1
ATOM 3795 C C . SER D 1 121 ? 20.603 22.128 -8.604 1.00 39.02 119 SER D C 1
ATOM 3796 O O . SER D 1 121 ? 21.425 22.424 -9.465 1.00 40.50 119 SER D O 1
ATOM 3799 N N . ILE D 1 122 ? 20.693 21.042 -7.839 1.00 33.80 120 ILE D N 1
ATOM 3800 C CA . ILE D 1 122 ? 21.797 20.101 -7.938 1.00 38.81 120 ILE D CA 1
ATOM 3801 C C . ILE D 1 122 ? 21.758 19.359 -9.274 1.00 42.55 120 ILE D C 1
ATOM 3802 O O . ILE D 1 122 ? 22.781 19.255 -9.951 1.00 52.27 120 ILE D O 1
ATOM 3807 N N . GLU D 1 123 ? 20.588 18.866 -9.664 1.00 44.36 121 GLU D N 1
ATOM 3808 C CA . GLU D 1 123 ? 20.492 18.168 -10.941 1.00 51.86 121 GLU D CA 1
ATOM 3809 C C . GLU D 1 123 ? 20.726 19.084 -12.147 1.00 49.52 121 GLU D C 1
ATOM 3810 O O . GLU D 1 123 ? 21.324 18.652 -13.123 1.00 53.42 121 GLU D O 1
ATOM 3816 N N . MET D 1 124 ? 20.315 20.348 -12.054 1.00 42.84 122 MET D N 1
ATOM 3817 C CA . MET D 1 124 ? 20.586 21.327 -13.115 1.00 45.92 122 MET D CA 1
ATOM 3818 C C . MET D 1 124 ? 22.024 21.820 -13.136 1.00 43.11 122 MET D C 1
ATOM 3819 O O . MET D 1 124 ? 22.537 22.198 -14.196 1.00 41.14 122 MET D O 1
ATOM 3824 N N . ALA D 1 125 ? 22.663 21.862 -11.966 1.00 45.93 123 ALA D N 1
ATOM 3825 C CA . ALA D 1 125 ? 24.057 22.290 -11.874 1.00 40.14 123 ALA D CA 1
ATOM 3826 C C . ALA D 1 125 ? 24.988 21.270 -12.498 1.00 39.56 123 ALA D C 1
ATOM 3827 O O . ALA D 1 125 ? 25.944 21.639 -13.182 1.00 39.62 123 ALA D O 1
ATOM 3829 N N . ILE D 1 126 ? 24.701 19.994 -12.244 1.00 41.43 124 ILE D N 1
ATOM 3830 C CA . ILE D 1 126 ? 25.513 18.870 -12.725 1.00 43.07 124 ILE D CA 1
ATOM 3831 C C . ILE D 1 126 ? 25.334 18.638 -14.227 1.00 42.33 124 ILE D C 1
ATOM 3832 O O . ILE D 1 126 ? 26.311 18.391 -14.949 1.00 47.52 124 ILE D O 1
ATOM 3837 N N . HIS D 1 127 ? 24.089 18.755 -14.683 1.00 41.67 125 HIS D N 1
ATOM 3838 C CA . HIS D 1 127 ? 23.726 18.607 -16.091 1.00 37.08 125 HIS D CA 1
ATOM 3839 C C . HIS D 1 127 ? 24.340 19.727 -16.924 1.00 42.28 125 HIS D C 1
ATOM 3840 O O . HIS D 1 127 ? 24.786 19.497 -18.052 1.00 40.26 125 HIS D O 1
ATOM 3847 N N . LYS D 1 128 ? 24.397 20.933 -16.357 1.00 34.76 126 LYS D N 1
ATOM 3848 C CA . LYS D 1 128 ? 25.065 22.044 -17.018 1.00 30.79 126 LYS D CA 1
ATOM 3849 C C . LYS D 1 128 ? 26.556 21.774 -17.192 1.00 38.29 126 LYS D C 1
ATOM 3850 O O . LYS D 1 128 ? 27.122 22.081 -18.235 1.00 42.48 126 LYS D O 1
ATOM 3856 N N . LYS D 1 129 ? 27.189 21.187 -16.175 1.00 48.23 127 LYS D N 1
ATOM 3857 C CA . LYS D 1 129 ? 28.621 20.897 -16.235 1.00 47.73 127 LYS D CA 1
ATOM 3858 C C . LYS D 1 129 ? 28.918 19.715 -17.154 1.00 45.49 127 LYS D C 1
ATOM 3859 O O . LYS D 1 129 ? 29.882 19.763 -17.908 1.00 53.07 127 LYS D O 1
ATOM 3865 N N . LYS D 1 130 ? 28.091 18.672 -17.075 1.00 50.73 128 LYS D N 1
ATOM 3866 C CA . LYS D 1 130 ? 28.171 17.503 -17.954 1.00 51.29 128 LYS D CA 1
ATOM 3867 C C . LYS D 1 130 ? 28.037 17.874 -19.433 1.00 51.51 128 LYS D C 1
ATOM 3868 O O . LYS D 1 130 ? 28.842 17.428 -20.248 1.00 58.60 128 LYS D O 1
ATOM 3874 N N . LEU D 1 131 ? 27.039 18.693 -19.770 1.00 56.11 129 LEU D N 1
ATOM 3875 C CA . LEU D 1 131 ? 26.878 19.218 -21.138 1.00 53.42 129 LEU D CA 1
ATOM 3876 C C . LEU D 1 131 ? 28.046 20.077 -21.588 1.00 54.52 129 LEU D C 1
ATOM 3877 O O . LEU D 1 131 ? 28.536 19.925 -22.703 1.00 58.30 129 LEU D O 1
ATOM 3882 N N . GLU D 1 132 ? 28.495 20.980 -20.722 1.00 56.84 130 GLU D N 1
ATOM 3883 C CA . GLU D 1 132 ? 29.596 21.882 -21.063 1.00 59.54 130 GLU D CA 1
ATOM 3884 C C . GLU D 1 132 ? 30.988 21.227 -21.019 1.00 65.02 130 GLU D C 1
ATOM 3885 O O . GLU D 1 132 ? 31.990 21.897 -21.284 1.00 61.65 130 GLU D O 1
ATOM 3891 N N . GLU D 1 133 ? 31.044 19.932 -20.694 1.00 69.38 131 GLU D N 1
ATOM 3892 C CA . GLU D 1 133 ? 32.308 19.207 -20.525 1.00 78.55 131 GLU D CA 1
ATOM 3893 C C . GLU D 1 133 ? 32.975 18.884 -21.866 1.00 79.25 131 GLU D C 1
ATOM 3894 O O . GLU D 1 133 ? 32.397 18.210 -22.722 1.00 81.73 131 GLU D O 1
#

Radius of gyration: 25.55 Å; Cα contacts (8 Å, |Δi|>4): 950; chains: 4; bounding box: 48×66×83 Å

CATH classifica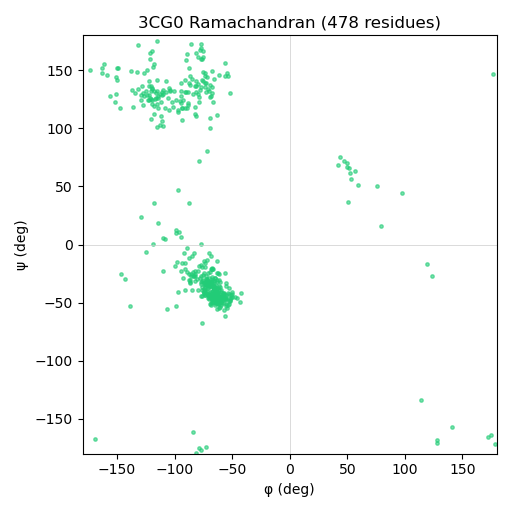tion: 3.40.50.2300

Nearest PDB structures (foldseek):
  3cg0-assembly2_B  TM=1.008E+00  e=8.893E-24  Oleidesulfovibrio alaskensis G20
  3cg0-assembly2_D  TM=6.568E-01  e=6.275E-20  Oleidesulfovibrio alaskensis G20
  6oec-assembly2_D  TM=6.240E-01  e=1.830E-07  Carboxydothermus hydrogenoformans Z-2901
  6oec-assembly4_K  TM=6.297E-01  e=9.558E-07  Carboxydothermus hydrogenoformans Z-2901
  4qyw-assembly1_A  TM=6.518E-01  e=3.587E-06  Thermotoga maritima MSB8

Secondary structure (DSSP, 8-state):
-PPEEEEE--BHHHHHHHHHHHHHHT-EEEEEESSHHHHHHHHHHH--SEEEEESS--SSS-HHHHHHHHHHHS---EEEEE----HHHHHHHHTT--SEEEEESPPHHHHHHHHHHHHHHHHH--/--EEEEE-SBHHHHHHHHHHHHHTT-EEEEEESSHHHHHHHSTTT--SEEEEETT--SSS-HHHHHHHHHHHS---EEEEEE---HHHHHHHHTT--SEEEESSPPHHHHHHHHHHHHHHHHHH-/---EEEEE-S-HHHHHHHHHHHHHHTPEEEEEESSHHHHHHHHHHH--SEEEEETT--SSS-HHHHHHHHHHHS---EEEEE----HHHHHHHHTT--SEEEESSPPHHHHHHHHHHHHHHHHHH-/-PPEEEEE--SHHHHHHHHHHHHTTTPEEEEEES-HHHHHHHHHHH--SEEEEESS--SSS-HHHHHHHHHHHHT--EEEEE----HHHHHHHGGG--SEEEESSPPHHHHHHHHHHHHHHHHHT-

Organism: Oleidesulfovibrio alaskensis (strain ATCC BAA-1058 / DSM 17464 / G20) (NCBI:txid207559)

Sequence (503 aa):
DLPGVLIVEDGRLAAATLRIQLESLGYDVLGVFDNGEEEAVRCAPDLRPDIALVDIMLCGALDGVEETAARLAAGCNLPIIFITSSQDDVETFQRAKRVNPFGYLAKPVAADTLHRSIEMMAIHHKKKLEELPGVLIVEDGRRLAAATLRIQLESLGYDVLGVFDNGEEAVRCAPDLRPDIALLVDIMLCGALDGVEETAARRLAAGCNNLPIIFITSSSQDVETFQRAKRVNPFGYLAKPVAADDTLHRSIEMAIHKKKLEEDLPGVLIVEDDGRLAAATLRRIQLESSLGYDVLGVFDNGEEAVRCAPDLRPDIALVDIMLCGALDGVETAARLAAGCNLPIIFITSSQDVETFQRAKRVNPFGYLAKPVAADTLHRSIEMAIHKKKLEEDLPGVLIVEDGRLAAATLRIQLESSLGYDVLGVFDNGEEAVRCCAPDLRPDIALVDIMLCGALDGVETAARLAAGCNLPIIFITSSQDVETFQRAKRVNPFGYLAKPVAADTLHRSIEMAIHKKKLEE